Protein 3IAG (pdb70)

Secondary structure (DSSP, 8-state):
-PPPPPHHHHHHHHHH---EEEEEEEESEEEPBPTT-----SSPPEEEEESTHHHHHHHHHHHTT--HHHHSEEEEEEESS-SSPPEEP--TTSSEEE-TT---BTT---SEE-EEEEEEETT--EEEEEE---EEEESS---SPP-GGGGGGB-BTTEEEEEEE-SSS-GGG-EEEEEETTEEEEESS----EEEEE--TT--SSS----B-SB-BTT-EEEEEETTT--BPPPEEEEEEETTEEESS--SBPBTT-EEEEEETTSSSEEEEEETTEEEEEE-EE-SS-TTEEE--GGG-EEEEEEEEEEEEEEEBTB--SS--PSPPEEEEEEE---SSS-EEEEEEES--TTEEEEETTEEPPEEEEETTEEEEEPPPGGGTSTT-SS--S-EEEEEEEEETTSEEEEEEEEEEE----

Sequence (422 aa):
PPKRLTREAMRNYLKERGDQTVLILHAKVAQKSYGNEKRFFCCPPPCVYLMGSGWKKKKEQMERDGCSEQESQPCAFIGIGNSDQEMQQQLNLEGKNYCTAKTLYISDSDKRKHHFMLSSVKMFYGNSDDIGVFLSKRIKVISKPSKKKQSLKNADLCIASGTKVALFNRLRSQTVSTRYLHVEGGNFHASSQQWGAFYIHLLDDDESEGEEFTVRRDGYIHYGQTVKKLVCSVTGMALPRLIIRKVDKQTALLDADDPVSQLHKCCAFYLKDTERMYLCLSQERIIQFQATPCPKEQNKEMINDGASWTIISTDKAEYTFYEGMGPVLAPVTPVPVVESLQLNGGGDVAMLELTGQNFTPNLRVWFGDVEAETMYRCGESMLCVVPDISAFREGWRWVRQPVQVPVTLVRNDGVIYSTSLTFTYTTPEP

Foldseek 3Di:
DFAFFALVLLLVCVVFVQWKKKKKKFFQAAEADEDPDFDAGPPFIKIFIDGNNLVVQLVVVVVVPDDVQQSAKWKWKAKADDPDDTHTFDPPPHRMGGHTGYHHHPVDPDQKTWMKMFMAGSNRHGQGIETWPIHGYDNDDDPDFDDCVCVVFFAKQFFWKKKWAAFDPDLQRIWTFDDDPNATWTHNGDIFIWGKFFDPPPDDDDDHDDGDIDTDWQQTWIWTATPPPRRIDAIWGKFADDDQKTFQPGTTTDGAFGKIFTARPPDQQWTFFHDHTDTDTDHWAADPVDRRMTGHDSRRIITMTTMGMDMWIKDQSPDDDNDRCPPGWAFPDWDFPCDPPFIKIKTFTAQDDPQKFKAWSSRTWAKADDDRGIIMTTDDDCCVVVPPDPFCPAKDKTFIWIAGRSGMITGYPDIDIDHGDD

B-factor: mean 36.38, std 10.95, range [15.96, 85.85]

CATH classification: 2.60.40.1450 (+2 more: 2.80.10.50, 2.60.40.10)

Nearest PDB structures (foldseek):
  4j2x-assembly1_A  TM=9.645E-01  e=1.919E-77  Mus musculus
  3brg-assembly1_C  TM=9.720E-01  e=1.413E-77  Mus musculus
  6dks-assembly1_G  TM=9.463E-01  e=8.061E-78  Mus musculus
  3nbn-assembly1_A  TM=9.613E-01  e=3.245E-72  Homo sapiens
  5e24-assembly2_E  TM=9.228E-01  e=1.478E-69  Drosophila melanogaster

Organism: Mus musculus (NCBI:txid10090)

Radius of gyration: 24.51 Å; Cα contacts (8 Å, |Δi|>4): 1015; chains: 1; bounding box: 76×53×68 Å

Solvent-accessible surface area: 22239 Å² total; per-residue (Å²): 171,104,121,108,13,68,125,119,18,0,115,75,2,45,185,119,86,11,16,8,15,0,26,0,16,0,8,73,8,6,49,50,0,100,62,154,68,121,113,77,15,24,0,13,3,1,0,34,14,81,45,76,3,26,142,107,22,80,96,49,8,57,198,105,63,27,57,131,119,57,2,41,19,24,0,54,0,3,14,33,107,36,163,71,160,64,40,113,9,90,6,118,87,133,68,38,13,7,1,129,72,8,37,1,32,47,84,31,172,64,167,59,9,66,0,18,0,75,0,46,15,23,51,90,76,66,4,4,68,3,81,2,74,149,4,55,19,16,62,146,41,69,202,166,150,18,50,74,183,65,45,87,40,11,1,34,18,36,43,35,0,0,1,5,9,94,80,165,113,100,91,136,33,13,43,13,1,22,13,62,82,55,85,27,32,0,8,60,136,39,8,6,9,0,76,0,50,16,18,33,108,125,19,74,84,38,168,91,144,55,102,106,121,40,76,0,42,4,37,49,1,0,29,0,30,6,36,123,81,44,79,42,10,69,24,0,26,0,36,46,16,48,179,107,12,0,31,63,88,19,107,10,11,0,6,9,35,27,109,0,0,0,27,10,34,114,46,122,76,50,1,7,2,25,51,131,74,154,32,69,109,98,75,3,83,73,18,137,188,76,178,60,56,11,94,15,62,84,7,0,15,1,12,0,2,5,4,38,78,0,81,20,20,3,30,28,13,47,26,80,41,186,48,56,11,24,94,2,10,34,20,108,47,43,113,89,73,36,52,76,156,84,47,28,3,54,0,46,4,64,53,6,55,80,77,5,63,0,4,0,6,24,21,78,6,116,26,71,96,146,52,19,101,16,0,20,0,34,17,17,95,9,47,45,35,98,173,67,51,216,161,30,133,119,93,8,122,8,35,1,0,1,6,37,48,14,0,0,0,3,29,21,112,48,62,20,66,19,97,43,161,193

GO terms:
  GO:0005515 protein binding (F, IPI)
  GO:0005634 nucleus (C, IDA)
  GO:0000978 RNA polymerase II cis-regulatory region sequence-specific DNA binding (F, IDA)
  GO:0003677 DNA binding (F, IDA)
  GO:0003682 chromatin binding (F, IDA)
  GO:0045892 negative regulation of DNA-templated transcription (P, IDA)
  GO:0043565 sequence-specific DNA binding (F, IDA)
  GO:0005667 transcription regulator complex (C, IDA)
  GO:0003139 secondary heart field specification (P, IGI)
  GO:0005634 nucleus (C, IC)
  GO:0042127 regulation of cell population proliferation (P, IGI)
  GO:0006357 regulation of transcripti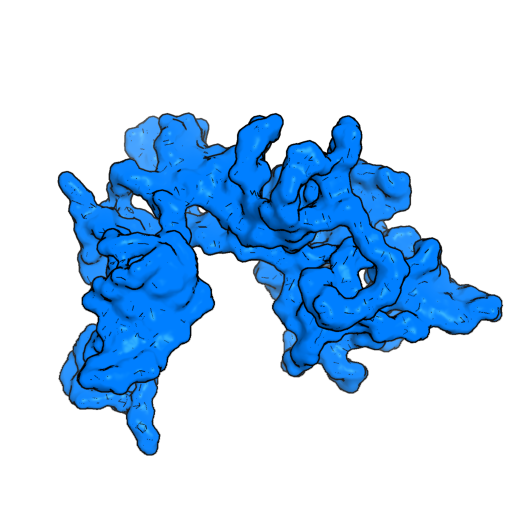on by RNA polymerase II (P, IGI)
  GO:0007219 Notch signaling pathway (P, IGI)
  GO:0007221 positive regulation of transcription of Notch receptor target (P, IGI)
  GO:0008284 positive regulation of cell population proliferation (P, IGI)
  GO:0001525 angiogenesis (P, IMP)
  GO:0001756 somitogenesis (P, IMP)
  GO:0001837 epithelial to mesenchymal transition (P, IMP)
  GO:0002437 inflammatory response to antigenic stimulus (P, IMP)
  GO:0003139 secondary heart field specification (P, IMP)

InterPro domains:
  IPR008967 p53-like transcription factor, DNA-binding domain superfamily [SSF49417] (56-204)
  IPR013783 Immunoglobulin-like fold [G3DSA:2.60.40.10] (381-474)
  IPR014756 Immunoglobulin E-set [SSF81296] (360-472)
  IPR015350 Beta-trefoil DNA-binding domain [PF09270] (232-354)
  IPR015350 Beta-trefoil DNA-binding domain [SM01268] (205-354)
  IPR015351 RBP-J/Cbf11/Cbf12, DNA binding [PF09271] (74-204)
  IPR015351 RBP-J/Cbf11/Cbf12, DNA binding [SM01267] (73-204)
  IPR036358 Beta-trefoil domain superfamily [SSF110217] (202-359)
  IPR037095 RBP-J/Cbf11, DNA binding domain superfamily [G3DSA:2.60.40.1450] (58-379)
  IPR038007 RBP-Jkappa, IPT domain [PF20144] (380-470)
  IPR038007 RBP-Jkappa, IPT domain [cd01176] (376-472)
  IPR040159 Suppressor of hairless-like [PTHR10665] (43-496)

Structure (mmCIF, N/CA/C/O backbone):
data_3IAG
#
_entry.id   3IAG
#
_cell.length_a   63.451
_cell.length_b   93.137
_cell.length_c   112.569
_cell.angle_alpha   90.00
_cell.angle_beta   90.00
_cell.angle_gamma   90.00
#
_symmetry.space_group_name_H-M   'P 21 21 2'
#
loop_
_entity.id
_entity.type
_entity.pdbx_description
1 polymer "5'-D(*AP*AP*TP*CP*TP*TP*TP*CP*AP*CP*AP*CP*GP*AP*T)-3'"
2 polymer "5'-D(*TP*TP*AP*TP*CP*GP*TP*GP*TP*GP*AP*AP*AP*GP*A)-3'"
3 polymer 'Recombining binding protein suppressor of hairless'
4 non-polymer 1,2-ETHANEDIOL
5 non-polymer Xylitol
6 water water
#
loop_
_atom_site.group_PDB
_atom_site.id
_atom_site.type_symbol
_atom_site.label_atom_id
_atom_site.label_alt_id
_atom_site.label_comp_id
_atom_site.label_asym_id
_atom_site.label_entity_id
_atom_site.label_seq_id
_atom_site.pdbx_PDB_ins_code
_atom_site.Cartn_x
_atom_site.Cartn_y
_atom_site.Cartn_z
_atom_site.occupancy
_atom_site.B_iso_or_equiv
_atom_site.auth_seq_id
_atom_site.auth_comp_id
_atom_site.auth_asym_id
_atom_site.auth_atom_id
_atom_site.pdbx_PDB_model_num
ATOM 610 N N . PRO C 3 1 ? -33.833 32.444 15.777 1.00 46.82 53 PRO C N 1
ATOM 611 C CA . PRO C 3 1 ? -33.237 31.112 15.906 1.00 46.40 53 PRO C CA 1
ATOM 612 C C . PRO C 3 1 ? -31.734 31.063 15.470 1.00 45.67 53 PRO C C 1
ATOM 613 O O . PRO C 3 1 ? -31.244 32.023 14.833 1.00 45.69 53 PRO C O 1
ATOM 617 N N . PRO C 3 2 ? -30.987 29.983 15.842 1.00 44.11 54 PRO C N 1
ATOM 618 C CA . PRO C 3 2 ? -29.600 29.899 15.323 1.00 42.65 54 PRO C CA 1
ATOM 619 C C . PRO C 3 2 ? -29.542 29.374 13.869 1.00 41.61 54 PRO C C 1
ATOM 620 O O . PRO C 3 2 ? -30.273 28.469 13.497 1.00 40.34 54 PRO C O 1
ATOM 624 N N . LYS C 3 3 ? -28.653 29.944 13.068 1.00 40.72 55 LYS C N 1
ATOM 625 C CA . LYS C 3 3 ? -28.588 29.629 11.625 1.00 39.97 55 LYS C CA 1
ATOM 626 C C . LYS C 3 3 ? -27.499 28.577 11.428 1.00 35.93 55 LYS C C 1
ATOM 627 O O . LYS C 3 3 ? -26.419 28.723 11.955 1.00 34.96 55 LYS C O 1
ATOM 633 N N . ARG C 3 4 ? -27.791 27.523 10.680 1.00 32.51 56 ARG C N 1
ATOM 634 C CA . ARG C 3 4 ? -26.804 26.484 10.378 1.00 30.68 56 ARG C CA 1
ATOM 635 C C . ARG C 3 4 ? -25.754 27.032 9.418 1.00 27.95 56 ARG C C 1
ATOM 636 O O . ARG C 3 4 ? -26.051 27.917 8.632 1.00 25.70 56 ARG C O 1
ATOM 644 N N . LEU C 3 5 ? -24.523 26.526 9.480 1.00 24.04 57 LEU C N 1
ATOM 645 C CA . LEU C 3 5 ? -23.493 27.040 8.586 1.00 21.30 57 LEU C CA 1
ATOM 646 C C . LEU C 3 5 ? -23.892 26.645 7.134 1.00 20.81 57 LEU C C 1
ATOM 647 O O . LEU C 3 5 ? -24.315 25.525 6.892 1.00 18.88 57 LEU C O 1
ATOM 652 N N . THR C 3 6 ? -23.768 27.572 6.197 1.00 21.31 58 THR C N 1
ATOM 653 C CA . THR C 3 6 ? -24.105 27.244 4.821 1.00 22.50 58 THR C CA 1
ATOM 654 C C . THR C 3 6 ? -22.798 26.922 4.116 1.00 22.23 58 THR C C 1
ATOM 655 O O . THR C 3 6 ? -21.734 27.288 4.591 1.00 21.07 58 THR C O 1
ATOM 659 N N . ARG C 3 7 ? -22.897 26.281 2.942 1.00 23.06 59 ARG C N 1
ATOM 660 C CA . ARG C 3 7 ? -21.717 25.958 2.169 1.00 22.84 59 ARG C CA 1
ATOM 661 C C . ARG C 3 7 ? -20.991 27.230 1.783 1.00 23.01 59 ARG C C 1
ATOM 662 O O . ARG C 3 7 ? -19.799 27.258 1.829 1.00 22.32 59 ARG C O 1
ATOM 670 N N . GLU C 3 8 ? -21.715 28.303 1.458 1.00 25.67 60 GLU C N 1
ATOM 671 C CA . GLU C 3 8 ? -21.086 29.602 1.096 1.00 26.87 60 GLU C CA 1
ATOM 672 C C . GLU C 3 8 ? -20.256 30.155 2.246 1.00 25.84 60 GLU C C 1
ATOM 673 O O . GLU C 3 8 ? -19.123 30.565 2.054 1.00 24.97 60 GLU C O 1
ATOM 679 N N . ALA C 3 9 ? -20.825 30.163 3.446 1.00 24.68 61 ALA C N 1
ATOM 680 C CA . ALA C 3 9 ? -20.094 30.657 4.610 1.00 23.89 61 ALA C CA 1
ATOM 681 C C . ALA C 3 9 ? -18.827 29.828 4.908 1.00 22.43 61 ALA C C 1
ATOM 682 O O . ALA C 3 9 ? -17.837 30.357 5.384 1.00 21.13 61 ALA C O 1
ATOM 684 N N . MET C 3 10 ? -18.896 28.515 4.683 1.00 22.08 62 MET C N 1
ATOM 685 C CA . MET C 3 10 ? -17.723 27.670 4.919 1.00 21.69 62 MET C CA 1
ATOM 686 C C . MET C 3 10 ? -16.606 27.966 3.902 1.00 22.26 62 MET C C 1
ATOM 687 O O . MET C 3 10 ? -15.442 28.019 4.253 1.00 22.55 62 MET C O 1
ATOM 692 N N . ARG C 3 11 ? -16.973 28.122 2.639 1.00 22.55 63 ARG C N 1
ATOM 693 C CA . ARG C 3 11 ? -16.001 28.548 1.612 1.00 24.32 63 ARG C CA 1
ATOM 694 C C . ARG C 3 11 ? -15.357 29.890 1.958 1.00 25.16 63 ARG C C 1
ATOM 695 O O . ARG C 3 11 ? -14.141 30.052 1.790 1.00 25.05 63 ARG C O 1
ATOM 703 N N . ASN C 3 12 ? -16.154 30.823 2.475 1.00 26.40 64 ASN C N 1
ATOM 704 C CA . ASN C 3 12 ? -15.606 32.106 2.926 1.00 28.81 64 ASN C CA 1
ATOM 705 C C . ASN C 3 12 ? -14.610 31.933 4.078 1.00 28.84 64 ASN C C 1
ATOM 706 O O . ASN C 3 12 ? -13.505 32.497 4.051 1.00 29.68 64 ASN C O 1
ATOM 711 N N . TYR C 3 13 ? -14.970 31.123 5.073 1.00 28.16 65 TYR C N 1
ATOM 712 C CA . TYR C 3 13 ? -14.034 30.789 6.127 1.00 26.78 65 TYR C CA 1
ATOM 713 C C . TYR C 3 13 ? -12.728 30.163 5.618 1.00 27.83 65 TYR C C 1
ATOM 714 O O . TYR C 3 13 ? -11.644 30.554 6.067 1.00 27.09 65 TYR C O 1
ATOM 723 N N . LEU C 3 14 ? -12.834 29.163 4.741 1.00 27.20 66 LEU C N 1
ATOM 724 C CA . LEU C 3 14 ? -11.662 28.362 4.320 1.00 29.65 66 LEU C CA 1
ATOM 725 C C . LEU C 3 14 ? -10.645 29.180 3.531 1.00 32.58 66 LEU C C 1
ATOM 726 O O . LEU C 3 14 ? -9.451 28.902 3.590 1.00 33.25 66 LEU C O 1
ATOM 731 N N . LYS C 3 15 ? -11.144 30.194 2.824 1.00 35.06 67 LYS C N 1
ATOM 732 C CA . LYS C 3 15 ? -10.332 31.186 2.137 1.00 38.80 67 LYS C CA 1
ATOM 733 C C . LYS C 3 15 ? -9.481 32.039 3.059 1.00 39.35 67 LYS C C 1
ATOM 734 O O . LYS C 3 15 ? -8.339 32.320 2.731 1.00 40.41 67 LYS C O 1
ATOM 740 N N . GLU C 3 16 ? -10.046 32.458 4.190 1.00 40.49 68 GLU C N 1
ATOM 741 C CA . GLU C 3 16 ? -9.471 33.464 5.092 1.00 42.35 68 GLU C CA 1
ATOM 742 C C . GLU C 3 16 ? -8.920 32.907 6.419 1.00 40.30 68 GLU C C 1
ATOM 743 O O . GLU C 3 16 ? -7.849 33.319 6.871 1.00 40.79 68 GLU C O 1
ATOM 749 N N . ARG C 3 17 ? -9.645 31.992 7.056 1.00 37.45 69 ARG C N 1
ATOM 750 C CA . ARG C 3 17 ? -9.193 31.378 8.325 1.00 36.54 69 ARG C CA 1
ATOM 751 C C . ARG C 3 17 ? -8.900 32.437 9.406 1.00 34.79 69 ARG C C 1
ATOM 752 O O . ARG C 3 17 ? -7.834 32.441 10.038 1.00 35.61 69 ARG C O 1
ATOM 760 N N . GLY C 3 18 ? -9.842 33.340 9.602 1.00 32.99 70 GLY C N 1
ATOM 761 C CA . GLY C 3 18 ? -9.658 34.396 10.591 1.00 31.47 70 GLY C CA 1
ATOM 762 C C . GLY C 3 18 ? -10.051 33.952 11.985 1.00 29.75 70 GLY C C 1
ATOM 763 O O . GLY C 3 18 ? -10.814 34.628 12.644 1.00 29.43 70 GLY C O 1
ATOM 764 N N . ASP C 3 19 ? -9.539 32.819 12.441 1.00 27.92 71 ASP C N 1
ATOM 765 C CA . ASP C 3 19 ? -9.989 32.240 13.724 1.00 27.85 71 ASP C CA 1
ATOM 766 C C . ASP C 3 19 ? -9.594 33.089 14.934 1.00 25.49 71 ASP C C 1
ATOM 767 O O . ASP C 3 19 ? -8.677 33.886 14.881 1.00 24.79 71 ASP C O 1
ATOM 772 N N . GLN C 3 20 ? -10.260 32.808 16.053 1.00 24.71 72 GLN C N 1
ATOM 773 C CA . GLN C 3 20 ? -9.805 33.212 17.390 1.00 25.29 72 GLN C CA 1
ATOM 774 C C . GLN C 3 20 ? -9.180 31.988 18.014 1.00 23.30 72 GLN C C 1
ATOM 775 O O . GLN C 3 20 ? -9.807 30.969 18.074 1.00 23.99 72 GLN C O 1
ATOM 781 N N . THR C 3 21 ? -7.966 32.095 18.520 1.00 22.75 73 THR C N 1
ATOM 782 C CA . THR C 3 21 ? -7.333 30.940 19.168 1.00 23.57 73 THR C CA 1
ATOM 783 C C . THR C 3 21 ? -6.938 31.315 20.593 1.00 22.61 73 THR C C 1
ATOM 784 O O . THR C 3 21 ? -6.545 32.432 20.834 1.00 21.78 73 THR C O 1
ATOM 788 N N . VAL C 3 22 ? -7.077 30.370 21.503 1.00 23.12 74 VAL C N 1
ATOM 789 C CA . VAL C 3 22 ? -6.600 30.533 22.890 1.00 23.43 74 VAL C CA 1
ATOM 790 C C . VAL C 3 22 ? -5.551 29.449 23.052 1.00 22.75 74 VAL C C 1
ATOM 791 O O . VAL C 3 22 ? -5.836 28.275 22.780 1.00 23.29 74 VAL C O 1
ATOM 795 N N . LEU C 3 23 ? -4.344 29.832 23.460 1.00 23.76 75 LEU C N 1
ATOM 796 C CA . LEU C 3 23 ? -3.282 28.875 23.771 1.00 24.00 75 LEU C CA 1
ATOM 797 C C . LEU C 3 23 ? -3.043 28.914 25.278 1.00 24.54 75 LEU C C 1
ATOM 798 O O . LEU C 3 23 ? -3.071 29.971 25.865 1.00 24.28 75 LEU C O 1
ATOM 803 N N . ILE C 3 24 ? -2.863 27.763 25.900 1.00 24.03 76 ILE C N 1
ATOM 804 C CA . ILE C 3 24 ? -2.414 27.743 27.337 1.00 24.03 76 ILE C CA 1
ATOM 805 C C . ILE C 3 24 ? -1.098 26.964 27.356 1.00 23.71 76 ILE C C 1
ATOM 806 O O . ILE C 3 24 ? -1.078 25.791 26.983 1.00 23.23 76 ILE C O 1
ATOM 811 N N . LEU C 3 25 ? -0.018 27.640 27.690 1.00 23.04 77 LEU C N 1
ATOM 812 C CA . LEU C 3 25 ? 1.324 26.981 27.739 1.00 23.37 77 LEU C CA 1
ATOM 813 C C . LEU C 3 25 ? 1.732 26.770 29.196 1.00 23.76 77 LEU C C 1
ATOM 814 O O . LEU C 3 25 ? 1.583 27.678 30.005 1.00 22.99 77 LEU C O 1
ATOM 819 N N . HIS C 3 26 ? 2.233 25.590 29.538 1.00 23.08 78 HIS C N 1
ATOM 820 C CA . HIS C 3 26 ? 2.485 25.322 30.955 1.00 23.57 78 HIS C CA 1
ATOM 821 C C . HIS C 3 26 ? 3.427 24.129 31.031 1.00 24.32 78 HIS C C 1
ATOM 822 O O . HIS C 3 26 ? 3.586 23.318 30.067 1.00 23.20 78 HIS C O 1
ATOM 829 N N . ALA C 3 27 ? 4.050 23.991 32.189 1.00 24.98 79 ALA C N 1
ATOM 830 C CA . ALA C 3 27 ? 4.846 22.805 32.445 1.00 25.21 79 ALA C CA 1
ATOM 831 C C . ALA C 3 27 ? 4.008 21.560 32.713 1.00 25.92 79 ALA C C 1
ATOM 832 O O . ALA C 3 27 ? 2.826 21.624 33.139 1.00 25.84 79 ALA C O 1
ATOM 834 N N . LYS C 3 28 ? 4.620 20.404 32.494 1.00 24.39 80 LYS C N 1
ATOM 835 C CA . LYS C 3 28 ? 3.899 19.167 32.616 1.00 25.57 80 LYS C CA 1
ATOM 836 C C . LYS C 3 28 ? 3.914 18.633 34.046 1.00 24.88 80 LYS C C 1
ATOM 837 O O . LYS C 3 28 ? 3.241 17.666 34.333 1.00 23.23 80 LYS C O 1
ATOM 843 N N . VAL C 3 29 ? 4.700 19.247 34.933 1.00 25.20 81 VAL C N 1
ATOM 844 C CA . VAL C 3 29 ? 4.719 18.806 36.337 1.00 25.87 81 VAL C CA 1
ATOM 845 C C . VAL C 3 29 ? 4.762 20.073 37.183 1.00 26.12 81 VAL C C 1
ATOM 846 O O . VAL C 3 29 ? 5.137 21.151 36.694 1.00 26.15 81 VAL C O 1
ATOM 850 N N . ALA C 3 30 ? 4.340 19.946 38.443 1.00 25.23 82 ALA C N 1
ATOM 851 C CA . ALA C 3 30 ? 4.336 21.067 39.379 1.00 24.95 82 ALA C CA 1
ATOM 852 C C . ALA C 3 30 ? 4.700 20.490 40.753 1.00 25.66 82 ALA C C 1
ATOM 853 O O . ALA C 3 30 ? 4.117 19.480 41.176 1.00 25.25 82 ALA C O 1
ATOM 855 N N . GLN C 3 31 ? 5.648 21.152 41.421 1.00 24.36 83 GLN C N 1
ATOM 856 C CA . GLN C 3 31 ? 6.068 20.743 42.762 1.00 27.07 83 GLN C CA 1
ATOM 857 C C . GLN C 3 31 ? 5.082 21.291 43.791 1.00 24.80 83 GLN C C 1
ATOM 858 O O . GLN C 3 31 ? 4.684 22.422 43.686 1.00 26.07 83 GLN C O 1
ATOM 864 N N . LYS C 3 32 ? 4.676 20.473 44.761 1.00 25.83 84 LYS C N 1
ATOM 865 C CA . LYS C 3 32 ? 3.691 20.897 45.756 1.00 25.55 84 LYS C CA 1
ATOM 866 C C . LYS C 3 32 ? 4.313 21.732 46.892 1.00 24.63 84 LYS C C 1
ATOM 867 O O . LYS C 3 32 ? 5.512 21.653 47.171 1.00 24.54 84 LYS C O 1
ATOM 873 N N . SER C 3 33 ? 3.489 22.572 47.498 1.00 24.29 85 SER C N 1
ATOM 874 C CA . SER C 3 33 ? 3.879 23.408 48.603 1.00 24.30 85 SER C CA 1
ATOM 875 C C . SER C 3 33 ? 3.342 22.832 49.908 1.00 24.75 85 SER C C 1
ATOM 876 O O . SER C 3 33 ? 2.140 22.556 50.035 1.00 25.01 85 SER C O 1
ATOM 879 N N . TYR C 3 34 ? 4.214 22.733 50.902 1.00 25.60 86 TYR C N 1
ATOM 880 C CA . TYR C 3 34 ? 3.853 22.217 52.219 1.00 26.07 86 TYR C CA 1
ATOM 881 C C . TYR C 3 34 ? 3.638 23.358 53.209 1.00 27.47 86 TYR C C 1
ATOM 882 O O . TYR C 3 34 ? 4.237 24.407 53.077 1.00 27.82 86 TYR C O 1
ATOM 891 N N . GLY C 3 35 ? 2.803 23.138 54.222 1.00 28.52 87 GLY C N 1
ATOM 892 C CA . GLY C 3 35 ? 2.623 24.144 55.278 1.00 29.00 87 GLY C CA 1
ATOM 893 C C . GLY C 3 35 ? 2.140 25.437 54.654 1.00 28.75 87 GLY C C 1
ATOM 894 O O . GLY C 3 35 ? 1.170 25.437 53.886 1.00 29.80 87 GLY C O 1
ATOM 895 N N . ASN C 3 36 ? 2.819 26.536 54.949 1.00 27.83 88 ASN C N 1
ATOM 896 C CA . ASN C 3 36 ? 2.355 27.813 54.440 1.00 29.19 88 ASN C CA 1
ATOM 897 C C . ASN C 3 36 ? 3.148 28.347 53.229 1.00 28.58 88 ASN C C 1
ATOM 898 O O . ASN C 3 36 ? 2.891 29.458 52.787 1.00 28.89 88 ASN C O 1
ATOM 903 N N . GLU C 3 37 ? 4.091 27.544 52.726 1.00 28.46 89 GLU C N 1
ATOM 904 C CA . GLU C 3 37 ? 4.962 27.894 51.613 1.00 28.77 89 GLU C CA 1
ATOM 905 C C . GLU C 3 37 ? 4.151 28.064 50.372 1.00 28.51 89 GLU C C 1
ATOM 906 O O . GLU C 3 37 ? 3.056 27.488 50.265 1.00 28.92 89 GLU C O 1
ATOM 912 N N . LYS C 3 38 ? 4.746 28.795 49.410 1.00 27.92 90 LYS C N 1
ATOM 913 C CA . LYS C 3 38 ? 4.277 28.907 48.015 1.00 26.73 90 LYS C CA 1
ATOM 914 C C . LYS C 3 38 ? 5.479 28.601 47.124 1.00 26.41 90 LYS C C 1
ATOM 915 O O . LYS C 3 38 ? 6.431 29.381 47.048 1.00 25.42 90 LYS C O 1
ATOM 921 N N . ARG C 3 39 ? 5.450 27.443 46.489 1.00 25.42 91 ARG C N 1
ATOM 922 C CA . ARG C 3 39 ? 6.450 27.120 45.489 1.00 25.59 91 ARG C CA 1
ATOM 923 C C . ARG C 3 39 ? 5.774 27.328 44.158 1.00 25.47 91 ARG C C 1
ATOM 924 O O . ARG C 3 39 ? 4.875 26.579 43.786 1.00 26.32 91 ARG C O 1
ATOM 932 N N . PHE C 3 40 ? 6.147 28.392 43.453 1.00 25.60 92 PHE C N 1
ATOM 933 C CA . PHE C 3 40 ? 5.352 28.807 42.286 1.00 24.26 92 PHE C CA 1
ATOM 934 C C . PHE C 3 40 ? 5.539 27.878 41.085 1.00 24.84 92 PHE C C 1
ATOM 935 O O . PHE C 3 40 ? 6.627 27.302 40.893 1.00 23.97 92 PHE C O 1
ATOM 943 N N . PHE C 3 41 ? 4.491 27.723 40.282 1.00 23.84 93 PHE C N 1
ATOM 944 C CA . PHE C 3 41 ? 4.651 26.991 38.999 1.00 26.78 93 PHE C CA 1
ATOM 945 C C . PHE C 3 41 ? 5.691 27.683 38.160 1.00 26.87 93 PHE C C 1
ATOM 946 O O . PHE C 3 41 ? 5.568 28.874 37.881 1.00 27.94 93 PHE C O 1
ATOM 954 N N . CYS C 3 42 ? 6.734 26.939 37.780 1.00 28.68 94 CYS C N 1
ATOM 955 C CA A CYS C 3 42 ? 7.834 27.487 36.979 0.50 28.23 94 CYS C CA 1
ATOM 956 C CA B CYS C 3 42 ? 7.854 27.484 36.989 0.50 28.92 94 CYS C CA 1
ATOM 957 C C . CYS C 3 42 ? 8.057 26.559 35.784 1.00 28.80 94 CYS C C 1
ATOM 958 O O . CYS C 3 42 ? 8.221 25.351 35.962 1.00 29.58 94 CYS C O 1
ATOM 963 N N . PRO C 3 43 ? 8.024 27.106 34.530 1.00 26.18 95 PRO C N 1
ATOM 964 C CA . PRO C 3 43 ? 7.773 28.442 34.118 1.00 24.84 95 PRO C CA 1
ATOM 965 C C . PRO C 3 43 ? 6.301 28.835 34.462 1.00 23.59 95 PRO C C 1
ATOM 966 O O . PRO C 3 43 ? 5.486 27.997 34.602 1.00 24.97 95 PRO C O 1
ATOM 970 N N . PRO C 3 44 ? 6.003 30.117 34.584 1.00 24.52 96 PRO C N 1
ATOM 971 C CA . PRO C 3 44 ? 4.638 30.558 34.908 1.00 24.32 96 PRO C CA 1
ATOM 972 C C . PRO C 3 44 ? 3.685 30.193 33.739 1.00 23.34 96 PRO C C 1
ATOM 973 O O . PRO C 3 44 ? 3.982 30.521 32.616 1.00 24.57 96 PRO C O 1
ATOM 977 N N . PRO C 3 45 ? 2.564 29.536 34.007 1.00 23.28 97 PRO C N 1
ATOM 978 C CA . PRO C 3 45 ? 1.641 29.285 32.880 1.00 23.19 97 PRO C CA 1
ATOM 979 C C . PRO C 3 45 ? 1.302 30.566 32.103 1.00 24.74 97 PRO C C 1
ATOM 980 O O . PRO C 3 45 ? 1.211 31.643 32.683 1.00 24.19 97 PRO C O 1
ATOM 984 N N . CYS C 3 46 ? 1.118 30.430 30.795 1.00 25.99 98 CYS C N 1
ATOM 985 C CA . CYS C 3 46 ? 0.953 31.606 29.928 1.00 25.81 98 CYS C CA 1
ATOM 986 C C . CYS C 3 46 ? -0.278 31.368 29.038 1.00 26.14 98 CYS C C 1
ATOM 987 O O . CYS C 3 46 ? -0.430 30.267 28.444 1.00 27.17 98 CYS C O 1
ATOM 990 N N . VAL C 3 47 ? -1.151 32.361 28.958 1.00 24.75 99 VAL C N 1
ATOM 991 C CA . VAL C 3 47 ? -2.318 32.340 28.063 1.00 24.71 99 VAL C CA 1
ATOM 992 C C . VAL C 3 47 ? -1.996 33.320 26.918 1.00 24.60 99 VAL C C 1
ATOM 993 O O . VAL C 3 47 ? -1.644 34.457 27.184 1.00 22.83 99 VAL C O 1
ATOM 997 N N . TYR C 3 48 ? -2.090 32.853 25.668 1.00 26.13 100 TYR C N 1
ATOM 998 C CA . TYR C 3 48 ? -1.924 33.697 24.493 1.00 27.68 100 TYR C CA 1
ATOM 999 C C . TYR C 3 48 ? -3.185 33.727 23.660 1.00 27.19 100 TYR C C 1
ATOM 1000 O O . TYR C 3 48 ? -3.795 32.696 23.421 1.00 26.79 100 TYR C O 1
ATOM 1009 N N . LEU C 3 49 ? -3.549 34.900 23.166 1.00 27.87 101 LEU C N 1
ATOM 1010 C CA . LEU C 3 49 ? -4.683 35.003 22.246 1.00 27.92 101 LEU C CA 1
ATOM 1011 C C . LEU C 3 49 ? -4.097 35.160 20.846 1.00 29.47 101 LEU C C 1
ATOM 1012 O O . LEU C 3 49 ? -3.477 36.174 20.550 1.00 29.72 101 LEU C O 1
ATOM 1017 N N . MET C 3 50 ? -4.259 34.154 20.002 1.00 29.52 102 MET C N 1
ATOM 1018 C CA . MET C 3 50 ? -3.660 34.221 18.660 1.00 29.04 102 MET C CA 1
ATOM 1019 C C . MET C 3 50 ? -4.756 34.283 17.597 1.00 28.40 102 MET C C 1
ATOM 1020 O O . MET C 3 50 ? -5.901 33.985 17.868 1.00 27.13 102 MET C O 1
ATOM 1025 N N . GLY C 3 51 ? -4.383 34.655 16.378 1.00 27.86 103 GLY C N 1
ATOM 1026 C CA . GLY C 3 51 ? -5.344 34.661 15.292 1.00 29.00 103 GLY C CA 1
ATOM 1027 C C . GLY C 3 51 ? -5.886 36.044 15.069 1.00 29.35 103 GLY C C 1
ATOM 1028 O O . GLY C 3 51 ? -5.947 36.870 15.998 1.00 28.39 103 GLY C O 1
ATOM 1029 N N . SER C 3 52 ? -6.281 36.295 13.812 1.00 27.80 104 SER C N 1
ATOM 1030 C CA . SER C 3 52 ? -6.780 37.588 13.403 1.00 27.88 104 SER C CA 1
ATOM 1031 C C . SER C 3 52 ? -8.244 37.803 13.823 1.00 26.98 104 SER C C 1
ATOM 1032 O O . SER C 3 52 ? -8.777 38.908 13.666 1.00 27.35 104 SER C O 1
ATOM 1035 N N . GLY C 3 53 ? -8.875 36.759 14.378 1.00 25.21 105 GLY C N 1
ATOM 1036 C CA . GLY C 3 53 ? -10.281 36.791 14.724 1.00 23.40 105 GLY C CA 1
ATOM 1037 C C . GLY C 3 53 ? -10.500 37.686 15.953 1.00 23.37 105 GLY C C 1
ATOM 1038 O O . GLY C 3 53 ? -11.588 38.206 16.130 1.00 22.44 105 GLY C O 1
ATOM 1039 N N . TRP C 3 54 ? -9.490 37.849 16.800 1.00 24.36 106 TRP C N 1
ATOM 1040 C CA . TRP C 3 54 ? -9.676 38.710 18.005 1.00 24.37 106 TRP C CA 1
ATOM 1041 C C . TRP C 3 54 ? -9.844 40.153 17.545 1.00 24.67 106 TRP C C 1
ATOM 1042 O O . TRP C 3 54 ? -10.733 40.848 18.016 1.00 23.55 106 TRP C O 1
ATOM 1053 N N . LYS C 3 55 ? -8.992 40.616 16.615 1.00 24.79 107 LYS C N 1
ATOM 1054 C CA . LYS C 3 55 ? -9.194 41.956 16.080 1.00 26.80 107 LYS C CA 1
ATOM 1055 C C . LYS C 3 55 ? -10.547 42.166 15.376 1.00 27.47 107 LYS C C 1
ATOM 1056 O O . LYS C 3 55 ? -11.192 43.227 15.544 1.00 26.75 107 LYS C O 1
ATOM 1062 N N . LYS C 3 56 ? -10.973 41.180 14.570 1.00 26.39 108 LYS C N 1
ATOM 1063 C CA . LYS C 3 56 ? -12.242 41.262 13.880 1.00 28.41 108 LYS C CA 1
ATOM 1064 C C . LYS C 3 56 ? -13.401 41.289 14.889 1.00 25.55 108 LYS C C 1
ATOM 1065 O O . LYS C 3 56 ? -14.392 42.030 14.736 1.00 24.09 108 LYS C O 1
ATOM 1071 N N . LYS C 3 57 ? -13.290 40.490 15.942 1.00 23.63 109 LYS C N 1
ATOM 1072 C CA . LYS C 3 57 ? -14.367 40.456 16.904 1.00 23.69 109 LYS C CA 1
ATOM 1073 C C . LYS C 3 57 ? -14.449 41.819 17.647 1.00 23.27 109 LYS C C 1
ATOM 1074 O O . LYS C 3 57 ? -15.531 42.366 17.894 1.00 22.60 109 LYS C O 1
ATOM 1080 N N . LYS C 3 58 ? -13.294 42.390 17.977 1.00 23.74 110 LYS C N 1
ATOM 1081 C CA . LYS C 3 58 ? -13.236 43.711 18.657 1.00 24.21 110 LYS C CA 1
ATOM 1082 C C . LYS C 3 58 ? -13.887 44.788 17.789 1.00 25.09 110 LYS C C 1
ATOM 1083 O O . LYS C 3 58 ? -14.664 45.588 18.288 1.00 24.08 110 LYS C O 1
ATOM 1089 N N . GLU C 3 59 ? -13.558 44.818 16.497 1.00 24.70 111 GLU C N 1
ATOM 1090 C CA . GLU C 3 59 ? -14.202 45.774 15.561 1.00 27.16 111 GLU C CA 1
ATOM 1091 C C . GLU C 3 59 ? -15.709 45.600 15.455 1.00 24.83 111 GLU C C 1
ATOM 1092 O O . GLU C 3 59 ? -16.424 46.582 15.412 1.00 24.80 111 GLU C O 1
ATOM 1098 N N . GLN C 3 60 ? -16.185 44.360 15.439 1.00 24.49 112 GLN C N 1
ATOM 1099 C CA . GLN C 3 60 ? -17.613 44.089 15.419 1.00 24.54 112 GLN C CA 1
ATOM 1100 C C . GLN C 3 60 ? -18.266 44.595 16.712 1.00 23.69 112 GLN C C 1
ATOM 1101 O O . GLN C 3 60 ? -19.267 45.303 16.663 1.00 22.59 112 GLN C O 1
ATOM 1107 N N . MET C 3 61 ? -17.711 44.230 17.871 1.00 22.02 113 MET C N 1
ATOM 1108 C CA . MET C 3 61 ? -18.250 44.768 19.140 1.00 23.28 113 MET C CA 1
ATOM 1109 C C . MET C 3 61 ? -18.293 46.286 19.208 1.00 22.42 113 MET C C 1
ATOM 1110 O O . MET C 3 61 ? -19.317 46.844 19.595 1.00 22.79 113 MET C O 1
ATOM 1115 N N . GLU C 3 62 ? -17.208 46.969 18.843 1.00 22.50 114 GLU C N 1
ATOM 1116 C CA . GLU C 3 62 ? -17.204 48.455 18.841 1.00 23.91 114 GLU C CA 1
ATOM 1117 C C . GLU C 3 62 ? -18.205 49.061 17.835 1.00 23.73 114 GLU C C 1
ATOM 1118 O O . GLU C 3 62 ? -18.879 50.064 18.109 1.00 23.22 114 GLU C O 1
ATOM 1124 N N . ARG C 3 63 ? -18.281 48.466 16.656 1.00 24.76 115 ARG C N 1
ATOM 1125 C CA . ARG C 3 63 ? -19.270 48.875 15.664 1.00 24.93 115 ARG C CA 1
ATOM 1126 C C . ARG C 3 63 ? -20.678 48.782 16.234 1.00 25.30 115 ARG C C 1
ATOM 1127 O O . ARG C 3 63 ? -21.527 49.625 15.948 1.00 24.84 115 ARG C O 1
ATOM 1135 N N . ASP C 3 64 ? -20.931 47.769 17.055 1.00 26.53 116 ASP C N 1
ATOM 1136 C CA . ASP C 3 64 ? -22.224 47.639 17.753 1.00 28.42 116 ASP C CA 1
ATOM 1137 C C . ASP C 3 64 ? -22.381 48.522 19.008 1.00 28.31 116 ASP C C 1
ATOM 1138 O O . ASP C 3 64 ? -23.424 48.503 19.665 1.00 28.94 116 ASP C O 1
ATOM 1143 N N . GLY C 3 65 ? -21.359 49.322 19.321 1.00 27.06 117 GLY C N 1
ATOM 1144 C CA . GLY C 3 65 ? -21.479 50.368 20.327 1.00 25.21 117 GLY C CA 1
ATOM 1145 C C . GLY C 3 65 ? -20.591 50.165 21.560 1.00 24.58 117 GLY C C 1
ATOM 1146 O O . GLY C 3 65 ? -20.624 50.972 22.436 1.00 23.55 117 GLY C O 1
ATOM 1147 N N . CYS C 3 66 ? -19.804 49.096 21.627 1.00 24.98 118 CYS C N 1
ATOM 1148 C CA . CYS C 3 66 ? -18.930 48.820 22.789 1.00 26.00 118 CYS C CA 1
ATOM 1149 C C . CYS C 3 66 ? -17.774 49.785 22.851 1.00 24.79 118 CYS C C 1
ATOM 1150 O O . CYS C 3 66 ? -17.210 50.137 21.818 1.00 23.31 118 CYS C O 1
ATOM 1153 N N . SER C 3 67 ? -17.399 50.184 24.070 1.00 22.95 119 SER C N 1
ATOM 1154 C CA . SER C 3 67 ? -16.188 50.953 24.271 1.00 22.83 119 SER C CA 1
ATOM 1155 C C . SER C 3 67 ? -15.005 49.997 24.202 1.00 23.55 119 SER C C 1
ATOM 1156 O O . SER C 3 67 ? -15.205 48.787 24.139 1.00 22.40 119 SER C O 1
ATOM 1159 N N . GLU C 3 68 ? -13.770 50.500 24.274 1.00 24.41 120 GLU C N 1
ATOM 1160 C CA . GLU C 3 68 ? -12.597 49.612 24.363 1.00 26.99 120 GLU C CA 1
ATOM 1161 C C . GLU C 3 68 ? -12.578 48.750 25.634 1.00 26.22 120 GLU C C 1
ATOM 1162 O O . GLU C 3 68 ? -12.142 47.610 25.582 1.00 25.86 120 GLU C O 1
ATOM 1168 N N . GLN C 3 69 ? -13.041 49.259 26.784 1.00 25.68 121 GLN C N 1
ATOM 1169 C CA . GLN C 3 69 ? -13.074 48.364 27.962 1.00 26.86 121 GLN C CA 1
ATOM 1170 C C . GLN C 3 69 ? -14.088 47.253 27.754 1.00 25.14 121 GLN C C 1
ATOM 1171 O O . GLN C 3 69 ? -13.838 46.139 28.151 1.00 25.28 121 GLN C O 1
ATOM 1177 N N . GLU C 3 70 ? -15.230 47.551 27.131 1.00 24.03 122 GLU C N 1
ATOM 1178 C CA . GLU C 3 70 ? -16.230 46.526 26.882 1.00 24.35 122 GLU C CA 1
ATOM 1179 C C . GLU C 3 70 ? -15.801 45.436 25.910 1.00 24.92 122 GLU C C 1
ATOM 1180 O O . GLU C 3 70 ? -16.256 44.294 26.030 1.00 25.55 122 GLU C O 1
ATOM 1186 N N . SER C 3 71 ? -14.965 45.784 24.928 1.00 23.39 123 SER C N 1
ATOM 1187 C CA . SER C 3 71 ? -14.588 44.828 23.905 1.00 24.85 123 SER C CA 1
ATOM 1188 C C . SER C 3 71 ? -13.257 44.077 24.256 1.00 25.98 123 SER C C 1
ATOM 1189 O O . SER C 3 71 ? -12.872 43.133 23.555 1.00 25.99 123 SER C O 1
ATOM 1192 N N . GLN C 3 72 ? -12.598 44.474 25.346 1.00 26.21 124 GLN C N 1
ATOM 1193 C CA . GLN C 3 72 ? -11.337 43.847 25.804 1.00 26.21 124 GLN C CA 1
ATOM 1194 C C . GLN C 3 72 ? -11.621 42.473 26.393 1.00 26.91 124 GLN C C 1
ATOM 1195 O O . GLN C 3 72 ? -12.410 42.380 27.327 1.00 27.28 124 GLN C O 1
ATOM 1201 N N . PRO C 3 73 ? -10.960 41.412 25.883 1.00 26.79 125 PRO C N 1
ATOM 1202 C CA . PRO C 3 73 ? -10.895 40.077 26.469 1.00 27.12 125 PRO C CA 1
ATOM 1203 C C . PRO C 3 73 ? -10.261 40.103 27.861 1.00 28.20 125 PRO C C 1
ATOM 1204 O O . PRO C 3 73 ? -9.179 40.714 28.066 1.00 27.42 125 PRO C O 1
ATOM 1208 N N . CYS C 3 74 ? -10.923 39.426 28.794 1.00 27.41 126 CYS C N 1
ATOM 1209 C CA . CYS C 3 74 ? -10.488 39.357 30.199 1.00 28.17 126 CYS C CA 1
ATOM 1210 C C . CYS C 3 74 ? -10.313 37.906 30.503 1.00 27.24 126 CYS C C 1
ATOM 1211 O O . CYS C 3 74 ? -10.973 37.076 29.874 1.00 25.92 126 CYS C O 1
ATOM 1214 N N . ALA C 3 75 ? -9.424 37.577 31.454 1.00 25.47 127 ALA C N 1
ATOM 1215 C CA . ALA C 3 75 ? -9.198 36.171 31.761 1.00 24.94 127 ALA C CA 1
ATOM 1216 C C . ALA C 3 75 ? -8.746 36.015 33.162 1.00 24.76 127 ALA C C 1
ATOM 1217 O O . ALA C 3 75 ? -8.067 36.897 33.681 1.00 25.55 127 ALA C O 1
ATOM 1219 N N . PHE C 3 76 ? -9.158 34.898 33.774 1.00 23.67 128 PHE C N 1
ATOM 1220 C CA . PHE C 3 76 ? -8.800 34.521 35.160 1.00 23.24 128 PHE C CA 1
ATOM 1221 C C . PHE C 3 76 ? -8.289 33.096 35.048 1.00 23.58 128 PHE C C 1
ATOM 1222 O O . PHE C 3 76 ? -8.783 32.342 34.205 1.00 23.23 128 PHE C O 1
ATOM 1230 N N . ILE C 3 77 ? -7.290 32.727 35.842 1.00 22.93 129 ILE C N 1
ATOM 1231 C CA . ILE C 3 77 ? -6.744 31.376 35.761 1.00 23.03 129 ILE C CA 1
ATOM 1232 C C . ILE C 3 77 ? -6.687 30.812 37.136 1.00 24.81 129 ILE C C 1
ATOM 1233 O O . ILE C 3 77 ? -6.433 31.559 38.117 1.00 25.66 129 ILE C O 1
ATOM 1238 N N . GLY C 3 78 ? -6.969 29.528 37.258 1.00 24.50 130 GLY C N 1
ATOM 1239 C CA . GLY C 3 78 ? -6.942 28.893 38.588 1.00 27.02 130 GLY C CA 1
ATOM 1240 C C . GLY C 3 78 ? -6.597 27.422 38.405 1.00 29.74 130 GLY C C 1
ATOM 1241 O O . GLY C 3 78 ? -6.495 26.917 37.259 1.00 27.91 130 GLY C O 1
ATOM 1242 N N . ILE C 3 79 ? -6.366 26.728 39.513 1.00 31.29 131 ILE C N 1
ATOM 1243 C CA . ILE C 3 79 ? -6.068 25.315 39.420 1.00 35.72 131 ILE C CA 1
ATOM 1244 C C . ILE C 3 79 ? -7.418 24.597 39.420 1.00 39.07 131 ILE C C 1
ATOM 1245 O O . ILE C 3 79 ? -8.464 25.206 39.635 1.00 39.28 131 ILE C O 1
ATOM 1250 N N . GLY C 3 80 ? -7.435 23.309 39.158 1.00 43.89 132 GLY C N 1
ATOM 1251 C CA . GLY C 3 80 ? -8.720 22.694 38.731 1.00 49.34 132 GLY C CA 1
ATOM 1252 C C . GLY C 3 80 ? -9.943 22.792 39.649 1.00 52.24 132 GLY C C 1
ATOM 1253 O O . GLY C 3 80 ? -11.056 22.397 39.266 1.00 53.29 132 GLY C O 1
ATOM 1254 N N . ASN C 3 81 ? -9.773 23.318 40.854 1.00 55.14 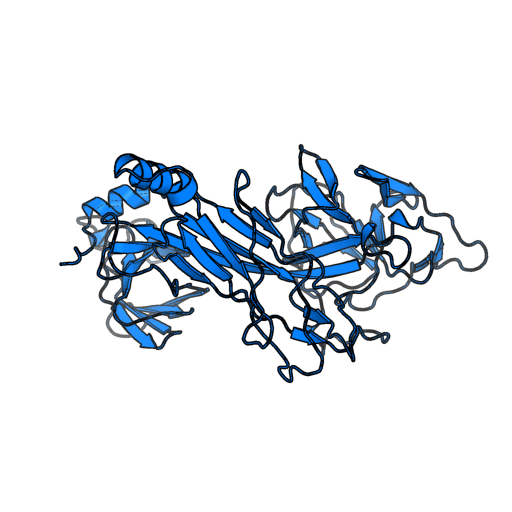133 ASN C N 1
ATOM 1255 C CA . ASN C 3 81 ? -10.829 23.197 41.855 1.00 57.47 133 ASN C CA 1
ATOM 1256 C C . ASN C 3 81 ? -10.958 24.403 42.784 1.00 58.94 133 ASN C C 1
ATOM 1257 O O . ASN C 3 81 ? -11.525 25.445 42.403 1.00 59.34 133 ASN C O 1
ATOM 1262 N N . SER C 3 82 ? -10.493 24.221 44.021 1.00 60.16 134 SER C N 1
ATOM 1263 C CA . SER C 3 82 ? -10.132 25.331 44.899 1.00 61.01 134 SER C CA 1
ATOM 1264 C C . SER C 3 82 ? -11.283 26.305 45.322 1.00 61.80 134 SER C C 1
ATOM 1265 O O . SER C 3 82 ? -12.276 26.451 44.591 1.00 62.15 134 SER C O 1
ATOM 1268 N N . ASP C 3 83 ? -11.208 26.951 46.497 1.00 62.31 135 ASP C N 1
ATOM 1269 C CA . ASP C 3 83 ? -10.141 26.873 47.532 1.00 62.59 135 ASP C CA 1
ATOM 1270 C C . ASP C 3 83 ? -9.033 27.909 47.320 1.00 62.03 135 ASP C C 1
ATOM 1271 O O . ASP C 3 83 ? -8.635 28.616 48.261 1.00 61.69 135 ASP C O 1
ATOM 1276 N N . GLN C 3 84 ? -8.532 27.991 46.090 1.00 60.85 136 GLN C N 1
ATOM 1277 C CA . GLN C 3 84 ? -7.880 29.202 45.620 1.00 60.28 136 GLN C CA 1
ATOM 1278 C C . GLN C 3 84 ? -8.891 30.000 44.795 1.00 59.01 136 GLN C C 1
ATOM 1279 O O . GLN C 3 84 ? -9.691 29.445 44.025 1.00 59.03 136 GLN C O 1
ATOM 1285 N N . GLU C 3 85 ? -8.859 31.312 44.991 1.00 57.06 137 GLU C N 1
ATOM 1286 C CA . GLU C 3 85 ? -9.495 32.233 44.083 1.00 54.94 137 GLU C CA 1
ATOM 1287 C C . GLU C 3 85 ? -8.684 32.150 42.788 1.00 52.01 137 GLU C C 1
ATOM 1288 O O . GLU C 3 85 ? -7.478 31.880 42.804 1.00 51.99 137 GLU C O 1
ATOM 1294 N N . MET C 3 86 ? -9.362 32.370 41.673 1.00 48.54 138 MET C N 1
ATOM 1295 C CA . MET C 3 86 ? -8.723 32.481 40.377 1.00 44.89 138 MET C CA 1
ATOM 1296 C C . MET C 3 86 ? -7.941 33.800 40.318 1.00 41.74 138 MET C C 1
ATOM 1297 O O . MET C 3 86 ? -8.388 34.785 40.896 1.00 41.64 138 MET C O 1
ATOM 1302 N N . GLN C 3 87 ? -6.774 33.818 39.668 1.00 38.60 139 GLN C N 1
ATOM 1303 C CA A GLN C 3 87 ? -6.065 35.074 39.499 0.50 36.75 139 GLN C CA 1
ATOM 1304 C CA B GLN C 3 87 ? -6.021 35.060 39.481 0.50 37.88 139 GLN C CA 1
ATOM 1305 C C . GLN C 3 87 ? -6.404 35.759 38.181 1.00 36.38 139 GLN C C 1
ATOM 1306 O O . GLN C 3 87 ? -6.541 35.110 37.159 1.00 31.71 139 GLN C O 1
ATOM 1317 N N . GLN C 3 88 ? -6.572 37.072 38.231 1.00 36.30 140 GLN C N 1
ATOM 1318 C CA . GLN C 3 88 ? -6.882 37.822 37.029 1.00 37.97 140 GLN C CA 1
ATOM 1319 C C . GLN C 3 88 ? -5.619 37.989 36.217 1.00 37.52 140 GLN C C 1
ATOM 1320 O O . GLN C 3 88 ? -4.559 38.325 36.748 1.00 36.85 140 GLN C O 1
ATOM 1326 N N . LEU C 3 89 ? -5.723 37.753 34.920 1.00 36.91 141 LEU C N 1
ATOM 1327 C CA . LEU C 3 89 ? -4.611 38.030 34.040 1.00 38.20 141 LEU C CA 1
ATOM 1328 C C . LEU C 3 89 ? -4.870 39.416 33.471 1.00 39.59 141 LEU C C 1
ATOM 1329 O O . LEU C 3 89 ? -5.975 39.945 33.602 1.00 41.38 141 LEU C O 1
ATOM 1334 N N . ASN C 3 90 ? -3.858 40.056 32.915 1.00 40.57 142 ASN C N 1
ATOM 1335 C CA . ASN C 3 90 ? -4.090 41.332 32.295 1.00 40.96 142 ASN C CA 1
ATOM 1336 C C . ASN C 3 90 ? -3.692 41.208 30.836 1.00 40.22 142 ASN C C 1
ATOM 1337 O O . ASN C 3 90 ? -2.535 41.060 30.534 1.00 39.12 142 ASN C O 1
ATOM 1342 N N . LEU C 3 91 ? -4.664 41.238 29.933 1.00 40.64 143 LEU C N 1
ATOM 1343 C CA . LEU C 3 91 ? -4.361 41.086 28.510 1.00 42.12 143 LEU C CA 1
ATOM 1344 C C . LEU C 3 91 ? -4.352 42.433 27.759 1.00 42.93 143 LEU C C 1
ATOM 1345 O O . LEU C 3 91 ? -4.140 42.454 26.557 1.00 43.78 143 LEU C O 1
ATOM 1350 N N . GLU C 3 92 ? -4.541 43.540 28.461 1.00 43.47 144 GLU C N 1
ATOM 1351 C CA . GLU C 3 92 ? -4.636 44.829 27.791 1.00 46.15 144 GLU C CA 1
ATOM 1352 C C . GLU C 3 92 ? -3.322 45.167 27.091 1.00 46.14 144 GLU C C 1
ATOM 1353 O O . GLU C 3 92 ? -2.253 45.173 27.710 1.00 46.99 144 GLU C O 1
ATOM 1359 N N . GLY C 3 93 ? -3.399 45.391 25.790 1.00 46.23 145 GLY C N 1
ATOM 1360 C CA . GLY C 3 93 ? -2.239 45.859 25.035 1.00 45.88 145 GLY C CA 1
ATOM 1361 C C . GLY C 3 93 ? -1.338 44.743 24.553 1.00 46.00 145 GLY C C 1
ATOM 1362 O O . GLY C 3 93 ? -0.672 44.882 23.541 1.00 47.27 145 GLY C O 1
ATOM 1363 N N . LYS C 3 94 ? -1.288 43.637 25.280 1.00 44.54 146 LYS C N 1
ATOM 1364 C CA . LYS C 3 94 ? -0.503 42.501 24.856 1.00 43.42 146 LYS C CA 1
ATOM 1365 C C . LYS C 3 94 ? -1.499 41.431 24.396 1.00 41.24 146 LYS C C 1
ATOM 1366 O O . LYS C 3 94 ? -2.702 41.497 24.669 1.00 41.70 146 LYS C O 1
ATOM 1372 N N . ASN C 3 95 ? -1.030 40.438 23.695 1.00 38.35 147 ASN C N 1
ATOM 1373 C CA . ASN C 3 95 ? -1.954 39.364 23.402 1.00 37.83 147 ASN C CA 1
ATOM 1374 C C . ASN C 3 95 ? -1.672 38.175 24.307 1.00 35.30 147 ASN C C 1
ATOM 1375 O O . ASN C 3 95 ? -2.078 37.055 23.997 1.00 35.47 147 ASN C O 1
ATOM 1380 N N . TYR C 3 96 ? -0.940 38.389 25.410 1.00 31.96 148 TYR C N 1
ATOM 1381 C CA . TYR C 3 96 ? -0.627 37.264 26.281 1.00 30.76 148 TYR C CA 1
ATOM 1382 C C . TYR C 3 96 ? -0.480 37.764 27.721 1.00 30.36 148 TYR C C 1
ATOM 1383 O O . TYR C 3 96 ? -0.296 38.959 27.958 1.00 27.96 148 TYR C O 1
ATOM 1392 N N . CYS C 3 97 ? -0.553 36.843 28.668 1.00 31.55 149 CYS C N 1
ATOM 1393 C CA . CYS C 3 97 ? -0.233 37.165 30.053 1.00 32.21 149 CYS C CA 1
ATOM 1394 C C . CYS C 3 97 ? 0.201 35.885 30.759 1.00 32.25 149 CYS C C 1
ATOM 1395 O O . CYS C 3 97 ? -0.340 34.824 30.459 1.00 30.76 149 CYS C O 1
ATOM 1398 N N . THR C 3 98 ? 1.189 35.982 31.667 1.00 32.03 150 THR C N 1
ATOM 1399 C CA . THR C 3 98 ? 1.654 34.834 32.450 1.00 31.87 150 THR C CA 1
ATOM 1400 C C . THR C 3 98 ? 1.042 34.895 33.831 1.00 31.36 150 THR C C 1
ATOM 1401 O O . THR C 3 98 ? 0.766 35.967 34.327 1.00 31.53 150 THR C O 1
ATOM 1405 N N . ALA C 3 99 ? 0.850 33.722 34.440 1.00 30.53 151 ALA C N 1
ATOM 1406 C CA . ALA C 3 99 ? 0.327 33.595 35.799 1.00 30.19 151 ALA C CA 1
ATOM 1407 C C . ALA C 3 99 ? 1.538 33.299 36.708 1.00 29.13 151 ALA C C 1
ATOM 1408 O O . ALA C 3 99 ? 2.002 32.180 36.759 1.00 29.00 151 ALA C O 1
ATOM 1410 N N . LYS C 3 100 ? 2.059 34.305 37.369 1.00 28.84 152 LYS C N 1
ATOM 1411 C CA . LYS C 3 100 ? 3.405 34.236 37.964 1.00 30.99 152 LYS C CA 1
ATOM 1412 C C . LYS C 3 100 ? 3.401 33.707 39.417 1.00 29.91 152 LYS C C 1
ATOM 1413 O O . LYS C 3 100 ? 4.467 33.330 39.960 1.00 30.13 152 LYS C O 1
ATOM 1419 N N . THR C 3 101 ? 2.223 33.660 40.015 1.00 29.12 153 THR C N 1
ATOM 1420 C CA . THR C 3 101 ? 2.094 33.258 41.428 1.00 29.19 153 THR C CA 1
ATOM 1421 C C . THR C 3 101 ? 1.106 32.090 41.690 1.00 27.82 153 THR C C 1
ATOM 1422 O O . THR C 3 101 ? 0.486 32.038 42.756 1.00 28.45 153 THR C O 1
ATOM 1426 N N . LEU C 3 102 ? 1.015 31.123 40.786 1.00 24.25 154 LEU C N 1
ATOM 1427 C CA . LEU C 3 102 ? 0.191 29.947 41.045 1.00 25.16 154 LEU C CA 1
ATOM 1428 C C . LEU C 3 102 ? 0.982 28.937 41.858 1.00 24.22 154 LEU C C 1
ATOM 1429 O O . LEU C 3 102 ? 2.206 28.810 41.705 1.00 24.34 154 LEU C O 1
ATOM 1434 N N . TYR C 3 103 ? 0.304 28.197 42.696 1.00 23.93 155 TYR C N 1
ATOM 1435 C CA . TYR C 3 103 ? 0.974 27.159 43.490 1.00 25.14 155 TYR C CA 1
ATOM 1436 C C . TYR C 3 103 ? -0.084 26.154 43.868 1.00 25.27 155 TYR C C 1
ATOM 1437 O O . TYR C 3 103 ? -1.259 26.410 43.676 1.00 24.91 155 TYR C O 1
ATOM 1446 N N . ILE C 3 104 ? 0.325 24.991 44.340 1.00 25.90 156 ILE C N 1
ATOM 1447 C CA . ILE C 3 104 ? -0.629 23.968 44.734 1.00 28.31 156 ILE C CA 1
ATOM 1448 C C . ILE C 3 104 ? -0.240 23.465 46.118 1.00 28.58 156 ILE C C 1
ATOM 1449 O O . ILE C 3 104 ? 0.913 23.033 46.329 1.00 29.16 156 ILE C O 1
ATOM 1454 N N . SER C 3 105 ? -1.165 23.562 47.062 1.00 28.89 157 SER C N 1
ATOM 1455 C CA . SER C 3 105 ? -0.880 23.151 48.441 1.00 30.75 157 SER C CA 1
ATOM 1456 C C . SER C 3 105 ? -0.934 21.626 48.625 1.00 30.82 157 SER C C 1
ATOM 1457 O O . SER C 3 105 ? -1.660 20.949 47.922 1.00 30.95 157 SER C O 1
ATOM 1460 N N . ASP C 3 106 ? -0.152 21.096 49.559 1.00 31.92 158 ASP C N 1
ATOM 1461 C CA . ASP C 3 106 ? -0.244 19.686 49.972 1.00 33.94 158 ASP C CA 1
ATOM 1462 C C . ASP C 3 106 ? -1.651 19.323 50.515 1.00 34.50 158 ASP C C 1
ATOM 1463 O O . ASP C 3 106 ? -1.992 18.142 50.624 1.00 34.66 158 ASP C O 1
ATOM 1468 N N . SER C 3 107 ? -2.454 20.335 50.852 1.00 35.29 159 SER C N 1
ATOM 1469 C CA . SER C 3 107 ? -3.845 20.118 51.287 1.00 36.12 159 SER C CA 1
ATOM 1470 C C . SER C 3 107 ? -4.745 19.692 50.120 1.00 36.32 159 SER C C 1
ATOM 1471 O O . SER C 3 107 ? -5.896 19.281 50.318 1.00 35.86 159 SER C O 1
ATOM 1474 N N . ASP C 3 108 ? -4.212 19.800 48.904 1.00 36.55 160 ASP C N 1
ATOM 1475 C CA . ASP C 3 108 ? -4.871 19.299 47.704 1.00 37.61 160 ASP C CA 1
ATOM 1476 C C . ASP C 3 108 ? -4.384 17.870 47.488 1.00 37.96 160 ASP C C 1
ATOM 1477 O O . ASP C 3 108 ? -3.179 17.640 47.420 1.00 38.85 160 ASP C O 1
ATOM 1482 N N . LYS C 3 109 ? -5.301 16.911 47.379 1.00 37.88 161 LYS C N 1
ATOM 1483 C CA . LYS C 3 109 ? -4.904 15.497 47.352 1.00 37.44 161 LYS C CA 1
ATOM 1484 C C . LYS C 3 109 ? -4.835 14.858 45.937 1.00 36.96 161 LYS C C 1
ATOM 1485 O O . LYS C 3 109 ? -4.605 13.650 45.807 1.00 37.22 161 LYS C O 1
ATOM 1491 N N . ARG C 3 110 ? -5.007 15.665 44.892 1.00 34.51 162 ARG C N 1
ATOM 1492 C CA . ARG C 3 110 ? -4.999 15.171 43.534 1.00 33.24 162 ARG C CA 1
ATOM 1493 C C . ARG C 3 110 ? -3.566 14.845 43.099 1.00 31.46 162 ARG C C 1
ATOM 1494 O O . ARG C 3 110 ? -2.625 15.556 43.470 1.00 31.72 162 ARG C O 1
ATOM 1502 N N . LYS C 3 111 ? -3.394 13.777 42.325 1.00 28.88 163 LYS C N 1
ATOM 1503 C CA . LYS C 3 111 ? -2.081 13.458 41.765 1.00 27.75 163 LYS C CA 1
ATOM 1504 C C . LYS C 3 111 ? -1.817 14.211 40.450 1.00 27.29 163 LYS C C 1
ATOM 1505 O O . LYS C 3 111 ? -0.668 14.355 40.033 1.00 25.98 163 LYS C O 1
ATOM 1511 N N . HIS C 3 112 ? -2.893 14.649 39.801 1.00 26.33 164 HIS C N 1
ATOM 1512 C CA A HIS C 3 112 ? -2.809 15.372 38.531 0.50 26.80 164 HIS C CA 1
ATOM 1513 C CA B HIS C 3 112 ? -2.801 15.403 38.559 0.50 27.18 164 HIS C CA 1
ATOM 1514 C C . HIS C 3 112 ? -3.911 16.420 38.577 1.00 26.79 164 HIS C C 1
ATOM 1515 O O . HIS C 3 112 ? -4.880 16.247 39.287 1.00 26.63 164 HIS C O 1
ATOM 1528 N N . PHE C 3 113 ? -3.753 17.512 37.839 1.00 26.82 165 PHE C N 1
ATOM 1529 C CA . PHE C 3 113 ? -4.798 18.538 37.753 1.00 27.21 165 PHE C CA 1
ATOM 1530 C C . PHE C 3 113 ? -4.660 19.246 36.409 1.00 26.68 165 PHE C C 1
ATOM 1531 O O . PHE C 3 113 ? -3.652 19.085 35.760 1.00 26.72 165 PHE C O 1
ATOM 1539 N N . MET C 3 114 ? -5.657 20.039 36.029 1.00 27.56 166 MET C N 1
ATOM 1540 C CA . MET C 3 114 ? -5.562 20.975 34.888 1.00 30.47 166 MET C CA 1
ATOM 1541 C C . MET C 3 114 ? -5.772 22.386 35.399 1.00 29.60 166 MET C C 1
ATOM 1542 O O . MET C 3 114 ? -6.472 22.606 36.402 1.00 29.18 166 MET C O 1
ATOM 1547 N N . LEU C 3 115 ? -5.150 23.347 34.726 1.00 28.76 167 LEU C N 1
ATOM 1548 C CA . LEU C 3 115 ? -5.417 24.751 34.951 1.00 28.70 167 LEU C CA 1
ATOM 1549 C C . LEU C 3 115 ? -6.743 25.049 34.246 1.00 29.15 167 LEU C C 1
ATOM 1550 O O . LEU C 3 115 ? -7.030 24.450 33.238 1.00 28.98 167 LEU C O 1
ATOM 1555 N N . SER C 3 116 ? -7.553 25.941 34.803 1.00 28.98 168 SER C N 1
ATOM 1556 C CA A SER C 3 116 ? -8.790 26.357 34.132 0.50 28.91 168 SER C CA 1
ATOM 1557 C CA B SER C 3 116 ? -8.831 26.364 34.195 0.50 29.33 168 SER C CA 1
ATOM 1558 C C . SER C 3 116 ? -8.691 27.847 33.881 1.00 28.35 168 SER C C 1
ATOM 1559 O O . SER C 3 116 ? -8.344 28.609 34.774 1.00 29.00 168 SER C O 1
ATOM 1564 N N . VAL C 3 117 ? -8.925 28.247 32.637 1.00 26.35 169 VAL C N 1
ATOM 1565 C CA . VAL C 3 117 ? -8.863 29.649 32.263 1.00 27.11 169 VAL C CA 1
ATOM 1566 C C . VAL C 3 117 ? -10.283 30.062 31.899 1.00 27.94 169 VAL C C 1
ATOM 1567 O O . VAL C 3 117 ? -10.914 29.408 31.055 1.00 27.17 169 VAL C O 1
ATOM 1571 N N . LYS C 3 118 ? -10.798 31.059 32.595 1.00 27.37 170 LYS C N 1
ATOM 1572 C CA . LYS C 3 118 ? -12.148 31.551 32.343 1.0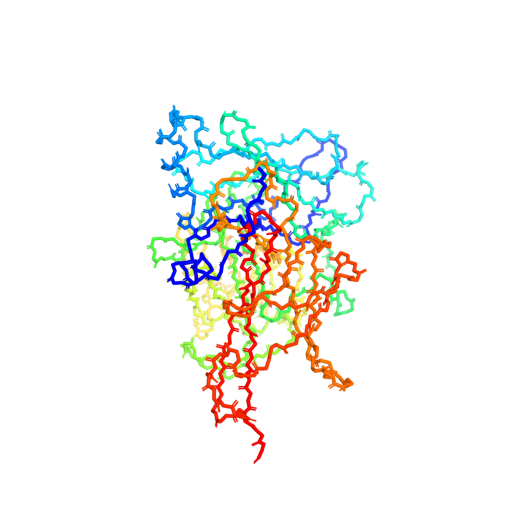0 30.80 170 LYS C CA 1
ATOM 1573 C C . LYS C 3 118 ? -12.000 32.880 31.611 1.00 30.47 170 LYS C C 1
ATOM 1574 O O . LYS C 3 118 ? -11.277 33.781 32.071 1.00 29.75 170 LYS C O 1
ATOM 1580 N N . MET C 3 119 ? -12.702 33.018 30.489 1.00 28.53 171 MET C N 1
ATOM 1581 C CA . MET C 3 119 ? -12.570 34.222 29.674 1.00 29.36 171 MET C CA 1
ATOM 1582 C C . MET C 3 119 ? -13.930 34.822 29.389 1.00 27.86 171 MET C C 1
ATOM 1583 O O . MET C 3 119 ? -14.920 34.083 29.229 1.00 27.45 171 MET C O 1
ATOM 1588 N N . PHE C 3 120 ? -13.980 36.153 29.337 1.00 27.36 172 PHE C N 1
ATOM 1589 C CA . PHE C 3 120 ? -15.179 36.899 28.948 1.00 28.02 172 PHE C CA 1
ATOM 1590 C C . PHE C 3 120 ? -14.723 38.240 28.415 1.00 27.15 172 PHE C C 1
ATOM 1591 O O . PHE C 3 120 ? -13.544 38.562 28.527 1.00 26.58 172 PHE C O 1
ATOM 1599 N N . TYR C 3 121 ? -15.614 38.979 27.765 1.00 26.74 173 TYR C N 1
ATOM 1600 C CA . TYR C 3 121 ? -15.286 40.322 27.272 1.00 26.97 173 TYR C CA 1
ATOM 1601 C C . TYR C 3 121 ? -15.627 41.280 28.420 1.00 28.23 173 TYR C C 1
ATOM 1602 O O . TYR C 3 121 ? -16.399 40.919 29.319 1.00 26.99 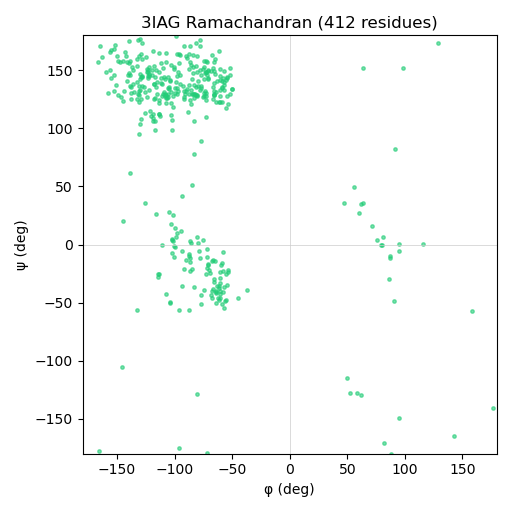173 TYR C O 1
ATOM 1611 N N . GLY C 3 122 ? -15.047 42.483 28.377 1.00 29.03 174 GLY C N 1
ATOM 1612 C CA . GLY C 3 122 ? -15.279 43.516 29.408 1.00 30.41 174 GLY C CA 1
ATOM 1613 C C . GLY C 3 122 ? -16.718 43.885 29.640 1.00 31.10 174 GLY C C 1
ATOM 1614 O O . GLY C 3 122 ? -17.083 44.360 30.712 1.00 31.30 174 GLY C O 1
ATOM 1615 N N . ASN C 3 123 ? -17.562 43.691 28.635 1.00 30.60 175 ASN C N 1
ATOM 1616 C CA . ASN C 3 123 ? -18.991 43.898 28.827 1.00 30.18 175 ASN C CA 1
ATOM 1617 C C . ASN C 3 123 ? -19.719 42.723 29.500 1.00 31.58 175 ASN C C 1
ATOM 1618 O O . ASN C 3 123 ? -20.939 42.779 29.627 1.00 32.35 175 ASN C O 1
ATOM 1623 N N . SER C 3 124 ? -18.962 41.715 29.955 1.00 32.56 176 SER C N 1
ATOM 1624 C CA . SER C 3 124 ? -19.443 40.436 30.550 1.00 34.42 176 SER C CA 1
ATOM 1625 C C . SER C 3 124 ? -20.006 39.368 29.588 1.00 34.21 176 SER C C 1
ATOM 1626 O O . SER C 3 124 ? -20.496 38.351 30.057 1.00 35.12 176 SER C O 1
ATOM 1629 N N . ASP C 3 125 ? -19.957 39.606 28.273 1.00 33.09 177 ASP C N 1
ATOM 1630 C CA . ASP C 3 125 ? -20.336 38.592 27.271 1.00 32.98 177 ASP C CA 1
ATOM 1631 C C . ASP C 3 125 ? -19.373 37.443 27.505 1.00 32.16 177 ASP C C 1
ATOM 1632 O O . ASP C 3 125 ? -18.161 37.659 27.542 1.00 32.48 177 ASP C O 1
ATOM 1637 N N . ASP C 3 126 ? -19.884 36.228 27.667 1.00 31.17 178 ASP C N 1
ATOM 1638 C CA . ASP C 3 126 ? -19.043 35.099 28.048 1.00 32.30 178 ASP C CA 1
ATOM 1639 C C . ASP C 3 126 ? -18.291 34.543 26.863 1.00 31.35 178 ASP C C 1
ATOM 1640 O O . ASP C 3 126 ? -18.862 34.432 25.765 1.00 30.34 178 ASP C O 1
ATOM 1645 N N . ILE C 3 127 ? -17.004 34.236 27.038 1.00 29.43 179 ILE C N 1
ATOM 1646 C CA . ILE C 3 127 ? -16.289 33.480 26.012 1.00 30.25 179 ILE C CA 1
ATOM 1647 C C . ILE C 3 127 ? -16.325 32.010 26.433 1.00 31.42 179 ILE C C 1
ATOM 1648 O O . ILE C 3 127 ? -16.799 31.156 25.689 1.00 32.32 179 ILE C O 1
ATOM 1653 N N . GLY C 3 128 ? -15.830 31.716 27.642 1.00 30.82 180 GLY C N 1
ATOM 1654 C CA . GLY C 3 128 ? -15.950 30.400 28.195 1.00 31.68 180 GLY C CA 1
ATOM 1655 C C . GLY C 3 128 ? -14.743 29.943 28.979 1.00 31.27 180 GLY C C 1
ATOM 1656 O O . GLY C 3 128 ? -13.881 30.720 29.329 1.00 30.62 180 GLY C O 1
ATOM 1657 N N . VAL C 3 129 ? -14.684 28.649 29.225 1.00 29.99 181 VAL C N 1
ATOM 1658 C CA . VAL C 3 129 ? -13.645 28.091 30.071 1.00 29.55 181 VAL C CA 1
ATOM 1659 C C . VAL C 3 129 ? -12.800 27.167 29.204 1.00 27.86 181 VAL C C 1
ATOM 1660 O O . VAL C 3 129 ? -13.348 26.401 28.409 1.00 26.97 181 VAL C O 1
ATOM 1664 N N . PHE C 3 130 ? -11.477 27.267 29.341 1.00 26.67 182 PHE C N 1
ATOM 1665 C CA . PHE C 3 130 ? -10.514 26.497 28.551 1.00 26.35 182 PHE C CA 1
ATOM 1666 C C . PHE C 3 130 ? -9.602 25.792 29.549 1.00 26.74 182 PHE C C 1
ATOM 1667 O O . PHE C 3 130 ? -9.138 26.420 30.498 1.00 27.30 182 PHE C O 1
ATOM 1675 N N . LEU C 3 131 ? -9.391 24.496 29.375 1.00 27.08 183 LEU C N 1
ATOM 1676 C CA . LEU C 3 131 ? -8.546 23.708 30.294 1.00 25.80 183 LEU C CA 1
ATOM 1677 C C . LEU C 3 131 ? -7.135 23.552 29.707 1.00 27.51 183 LEU C C 1
ATOM 1678 O O . LEU C 3 131 ? -6.970 23.455 28.458 1.00 27.13 183 LEU C O 1
ATOM 1683 N N . SER C 3 132 ? -6.115 23.544 30.567 1.00 27.52 184 SER C N 1
ATOM 1684 C CA . SER C 3 132 ? -4.742 23.178 30.152 1.00 25.51 184 SER C CA 1
ATOM 1685 C C . SER C 3 132 ? -4.717 21.684 29.904 1.00 25.85 184 SER C C 1
ATOM 1686 O O . SER C 3 132 ? -5.721 20.986 30.098 1.00 26.73 184 SER C O 1
ATOM 1689 N N . LYS C 3 133 ? -3.559 21.161 29.528 1.00 24.80 185 LYS C N 1
ATOM 1690 C CA . LYS C 3 133 ? -3.331 19.748 29.568 1.00 26.00 185 LYS C CA 1
ATOM 1691 C C . LYS C 3 133 ? -3.060 19.354 31.014 1.00 26.23 185 LYS C C 1
ATOM 1692 O O . LYS C 3 133 ? -2.975 20.213 31.890 1.00 24.05 185 LYS C O 1
ATOM 1698 N N . ARG C 3 134 ? -3.012 18.053 31.256 1.00 27.84 186 ARG C N 1
ATOM 1699 C CA . ARG C 3 134 ? -2.782 17.510 32.557 1.00 29.51 186 ARG C CA 1
ATOM 1700 C C . ARG C 3 134 ? -1.374 17.885 33.112 1.00 28.82 186 ARG C C 1
ATOM 1701 O O . ARG C 3 134 ? -0.352 17.943 32.363 1.00 28.88 186 ARG C O 1
ATOM 1709 N N . ILE C 3 135 ? -1.338 18.170 34.417 1.00 26.38 187 ILE C N 1
ATOM 1710 C CA . ILE C 3 135 ? -0.092 18.558 35.104 1.00 24.14 187 ILE C CA 1
ATOM 1711 C C . ILE C 3 135 ? 0.080 17.563 36.257 1.00 24.62 187 ILE C C 1
ATOM 1712 O O . ILE C 3 135 ? -0.881 17.372 36.994 1.00 23.11 187 ILE C O 1
ATOM 1717 N N . LYS C 3 136 ? 1.238 16.898 36.362 1.00 24.03 188 LYS C N 1
ATOM 1718 C CA . LYS C 3 136 ? 1.470 15.893 37.417 1.00 25.81 188 LYS C CA 1
ATOM 1719 C C . LYS C 3 136 ? 1.993 16.598 38.651 1.00 25.73 188 LYS C C 1
ATOM 1720 O O . LYS C 3 136 ? 2.835 17.465 38.538 1.00 25.26 188 LYS C O 1
ATOM 1726 N N . VAL C 3 137 ? 1.506 16.226 39.837 1.00 27.29 189 VAL C N 1
ATOM 1727 C CA . VAL C 3 137 ? 1.955 16.870 41.055 1.00 27.64 189 VAL C CA 1
ATOM 1728 C C . VAL C 3 137 ? 3.134 16.056 41.576 1.00 28.98 189 VAL C C 1
ATOM 1729 O O . VAL C 3 137 ? 3.076 14.829 41.638 1.00 27.50 189 VAL C O 1
ATOM 1733 N N . ILE C 3 138 ? 4.226 16.732 41.931 1.00 29.70 190 ILE C N 1
ATOM 1734 C CA . ILE C 3 138 ? 5.357 16.015 42.508 1.00 31.11 190 ILE C CA 1
ATOM 1735 C C . ILE C 3 138 ? 5.711 16.593 43.881 1.00 31.96 190 ILE C C 1
ATOM 1736 O O . ILE C 3 138 ? 5.464 17.767 44.135 1.00 32.46 190 ILE C O 1
ATOM 1741 N N . SER C 3 139 ? 6.246 15.749 44.760 1.00 32.10 191 SER C N 1
ATOM 1742 C CA . SER C 3 139 ? 6.612 16.164 46.101 1.00 33.44 191 SER C CA 1
ATOM 1743 C C . SER C 3 139 ? 7.924 16.961 46.054 1.00 34.62 191 SER C C 1
ATOM 1744 O O . SER C 3 139 ? 7.990 18.069 46.590 1.00 35.69 191 SER C O 1
ATOM 1747 N N . LYS C 3 140 ? 8.945 16.396 45.404 1.00 34.82 192 LYS C N 1
ATOM 1748 C CA . LYS C 3 140 ? 10.140 17.124 44.992 1.00 36.04 192 LYS C CA 1
ATOM 1749 C C . LYS C 3 140 ? 10.913 16.239 43.987 1.00 37.30 192 LYS C C 1
ATOM 1750 O O . LYS C 3 140 ? 10.737 15.020 44.008 1.00 37.40 192 LYS C O 1
ATOM 1756 N N . PRO C 3 141 ? 11.766 16.832 43.115 1.00 38.53 193 PRO C N 1
ATOM 1757 C CA . PRO C 3 141 ? 12.570 16.005 42.185 1.00 39.43 193 PRO C CA 1
ATOM 1758 C C . PRO C 3 141 ? 13.421 14.955 42.870 1.00 40.04 193 PRO C C 1
ATOM 1759 O O . PRO C 3 141 ? 13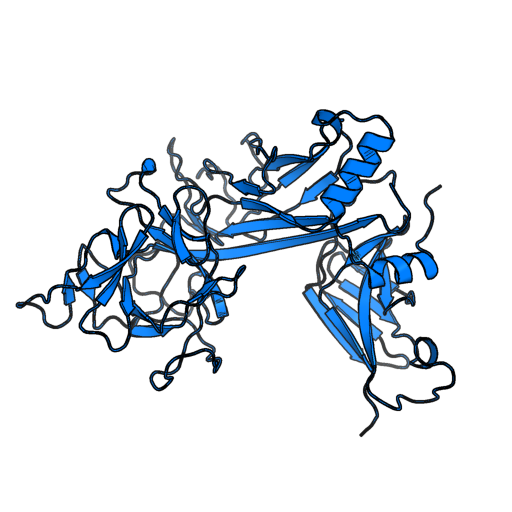.965 15.200 43.950 1.00 40.35 193 PRO C O 1
ATOM 1763 N N . SER C 3 142 ? 13.519 13.779 42.252 1.00 41.22 194 SER C N 1
ATOM 1764 C CA . SER C 3 142 ? 14.333 12.677 42.800 1.00 41.47 194 SER C CA 1
ATOM 1765 C C . SER C 3 142 ? 15.813 12.955 42.578 1.00 42.40 194 SER C C 1
ATOM 1766 O O . SER C 3 142 ? 16.188 13.631 41.620 1.00 42.05 194 SER C O 1
ATOM 1769 N N . LYS C 3 143 ? 16.640 12.428 43.474 1.00 42.95 195 LYS C N 1
ATOM 1770 C CA . LYS C 3 143 ? 18.066 12.674 43.420 1.00 44.53 195 LYS C CA 1
ATOM 1771 C C . LYS C 3 143 ? 18.789 11.445 42.834 1.00 44.24 195 LYS C C 1
ATOM 1772 O O . LYS C 3 143 ? 20.005 11.466 42.573 1.00 44.05 195 LYS C O 1
ATOM 1778 N N . LYS C 3 144 ? 18.029 10.371 42.638 1.00 43.89 196 LYS C N 1
ATOM 1779 C CA . LYS C 3 144 ? 18.597 9.136 42.113 1.00 43.89 196 LYS C CA 1
ATOM 1780 C C . LYS C 3 144 ? 18.610 9.165 40.601 1.00 43.31 196 LYS C C 1
ATOM 1781 O O . LYS C 3 144 ? 17.840 9.908 39.993 1.00 42.47 196 LYS C O 1
ATOM 1787 N N . LYS C 3 145 ? 19.505 8.362 40.024 1.00 43.04 197 LYS C N 1
ATOM 1788 C CA . LYS C 3 145 ? 19.563 8.121 38.587 1.00 43.15 197 LYS C CA 1
ATOM 1789 C C . LYS C 3 145 ? 18.203 7.641 38.107 1.00 43.50 197 LYS C C 1
ATOM 1790 O O . LYS C 3 145 ? 17.601 6.713 38.665 1.00 42.86 197 LYS C O 1
ATOM 1796 N N . GLN C 3 146 ? 17.705 8.318 37.091 1.00 43.65 198 GLN C N 1
ATOM 1797 C CA . GLN C 3 146 ? 16.383 8.053 36.613 1.00 44.86 198 GLN C CA 1
ATOM 1798 C C . GLN C 3 146 ? 16.315 6.755 35.868 1.00 45.37 198 GLN C C 1
ATOM 1799 O O . GLN C 3 146 ? 17.280 6.342 35.252 1.00 45.66 198 GLN C O 1
ATOM 1805 N N . SER C 3 147 ? 15.170 6.107 35.954 1.00 46.81 199 SER C N 1
ATOM 1806 C CA . SER C 3 147 ? 14.945 4.871 35.230 1.00 48.51 199 SER C CA 1
ATOM 1807 C C . SER C 3 147 ? 13.963 5.154 34.107 1.00 49.03 199 SER C C 1
ATOM 1808 O O . SER C 3 147 ? 13.016 5.927 34.283 1.00 48.50 199 SER C O 1
ATOM 1811 N N . LEU C 3 148 ? 14.183 4.512 32.964 1.00 50.46 200 LEU C N 1
ATOM 1812 C CA . LEU C 3 148 ? 13.301 4.671 31.810 1.00 52.16 200 LEU C CA 1
ATOM 1813 C C . LEU C 3 148 ? 11.878 4.123 32.074 1.00 53.22 200 LEU C C 1
ATOM 1814 O O . LEU C 3 148 ? 10.923 4.429 31.332 1.00 53.65 200 LEU C O 1
ATOM 1819 N N . LYS C 3 149 ? 11.747 3.352 33.156 1.00 53.79 201 LYS C N 1
ATOM 1820 C CA . LYS C 3 149 ? 10.444 2.929 33.671 1.00 54.29 201 LYS C CA 1
ATOM 1821 C C . LYS C 3 149 ? 9.658 4.082 34.324 1.00 54.49 201 LYS C C 1
ATOM 1822 O O . LYS C 3 149 ? 8.438 3.985 34.498 1.00 54.58 201 LYS C O 1
ATOM 1828 N N . ASN C 3 150 ? 10.349 5.179 34.660 1.00 54.36 202 ASN C N 1
ATOM 1829 C CA . ASN C 3 150 ? 9.675 6.407 35.077 1.00 54.13 202 ASN C CA 1
ATOM 1830 C C . ASN C 3 150 ? 9.520 7.255 33.826 1.00 54.09 202 ASN C C 1
ATOM 1831 O O . ASN C 3 150 ? 9.755 8.475 33.847 1.00 53.81 202 ASN C O 1
ATOM 1836 N N . ALA C 3 151 ? 9.154 6.576 32.731 1.00 53.64 203 ALA C N 1
ATOM 1837 C CA . ALA C 3 151 ? 8.918 7.204 31.430 1.00 52.51 203 ALA C CA 1
ATOM 1838 C C . ALA C 3 151 ? 8.272 8.541 31.675 1.00 51.75 203 ALA C C 1
ATOM 1839 O O . ALA C 3 151 ? 8.598 9.539 31.014 1.00 51.46 203 ALA C O 1
ATOM 1841 N N . ASP C 3 152 ? 7.374 8.544 32.662 1.00 50.18 204 ASP C N 1
ATOM 1842 C CA . ASP C 3 152 ? 6.634 9.733 33.092 1.00 48.79 204 ASP C CA 1
ATOM 1843 C C . ASP C 3 152 ? 7.484 11.011 33.257 1.00 46.10 204 ASP C C 1
ATOM 1844 O O . ASP C 3 152 ? 7.090 12.099 32.821 1.00 46.06 204 ASP C O 1
ATOM 1849 N N . LEU C 3 153 ? 8.628 10.890 33.916 1.00 42.97 205 LEU C N 1
ATOM 1850 C CA . LEU C 3 153 ? 9.452 12.065 34.210 1.00 40.09 205 LEU C CA 1
ATOM 1851 C C . LEU C 3 153 ? 10.643 12.245 33.232 1.00 38.31 205 LEU C C 1
ATOM 1852 O O . LEU C 3 153 ? 11.386 13.204 33.330 1.00 37.83 205 LEU C O 1
ATOM 1857 N N . CYS C 3 154 ? 10.818 11.323 32.296 1.00 35.70 206 CYS C N 1
ATOM 1858 C CA . CYS C 3 154 ? 11.875 11.444 31.293 1.00 33.89 206 CYS C CA 1
ATOM 1859 C C . CYS C 3 154 ? 11.463 12.366 30.144 1.00 33.20 206 CYS C C 1
ATOM 1860 O O . CYS C 3 154 ? 10.334 12.882 30.108 1.00 33.77 206 CYS C O 1
ATOM 1863 N N . ILE C 3 155 ? 12.411 12.649 29.250 1.00 30.95 207 ILE C N 1
ATOM 1864 C CA . ILE C 3 155 ? 12.206 13.675 28.220 1.00 28.91 207 ILE C CA 1
ATOM 1865 C C . ILE C 3 155 ? 12.478 12.993 26.875 1.00 28.34 207 ILE C C 1
ATOM 1866 O O . ILE C 3 155 ? 13.598 12.582 26.609 1.00 27.14 207 ILE C O 1
ATOM 1871 N N . ALA C 3 156 ? 11.437 12.847 26.071 1.00 27.02 208 ALA C N 1
ATOM 1872 C CA . ALA C 3 156 ? 11.527 12.130 24.805 1.00 26.41 208 ALA C CA 1
ATOM 1873 C C . ALA C 3 156 ? 12.014 13.077 23.726 1.00 26.12 208 ALA C C 1
ATOM 1874 O O . ALA C 3 156 ? 11.635 14.268 23.704 1.00 26.35 208 ALA C O 1
ATOM 1876 N N . SER C 3 157 ? 12.849 12.576 22.826 1.00 25.87 209 SER C N 1
ATOM 1877 C CA . SER C 3 157 ? 13.210 13.331 21.632 1.00 25.89 209 SER C CA 1
ATOM 1878 C C . SER C 3 157 ? 11.969 13.869 20.922 1.00 27.60 209 SER C C 1
ATOM 1879 O O . SER C 3 157 ? 11.000 13.143 20.735 1.00 27.18 209 SER C O 1
ATOM 1882 N N . GLY C 3 158 ? 11.991 15.135 20.531 1.00 27.59 210 GLY C N 1
ATOM 1883 C CA . GLY C 3 158 ? 10.865 15.684 19.784 1.00 28.52 210 GLY C CA 1
ATOM 1884 C C . GLY C 3 158 ? 9.851 16.396 20.669 1.00 28.99 210 GLY C C 1
ATOM 1885 O O . GLY C 3 158 ? 8.881 16.958 20.173 1.00 28.48 210 GLY C O 1
ATOM 1886 N N . THR C 3 159 ? 10.023 16.358 21.991 1.00 27.28 211 THR C N 1
ATOM 1887 C CA . THR C 3 159 ? 9.033 17.000 22.859 1.00 27.32 211 THR C CA 1
ATOM 1888 C C . THR C 3 159 ? 9.624 18.343 23.223 1.00 26.85 211 THR C C 1
ATOM 1889 O O . THR C 3 159 ? 10.754 18.636 22.842 1.00 25.85 211 THR C O 1
ATOM 1893 N N . LYS C 3 160 ? 8.898 19.141 24.011 1.00 25.30 212 LYS C N 1
ATOM 1894 C CA . LYS C 3 160 ? 9.292 20.472 24.283 1.00 26.12 212 LYS C CA 1
ATOM 1895 C C . LYS C 3 160 ? 9.667 20.655 25.734 1.00 24.71 212 LYS C C 1
ATOM 1896 O O . LYS C 3 160 ? 9.116 20.000 26.615 1.00 25.46 212 LYS C O 1
ATOM 1902 N N . VAL C 3 161 ? 10.610 21.560 25.946 1.00 24.08 213 VAL C N 1
ATOM 1903 C CA . VAL C 3 161 ? 11.159 21.849 27.282 1.00 24.84 213 VAL C CA 1
ATOM 1904 C C . VAL C 3 161 ? 11.298 23.335 27.442 1.00 24.42 213 VAL C C 1
ATOM 1905 O O . VAL C 3 161 ? 11.428 24.058 26.454 1.00 26.40 213 VAL C O 1
ATOM 1909 N N . ALA C 3 162 ? 11.226 23.820 28.678 1.00 24.28 214 ALA C N 1
ATOM 1910 C CA . ALA C 3 162 ? 11.582 25.172 28.987 1.00 23.84 214 ALA C CA 1
ATOM 1911 C C . ALA C 3 162 ? 12.912 25.087 29.744 1.00 23.31 214 ALA C C 1
ATOM 1912 O O . ALA C 3 162 ? 13.262 24.058 30.313 1.00 24.25 214 ALA C O 1
ATOM 1914 N N . LEU C 3 163 ? 13.656 26.169 29.724 1.00 23.35 215 LEU C N 1
ATOM 1915 C CA . LEU C 3 163 ? 14.953 26.203 30.406 1.00 24.10 215 LEU C CA 1
ATOM 1916 C C . LEU C 3 163 ? 15.061 27.478 31.166 1.00 22.98 215 LEU C C 1
ATOM 1917 O O . LEU C 3 163 ? 14.815 28.544 30.615 1.00 22.03 215 LEU C O 1
ATOM 1922 N N . PHE C 3 164 ? 15.458 27.397 32.432 1.00 21.93 216 PHE C N 1
ATOM 1923 C CA . PHE C 3 164 ? 15.533 28.626 33.207 1.00 23.25 216 PHE C CA 1
ATOM 1924 C C . PHE C 3 164 ? 16.724 28.647 34.130 1.00 23.81 216 PHE C C 1
ATOM 1925 O O . PHE C 3 164 ? 17.288 27.573 34.432 1.00 23.35 216 PHE C O 1
ATOM 1933 N N . ASN C 3 165 ? 17.162 29.849 34.523 1.00 23.40 217 ASN C N 1
ATOM 1934 C CA . ASN C 3 165 ? 18.383 30.001 35.322 1.00 25.67 217 ASN C CA 1
ATOM 1935 C C . ASN C 3 165 ? 17.943 30.864 36.500 1.00 26.18 217 ASN C C 1
ATOM 1936 O O . ASN C 3 165 ? 17.187 31.816 36.324 1.00 24.77 217 ASN C O 1
ATOM 1941 N N . ARG C 3 166 ? 18.369 30.496 37.698 1.00 27.47 218 ARG C N 1
ATOM 1942 C CA . ARG C 3 166 ? 18.051 31.267 38.881 1.00 29.25 218 ARG C CA 1
ATOM 1943 C C . ARG C 3 166 ? 19.337 31.337 39.659 1.00 31.69 218 ARG C C 1
ATOM 1944 O O . ARG C 3 166 ? 20.068 30.356 39.761 1.00 32.38 218 ARG C O 1
ATOM 1952 N N . LEU C 3 167 ? 19.628 32.499 40.209 1.00 33.30 219 LEU C N 1
ATOM 1953 C CA . LEU C 3 167 ? 20.988 32.758 40.667 1.00 36.78 219 LEU C CA 1
ATOM 1954 C C . LEU C 3 167 ? 21.205 32.288 42.101 1.00 37.05 219 LEU C C 1
ATOM 1955 O O . LEU C 3 167 ? 22.146 31.502 42.379 1.00 38.16 219 LEU C O 1
ATOM 1960 N N . ARG C 3 168 ? 20.423 32.739 43.049 1.00 35.16 220 ARG C N 1
ATOM 1961 C CA . ARG C 3 168 ? 20.905 32.242 44.378 1.00 37.83 220 ARG C CA 1
ATOM 1962 C C . ARG C 3 168 ? 19.759 31.827 45.255 1.00 36.11 220 ARG C C 1
ATOM 1963 O O . ARG C 3 168 ? 19.562 32.399 46.315 1.00 37.21 220 ARG C O 1
ATOM 1971 N N . SER C 3 169 ? 19.017 30.821 44.753 1.00 34.93 221 SER C N 1
ATOM 1972 C CA . SER C 3 169 ? 17.653 30.467 45.198 1.00 33.95 221 SER C CA 1
ATOM 1973 C C . SER C 3 169 ? 16.773 31.695 45.300 1.00 32.41 221 SER C C 1
ATOM 1974 O O . SER C 3 169 ? 15.943 31.771 46.195 1.00 32.45 221 SER C O 1
ATOM 1977 N N . GLN C 3 170 ? 16.950 32.666 44.408 1.00 31.34 222 GLN C N 1
ATOM 1978 C CA . GLN C 3 170 ? 16.157 33.912 44.472 1.00 29.85 222 GLN C CA 1
ATOM 1979 C C . GLN C 3 170 ? 15.132 33.951 43.365 1.00 30.76 222 GLN C C 1
ATOM 1980 O O . GLN C 3 170 ? 15.505 33.858 42.184 1.00 29.12 222 GLN C O 1
ATOM 1986 N N . THR C 3 171 ? 13.857 34.073 43.742 1.00 29.49 223 THR C N 1
ATOM 1987 C CA . THR C 3 171 ? 12.779 34.129 42.793 1.00 31.72 223 THR C CA 1
ATOM 1988 C C . THR C 3 171 ? 12.885 35.316 41.845 1.00 32.88 223 THR C C 1
ATOM 1989 O O . THR C 3 171 ? 12.499 35.224 40.676 1.00 31.28 223 THR C O 1
ATOM 1993 N N . VAL C 3 172 ? 13.417 36.424 42.349 1.00 33.02 224 VAL C N 1
ATOM 1994 C CA . VAL C 3 172 ? 13.492 37.623 41.514 1.00 35.01 224 VAL C CA 1
ATOM 1995 C C . VAL C 3 172 ? 14.526 37.466 40.369 1.00 33.44 224 VAL C C 1
ATOM 1996 O O . VAL C 3 172 ? 14.440 38.142 39.367 1.00 34.79 224 VAL C O 1
ATOM 2000 N N . SER C 3 173 ? 15.483 36.561 40.529 1.00 31.93 225 SER C N 1
ATOM 2001 C CA . SER C 3 173 ? 16.567 36.401 39.569 1.00 29.74 225 SER C CA 1
ATOM 2002 C C . SER C 3 173 ? 16.230 35.471 38.392 1.00 28.17 225 SER C C 1
ATOM 2003 O O . SER C 3 173 ? 17.102 35.213 37.574 1.00 28.37 225 SER C O 1
ATOM 2006 N N . THR C 3 174 ? 15.014 34.934 38.326 1.00 25.37 226 THR C N 1
ATOM 2007 C CA . THR C 3 174 ? 14.737 33.802 37.427 1.00 23.51 226 THR C CA 1
ATOM 2008 C C . THR C 3 174 ? 14.701 34.347 36.003 1.00 24.36 226 THR C C 1
ATOM 2009 O O . THR C 3 174 ? 14.055 35.381 35.763 1.00 23.38 226 THR C O 1
ATOM 2013 N N . ARG C 3 175 ? 15.408 33.681 35.088 1.00 22.14 227 ARG C N 1
ATOM 2014 C CA . ARG C 3 175 ? 15.382 34.089 33.685 1.00 23.00 227 ARG C CA 1
ATOM 2015 C C . ARG C 3 175 ? 15.150 32.856 32.830 1.00 23.26 227 ARG C C 1
ATOM 2016 O O . ARG C 3 175 ? 15.728 31.823 33.113 1.00 24.81 227 ARG C O 1
ATOM 2024 N N . TYR C 3 176 ? 14.336 32.966 31.790 1.00 22.63 228 TYR C N 1
ATOM 2025 C CA . TYR C 3 176 ? 14.020 31.850 30.915 1.00 23.48 228 TYR C CA 1
ATOM 2026 C C . TYR C 3 176 ? 14.620 32.072 29.542 1.00 24.80 228 TYR C C 1
ATOM 2027 O O . TYR C 3 176 ? 14.578 33.173 29.016 1.00 24.31 228 TYR C O 1
ATOM 2036 N N . LEU C 3 177 ? 15.092 30.995 28.930 1.00 24.97 229 LEU C N 1
ATOM 2037 C CA . LEU C 3 177 ? 15.501 31.079 27.553 1.00 25.17 229 LEU C CA 1
ATOM 2038 C C . LEU C 3 177 ? 14.254 31.403 26.710 1.00 24.66 229 LEU C C 1
ATOM 2039 O O . LEU C 3 177 ? 13.221 30.800 26.880 1.00 24.11 229 LEU C O 1
ATOM 2044 N N . HIS C 3 178 ? 14.379 32.403 25.828 1.00 24.56 230 HIS C N 1
ATOM 2045 C CA . HIS C 3 178 ? 13.266 32.960 25.082 1.00 25.48 230 HIS C CA 1
ATOM 2046 C C . HIS C 3 178 ? 13.850 33.654 23.825 1.00 26.76 230 HIS C C 1
ATOM 2047 O O . HIS C 3 178 ? 14.825 34.437 23.917 1.00 25.93 230 HIS C O 1
ATOM 2054 N N . VAL C 3 179 ? 13.282 33.337 22.654 1.00 26.30 231 VAL C N 1
ATOM 2055 C CA . VAL C 3 179 ? 13.660 34.027 21.428 1.00 26.37 231 VAL C CA 1
ATOM 2056 C C . VAL C 3 179 ? 12.838 35.276 21.264 1.00 26.50 231 VAL C C 1
ATOM 2057 O O . VAL C 3 179 ? 11.640 35.199 21.278 1.00 27.30 231 VAL C O 1
ATOM 2061 N N . GLU C 3 180 ? 13.497 36.417 21.115 1.00 26.89 232 GLU C N 1
ATOM 2062 C CA . GLU C 3 180 ? 12.818 37.681 20.914 1.00 30.50 232 GLU C CA 1
ATOM 2063 C C . GLU C 3 180 ? 13.759 38.631 20.207 1.00 29.66 232 GLU C C 1
ATOM 2064 O O . GLU C 3 180 ? 14.970 38.539 20.351 1.00 29.64 232 GLU C O 1
ATOM 2070 N N . GLY C 3 181 ? 13.225 39.548 19.423 1.00 30.92 233 GLY C N 1
ATOM 2071 C CA . GLY C 3 181 ? 14.104 40.513 18.752 1.00 30.48 233 GLY C CA 1
ATOM 2072 C C . GLY C 3 181 ? 15.130 39.872 17.824 1.00 30.62 233 GLY C C 1
ATOM 2073 O O . GLY C 3 181 ? 16.201 40.423 17.619 1.00 31.29 233 GLY C O 1
ATOM 2074 N N . GLY C 3 182 ? 14.824 38.692 17.282 1.00 30.56 234 GLY C N 1
ATOM 2075 C CA . GLY C 3 182 ? 15.762 38.059 16.335 1.00 28.30 234 GLY C CA 1
ATOM 2076 C C . GLY C 3 182 ? 16.924 37.306 16.970 1.00 27.73 234 GLY C C 1
ATOM 2077 O O . GLY C 3 182 ? 17.822 36.872 16.249 1.00 25.77 234 GLY C O 1
ATOM 2078 N N . ASN C 3 183 ? 16.936 37.160 18.309 1.00 25.60 235 ASN C N 1
ATOM 2079 C CA . ASN C 3 183 ? 18.069 36.551 19.045 1.00 25.60 235 ASN C CA 1
ATOM 2080 C C . ASN C 3 183 ? 17.570 35.676 20.218 1.00 26.16 235 ASN C C 1
ATOM 2081 O O . ASN C 3 183 ? 16.431 35.813 20.670 1.00 24.28 235 ASN C O 1
ATOM 2086 N N . PHE C 3 184 ? 18.446 34.807 20.718 1.00 25.86 236 PHE C N 1
ATOM 2087 C CA . PHE C 3 184 ? 18.127 34.057 21.953 1.00 26.51 236 PHE C CA 1
ATOM 2088 C C . PHE C 3 184 ? 18.441 35.010 23.101 1.00 26.12 236 PHE C C 1
ATOM 2089 O O . PHE C 3 184 ? 19.537 35.601 23.144 1.00 26.67 236 PHE C O 1
ATOM 2097 N N . HIS C 3 185 ? 17.487 35.173 24.006 1.00 23.57 237 HIS C N 1
ATOM 2098 C CA . HIS C 3 185 ? 17.704 36.038 25.215 1.00 24.13 237 HIS C CA 1
ATOM 2099 C C . HIS C 3 185 ? 17.339 35.266 26.476 1.00 24.34 237 HIS C C 1
ATOM 2100 O O . HIS C 3 185 ? 16.853 34.157 26.399 1.00 24.95 237 HIS C O 1
ATOM 2107 N N . ALA C 3 186 ? 17.611 35.866 27.625 1.00 25.24 238 ALA C N 1
ATOM 2108 C CA . ALA C 3 186 ? 17.197 35.250 28.870 1.00 26.90 238 ALA C CA 1
ATOM 2109 C C . ALA C 3 186 ? 16.262 36.290 29.451 1.00 27.20 238 ALA C C 1
ATOM 2110 O O . ALA C 3 186 ? 16.690 37.339 29.859 1.00 27.93 238 ALA C O 1
ATOM 2112 N N . SER C 3 187 ? 14.969 35.973 29.459 1.00 28.47 239 SER C N 1
ATOM 2113 C CA . SER C 3 187 ? 13.911 36.930 29.797 1.00 28.67 239 SER C CA 1
ATOM 2114 C C . SER C 3 187 ? 13.397 36.676 31.189 1.00 29.58 239 SER C C 1
ATOM 2115 O O . SER C 3 187 ? 13.203 35.532 31.582 1.00 28.63 239 SER C O 1
ATOM 2118 N N . SER C 3 188 ? 13.097 37.738 31.917 1.00 31.81 240 SER C N 1
ATOM 2119 C CA . SER C 3 188 ? 12.436 37.558 33.211 1.00 34.80 240 SER C CA 1
ATOM 2120 C C . SER C 3 188 ? 10.906 37.474 33.088 1.00 35.61 240 SER C C 1
ATOM 2121 O O . SER C 3 188 ? 10.245 37.125 34.061 1.00 36.35 240 SER C O 1
ATOM 2124 N N . GLN C 3 189 ? 10.347 37.798 31.921 1.00 34.93 241 GLN C N 1
ATOM 2125 C CA . GLN C 3 189 ? 8.892 37.898 31.761 1.00 37.10 241 GLN C CA 1
ATOM 2126 C C . GLN C 3 189 ? 8.234 36.881 30.821 1.00 35.85 241 GLN C C 1
ATOM 2127 O O . GLN C 3 189 ? 7.062 36.613 30.945 1.00 37.12 241 GLN C O 1
ATOM 2133 N N . GLN C 3 190 ? 8.964 36.341 29.861 1.00 34.23 242 GLN C N 1
ATOM 2134 C CA . GLN C 3 190 ? 8.396 35.366 28.925 1.00 32.58 242 GLN C CA 1
ATOM 2135 C C . GLN C 3 190 ? 9.352 34.191 28.815 1.00 30.97 242 GLN C C 1
ATOM 2136 O O . GLN C 3 190 ? 10.535 34.321 29.130 1.00 31.61 242 GLN C O 1
ATOM 2142 N N . TRP C 3 191 ? 8.854 33.053 28.367 1.00 29.16 243 TRP C N 1
ATOM 2143 C CA . TRP C 3 191 ? 9.659 31.869 28.247 1.00 27.23 243 TRP C CA 1
ATOM 2144 C C . TRP C 3 191 ? 9.351 31.140 26.954 1.00 27.60 243 TRP C C 1
ATOM 2145 O O . TRP C 3 191 ? 8.201 31.118 26.467 1.00 25.92 243 TRP C O 1
ATOM 2156 N N . GLY C 3 192 ? 10.373 30.538 26.389 1.00 27.47 244 GLY C N 1
ATOM 2157 C CA . GLY C 3 192 ? 10.167 29.759 25.162 1.00 27.88 244 GLY C CA 1
ATOM 2158 C C . GLY C 3 192 ? 9.992 28.303 25.505 1.00 27.74 244 GLY C C 1
ATOM 2159 O O . GLY C 3 192 ? 10.464 27.826 26.547 1.00 27.73 244 GLY C O 1
ATOM 2160 N N . ALA C 3 193 ? 9.335 27.590 24.595 1.00 27.18 245 ALA C N 1
ATOM 2161 C CA . ALA C 3 193 ? 9.219 26.152 24.651 1.00 26.48 245 ALA C CA 1
ATOM 2162 C C . ALA C 3 193 ? 10.018 25.688 23.440 1.00 26.78 245 ALA C C 1
ATOM 2163 O O . ALA C 3 193 ? 9.793 26.166 22.312 1.00 28.25 245 ALA C O 1
ATOM 2165 N N . PHE C 3 194 ? 10.987 24.829 23.686 1.00 25.38 246 PHE C N 1
ATOM 2166 C CA . PHE C 3 194 ? 11.987 24.431 22.665 1.00 24.60 246 PHE C CA 1
ATOM 2167 C C . PHE C 3 194 ? 11.826 22.968 22.432 1.00 25.18 246 PHE C C 1
ATOM 2168 O O . PHE C 3 194 ? 11.829 22.199 23.394 1.00 25.69 246 PHE C O 1
ATOM 2176 N N . TYR C 3 195 ? 11.637 22.553 21.175 1.00 25.62 247 TYR C N 1
ATOM 2177 C CA . TYR C 3 195 ? 11.809 21.170 20.825 1.00 26.60 247 TYR C CA 1
ATOM 2178 C C . TYR C 3 195 ? 13.238 20.771 21.168 1.00 25.66 247 TYR C C 1
ATOM 2179 O O . TYR C 3 195 ? 14.169 21.486 20.816 1.00 26.67 247 TYR C O 1
ATOM 2188 N N . ILE C 3 196 ? 13.400 19.613 21.794 1.00 25.73 248 ILE C N 1
ATOM 2189 C CA . ILE C 3 196 ? 14.706 19.037 22.020 1.00 25.99 248 ILE C CA 1
ATOM 2190 C C . ILE C 3 196 ? 14.809 17.755 21.182 1.00 26.25 248 ILE C C 1
ATOM 2191 O O . ILE C 3 196 ? 14.135 16.761 21.454 1.00 27.36 248 ILE C O 1
ATOM 2196 N N . HIS C 3 197 ? 15.645 17.788 20.137 1.00 25.34 249 HIS C N 1
ATOM 2197 C CA . HIS C 3 197 ? 15.771 16.689 19.189 1.00 25.68 249 HIS C CA 1
ATOM 2198 C C . HIS C 3 197 ? 17.072 15.997 19.404 1.00 25.40 249 HIS C C 1
ATOM 2199 O O . HIS C 3 197 ? 18.123 16.642 19.378 1.00 26.19 249 HIS C O 1
ATOM 2206 N N . LEU C 3 198 ? 17.017 14.691 19.595 1.00 25.34 250 LEU C N 1
ATOM 2207 C CA . LEU C 3 198 ? 18.195 13.872 19.732 1.00 26.80 250 LEU C CA 1
ATOM 2208 C C . LEU C 3 198 ? 18.828 13.708 18.368 1.00 27.78 250 LEU C C 1
ATOM 2209 O O . LEU C 3 198 ? 18.112 13.380 17.432 1.00 27.04 250 LEU C O 1
ATOM 2214 N N . LEU C 3 199 ? 20.144 13.950 18.239 1.00 27.79 251 LEU C N 1
ATOM 2215 C CA . LEU C 3 199 ? 20.855 13.748 16.978 1.00 30.85 251 LEU C CA 1
ATOM 2216 C C . LEU C 3 199 ? 21.767 12.562 17.171 1.00 33.53 251 LEU C C 1
ATOM 2217 O O . LEU C 3 199 ? 22.227 12.310 18.271 1.00 34.06 251 LEU C O 1
ATOM 2222 N N . ASP C 3 200 ? 22.079 11.831 16.120 1.00 37.31 252 ASP C N 1
ATOM 2223 C CA . ASP C 3 200 ? 23.180 10.881 16.309 1.00 41.60 252 ASP C CA 1
ATOM 2224 C C . ASP C 3 200 ? 24.543 11.624 16.412 1.00 43.21 252 ASP C C 1
ATOM 2225 O O . ASP C 3 200 ? 24.685 12.789 15.968 1.00 42.45 252 ASP C O 1
ATOM 2230 N N . ASP C 3 201 ? 25.520 10.968 17.046 1.00 45.76 253 ASP C N 1
ATOM 2231 C CA . ASP C 3 201 ? 26.816 11.597 17.344 1.00 48.10 253 ASP C CA 1
ATOM 2232 C C . ASP C 3 201 ? 27.540 12.108 16.085 1.00 49.21 253 ASP C C 1
ATOM 2233 O O . ASP C 3 201 ? 28.364 13.028 16.171 1.00 49.20 253 ASP C O 1
ATOM 2238 N N . ASP C 3 202 ? 27.200 11.534 14.929 1.00 50.48 254 ASP C N 1
ATOM 2239 C CA . ASP C 3 202 ? 27.840 11.884 13.658 1.00 52.30 254 ASP C CA 1
ATOM 2240 C C . ASP C 3 202 ? 27.227 13.080 12.898 1.00 52.77 254 ASP C C 1
ATOM 2241 O O . ASP C 3 202 ? 27.868 13.599 11.979 1.00 52.81 254 ASP C O 1
ATOM 2246 N N . GLU C 3 203 ? 26.011 13.505 13.266 1.00 52.94 255 GLU C N 1
ATOM 2247 C CA . GLU C 3 203 ? 25.350 14.659 12.632 1.00 54.10 255 GLU C CA 1
ATOM 2248 C C . GLU C 3 203 ? 26.254 15.897 12.623 1.00 54.45 255 GLU C C 1
ATOM 2249 O O . GLU C 3 203 ? 26.775 16.280 13.672 1.00 54.08 255 GLU C O 1
ATOM 2255 N N . SER C 3 204 ? 26.416 16.542 11.469 1.00 55.25 256 SER C N 1
ATOM 2256 C CA . SER C 3 204 ? 27.044 17.882 11.437 1.00 56.59 256 SER C CA 1
ATOM 2257 C C . SER C 3 204 ? 25.985 19.012 11.423 1.00 57.46 256 SER C C 1
ATOM 2258 O O . SER C 3 204 ? 24.796 18.734 11.534 1.00 56.80 256 SER C O 1
ATOM 2261 N N . GLU C 3 205 ? 26.418 20.268 11.284 1.00 59.24 257 GLU C N 1
ATOM 2262 C CA . GLU C 3 205 ? 25.531 21.446 11.458 1.00 60.78 257 GLU C CA 1
ATOM 2263 C C . GLU C 3 205 ? 24.617 21.876 10.299 1.00 61.98 257 GLU C C 1
ATOM 2264 O O . GLU C 3 205 ? 24.861 21.553 9.138 1.00 62.01 257 GLU C O 1
ATOM 2270 N N . GLY C 3 206 ? 23.617 22.688 10.669 1.00 63.65 258 GLY C N 1
ATOM 2271 C CA . GLY C 3 206 ? 22.553 23.238 9.802 1.00 65.37 258 GLY C CA 1
ATOM 2272 C C . GLY C 3 206 ? 21.549 22.121 9.708 1.00 66.35 258 GLY C C 1
ATOM 2273 O O . GLY C 3 206 ? 21.566 21.249 10.580 1.00 66.55 258 GLY C O 1
ATOM 2274 N N . GLU C 3 207 ? 20.539 22.199 8.844 1.00 67.43 259 GLU C N 1
ATOM 2275 C CA . GLU C 3 207 ? 19.372 23.047 9.039 1.00 67.94 259 GLU C CA 1
ATOM 2276 C C . GLU C 3 207 ? 18.158 22.076 9.228 1.00 68.12 259 GLU C C 1
ATOM 2277 O O . GLU C 3 207 ? 17.208 22.484 9.903 1.00 67.88 259 GLU C O 1
ATOM 2283 N N . GLU C 3 208 ? 18.110 20.810 8.736 1.00 68.24 260 GLU C N 1
ATOM 2284 C CA . GLU C 3 208 ? 19.060 19.860 8.030 1.00 68.59 260 GLU C CA 1
ATOM 2285 C C . GLU C 3 208 ? 18.456 18.482 8.307 1.00 68.31 260 GLU C C 1
ATOM 2286 O O . GLU C 3 208 ? 18.206 17.690 7.390 1.00 68.51 260 GLU C O 1
ATOM 2292 N N . PHE C 3 209 ? 18.311 18.214 9.612 1.00 67.61 261 PHE C N 1
ATOM 2293 C CA . PHE C 3 209 ? 17.474 17.156 10.208 1.00 66.77 261 PHE C CA 1
ATOM 2294 C C . PHE C 3 209 ? 18.163 15.838 10.537 1.00 65.16 261 PHE C C 1
ATOM 2295 O O . PHE C 3 209 ? 19.351 15.809 10.844 1.00 65.24 261 PHE C O 1
ATOM 2303 N N . THR C 3 210 ? 17.373 14.775 10.455 1.00 63.50 262 THR C N 1
ATOM 2304 C CA . THR C 3 210 ? 17.624 13.413 10.969 1.00 61.88 262 THR C CA 1
ATOM 2305 C C . THR C 3 210 ? 17.094 13.201 12.406 1.00 60.33 262 THR C C 1
ATOM 2306 O O . THR C 3 210 ? 17.832 13.314 13.401 1.00 59.47 262 THR C O 1
ATOM 2310 N N . VAL C 3 211 ? 15.783 12.925 12.437 1.00 58.15 263 VAL C N 1
ATOM 2311 C CA . VAL C 3 211 ? 14.996 12.464 13.592 1.00 56.16 263 VAL C CA 1
ATOM 2312 C C . VAL C 3 211 ? 15.568 11.181 14.217 1.00 53.08 263 VAL C C 1
ATOM 2313 O O . VAL C 3 211 ? 15.649 10.148 13.546 1.00 53.86 263 VAL C O 1
ATOM 2317 N N . ARG C 3 212 ? 15.988 11.262 15.482 1.00 50.33 264 ARG C N 1
ATOM 2318 C CA A ARG C 3 212 ? 16.289 10.066 16.271 0.50 48.44 264 ARG C CA 1
ATOM 2319 C CA B ARG C 3 212 ? 16.287 10.070 16.262 0.50 48.45 264 ARG C CA 1
ATOM 2320 C C . ARG C 3 212 ? 15.306 10.003 17.429 1.00 47.66 264 ARG C C 1
ATOM 2321 O O . ARG C 3 212 ? 15.173 10.956 18.198 1.00 47.31 264 ARG C O 1
ATOM 2336 N N . ASP C 3 213 ? 14.586 8.894 17.538 1.00 45.96 265 ASP C N 1
ATOM 2337 C CA . ASP C 3 213 ? 13.613 8.761 18.617 1.00 44.44 265 ASP C CA 1
ATOM 2338 C C . ASP C 3 213 ? 14.285 8.131 19.844 1.00 42.17 265 ASP C C 1
ATOM 2339 O O . ASP C 3 213 ? 15.376 7.552 19.719 1.00 42.03 265 ASP C O 1
ATOM 2344 N N . GLY C 3 214 ? 13.665 8.272 21.013 1.00 38.69 266 GLY C N 1
ATOM 2345 C CA . GLY C 3 214 ? 14.222 7.755 22.257 1.00 35.06 266 GLY C CA 1
ATOM 2346 C C . GLY C 3 214 ? 14.233 8.862 23.308 1.00 32.31 266 GLY C C 1
ATOM 2347 O O . GLY C 3 214 ? 13.911 9.996 23.017 1.00 32.55 266 GLY C O 1
ATOM 2348 N N . TYR C 3 215 ? 14.589 8.530 24.536 1.00 30.07 267 TYR C N 1
ATOM 2349 C CA . TYR C 3 215 ? 14.669 9.497 25.597 1.00 29.11 267 TYR C CA 1
ATOM 2350 C C . TYR C 3 215 ? 16.057 10.137 25.614 1.00 29.03 267 TYR C C 1
ATOM 2351 O O . TYR C 3 215 ? 17.015 9.505 25.225 1.00 29.44 267 TYR C O 1
ATOM 2360 N N . ILE C 3 216 ? 16.139 11.383 26.071 1.00 28.53 268 ILE C N 1
ATOM 2361 C CA . ILE C 3 216 ? 17.383 12.155 26.100 1.00 27.87 268 ILE C CA 1
ATOM 2362 C C . ILE C 3 216 ? 18.182 11.735 27.328 1.00 27.02 268 ILE C C 1
ATOM 2363 O O . ILE C 3 216 ? 17.643 11.731 28.409 1.00 26.61 268 ILE C O 1
ATOM 2368 N N . HIS C 3 217 ? 19.457 11.376 27.129 1.00 26.00 269 HIS C N 1
ATOM 2369 C CA . HIS C 3 217 ? 20.390 11.032 28.204 1.00 25.81 269 HIS C CA 1
ATOM 2370 C C . HIS C 3 217 ? 21.512 12.042 28.219 1.00 25.66 269 HIS C C 1
ATOM 2371 O O . HIS C 3 217 ? 21.857 12.640 27.171 1.00 24.68 269 HIS C O 1
ATOM 2378 N N . TYR C 3 218 ? 22.075 12.283 29.403 1.00 25.46 270 TYR C N 1
ATOM 2379 C CA . TYR C 3 218 ? 23.284 13.117 29.489 1.00 25.58 270 TYR C CA 1
ATOM 2380 C C . TYR C 3 218 ? 24.382 12.557 28.576 1.00 25.48 270 TYR C C 1
ATOM 2381 O O . TYR C 3 218 ? 24.471 11.336 28.388 1.00 24.98 270 TYR C O 1
ATOM 2390 N N . GLY C 3 219 ? 25.164 13.465 27.979 1.00 25.71 271 GLY C N 1
ATOM 2391 C CA . GLY C 3 219 ? 26.227 13.088 27.013 1.00 25.44 271 GLY C CA 1
ATOM 2392 C C . GLY C 3 219 ? 25.747 12.967 25.560 1.00 25.22 271 GLY C C 1
ATOM 2393 O O . GLY C 3 219 ? 26.559 12.842 24.638 1.00 24.23 271 GLY C O 1
ATOM 2394 N N . GLN C 3 220 ? 24.426 13.011 25.355 1.00 23.68 272 GLN C N 1
ATOM 2395 C CA . GLN C 3 220 ? 23.868 13.003 24.008 1.00 24.19 272 GLN C CA 1
ATOM 2396 C C . GLN C 3 220 ? 23.904 14.346 23.339 1.00 23.86 272 GLN C C 1
ATOM 2397 O O . GLN C 3 220 ? 23.818 15.383 23.990 1.00 23.61 272 GLN C O 1
ATOM 2403 N N . THR C 3 221 ? 24.051 14.326 22.015 1.00 23.73 273 THR C N 1
ATOM 2404 C CA . THR C 3 221 ? 23.954 15.560 21.219 1.00 24.34 273 THR C CA 1
ATOM 2405 C C . THR C 3 221 ? 22.488 15.891 20.913 1.00 23.94 273 THR C C 1
ATOM 2406 O O . THR C 3 221 ? 21.766 15.015 20.408 1.00 23.54 273 THR C O 1
ATOM 2410 N N . VAL C 3 222 ? 22.077 17.139 21.180 1.00 23.41 274 VAL C N 1
ATOM 2411 C CA . VAL C 3 222 ? 20.738 17.582 20.899 1.00 24.81 274 VAL C CA 1
ATOM 2412 C C . VAL C 3 222 ? 20.701 18.882 20.086 1.00 25.94 274 VAL C C 1
ATOM 2413 O O . VAL C 3 222 ? 21.688 19.620 20.056 1.00 25.67 274 VAL C O 1
ATOM 2417 N N . LYS C 3 223 ? 19.567 19.135 19.428 1.00 26.15 275 LYS C N 1
ATOM 2418 C CA A LYS C 3 223 ? 19.280 20.448 18.851 0.50 27.45 275 LYS C CA 1
ATOM 2419 C CA B LYS C 3 223 ? 19.284 20.436 18.837 0.50 27.66 275 LYS C CA 1
ATOM 2420 C C . LYS C 3 223 ? 18.058 21.020 19.544 1.00 28.15 275 LYS C C 1
ATOM 2421 O O . LYS C 3 223 ? 17.035 20.346 19.615 1.00 28.56 275 LYS C O 1
ATOM 2432 N N . LEU C 3 224 ? 18.160 22.246 20.066 1.00 27.27 276 LEU C N 1
ATOM 2433 C CA . LEU C 3 224 ? 17.010 22.948 20.633 1.00 27.74 276 LEU C CA 1
ATOM 2434 C C . LEU C 3 224 ? 16.458 23.909 19.605 1.00 26.30 276 LEU C C 1
ATOM 2435 O O . LEU C 3 224 ? 17.236 24.656 18.987 1.00 27.18 276 LEU C O 1
ATOM 2440 N N . VAL C 3 225 ? 15.154 23.861 19.367 1.00 25.18 277 VAL C N 1
ATOM 2441 C CA . VAL C 3 225 ? 14.544 24.623 18.286 1.00 24.51 277 VAL C CA 1
ATOM 2442 C C . VAL C 3 225 ? 13.322 25.291 18.906 1.00 24.00 277 VAL C C 1
ATOM 2443 O O . VAL C 3 225 ? 12.471 24.598 19.515 1.00 24.13 277 VAL C O 1
ATOM 2447 N N . CYS C 3 226 ? 13.246 26.618 18.768 1.00 23.07 278 CYS C N 1
ATOM 2448 C CA . CYS C 3 226 ? 12.118 27.372 19.304 1.00 23.99 278 CYS C CA 1
ATOM 2449 C C . CYS C 3 226 ? 10.800 26.916 18.677 1.00 24.76 278 CYS C C 1
ATOM 2450 O O . CYS C 3 226 ? 10.665 26.900 17.461 1.00 23.27 278 CYS C O 1
ATOM 2453 N N . SER C 3 227 ? 9.831 26.482 19.495 1.00 26.30 279 SER C N 1
ATOM 2454 C CA . SER C 3 227 ? 8.573 26.015 18.918 1.00 27.18 279 SER C CA 1
ATOM 2455 C C . SER C 3 227 ? 7.752 27.123 18.241 1.00 28.75 279 SER C C 1
ATOM 2456 O O . SER C 3 227 ? 6.795 26.816 17.549 1.00 28.80 279 SER C O 1
ATOM 2459 N N . VAL C 3 228 ? 8.084 28.396 18.467 1.00 27.59 280 VAL C N 1
ATOM 2460 C CA . VAL C 3 228 ? 7.294 29.511 17.930 1.00 27.61 280 VAL C CA 1
ATOM 2461 C C . VAL C 3 228 ? 8.011 30.115 16.748 1.00 26.99 280 VAL C C 1
ATOM 2462 O O . VAL C 3 228 ? 7.408 30.255 15.700 1.00 26.42 280 VAL C O 1
ATOM 2466 N N . THR C 3 229 ? 9.296 30.442 16.897 1.00 25.80 281 THR C N 1
ATOM 2467 C CA . THR C 3 229 ? 10.031 31.097 15.778 1.00 25.84 281 THR C CA 1
ATOM 2468 C C . THR C 3 229 ? 10.744 30.113 14.873 1.00 24.54 281 THR C C 1
ATOM 2469 O O . THR C 3 229 ? 11.082 30.450 13.726 1.00 24.19 281 THR C O 1
ATOM 2473 N N . GLY C 3 230 ? 11.000 28.919 15.384 1.00 22.24 282 GLY C N 1
ATOM 2474 C CA . GLY C 3 230 ? 11.795 27.946 14.653 1.00 23.01 282 GLY C CA 1
ATOM 2475 C C . GLY C 3 230 ? 13.287 2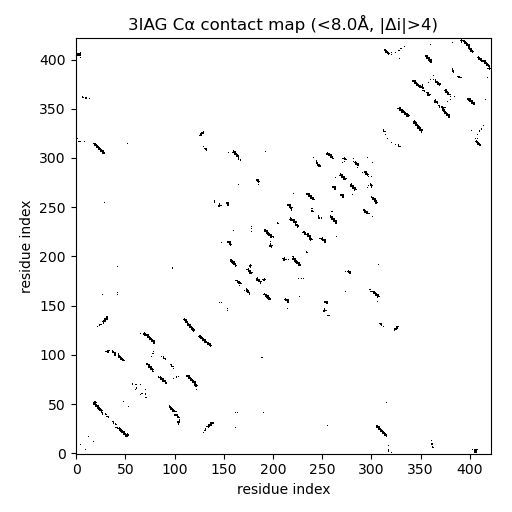8.211 14.778 1.00 24.40 282 GLY C C 1
ATOM 2476 O O . GLY C 3 230 ? 14.080 27.449 14.221 1.00 23.35 282 GLY C O 1
ATOM 2477 N N . MET C 3 231 ? 13.705 29.259 15.509 1.00 24.11 283 MET C N 1
ATOM 2478 C CA . MET C 3 231 ? 15.131 29.541 15.609 1.00 27.17 283 MET C CA 1
ATOM 2479 C C . MET C 3 231 ? 15.841 28.406 16.366 1.00 25.75 283 MET C C 1
ATOM 2480 O O . MET C 3 231 ? 15.310 27.888 17.298 1.00 24.48 283 MET C O 1
ATOM 2485 N N . ALA C 3 232 ? 17.022 27.993 15.905 1.00 25.91 284 ALA C N 1
ATOM 2486 C CA . ALA C 3 232 ? 17.720 26.857 16.468 1.00 25.59 284 ALA C CA 1
ATOM 2487 C C . ALA C 3 232 ? 19.054 27.328 17.062 1.00 26.88 284 ALA C C 1
ATOM 2488 O O . ALA C 3 232 ? 19.724 28.188 16.512 1.00 25.61 284 ALA C O 1
ATOM 2490 N N . LEU C 3 233 ? 19.464 26.730 18.149 1.00 26.80 285 LEU C N 1
ATOM 2491 C CA . LEU C 3 233 ? 20.809 26.921 18.653 1.00 28.22 285 LEU C CA 1
ATOM 2492 C C . LEU C 3 233 ? 21.777 25.958 17.937 1.00 28.31 285 LEU C C 1
ATOM 2493 O O . LEU C 3 233 ? 21.315 24.970 17.385 1.00 27.72 285 LEU C O 1
ATOM 2498 N N . PRO C 3 234 ? 23.110 26.196 17.992 1.00 28.00 286 PRO C N 1
ATOM 2499 C CA . PRO C 3 234 ? 24.032 25.205 17.407 1.00 28.30 286 PRO C CA 1
ATOM 2500 C C . PRO C 3 234 ? 23.899 23.845 18.123 1.00 27.33 286 PRO C C 1
ATOM 2501 O O . PRO C 3 234 ? 23.271 23.786 19.176 1.00 26.94 286 PRO C O 1
ATOM 2505 N N . ARG C 3 235 ? 24.459 22.777 17.547 1.00 25.03 287 ARG C N 1
ATOM 2506 C CA . ARG C 3 235 ? 24.445 21.448 18.189 1.00 25.14 287 ARG C CA 1
ATOM 2507 C C . ARG C 3 235 ? 24.940 21.584 19.634 1.00 24.52 287 ARG C C 1
ATOM 2508 O O . ARG C 3 235 ? 25.954 22.244 19.876 1.00 22.61 287 ARG C O 1
ATOM 2516 N N . LEU C 3 236 ? 24.245 20.963 20.581 1.00 24.23 288 LEU C N 1
ATOM 2517 C CA . LEU C 3 236 ? 24.644 21.029 22.008 1.00 24.97 288 LEU C CA 1
ATOM 2518 C C . LEU C 3 236 ? 24.869 19.630 22.550 1.00 26.16 288 LEU C C 1
ATOM 2519 O O . LEU C 3 236 ? 24.184 18.704 22.122 1.00 27.14 288 LEU C O 1
ATOM 2524 N N . ILE C 3 237 ? 25.808 19.452 23.486 1.00 24.72 289 ILE C N 1
ATOM 2525 C CA . ILE C 3 237 ? 25.823 18.211 24.262 1.00 24.83 289 ILE C CA 1
ATOM 2526 C C . ILE C 3 237 ? 25.242 18.543 25.651 1.00 24.67 289 ILE C C 1
ATOM 2527 O O . ILE C 3 237 ? 25.716 19.430 26.336 1.00 24.49 289 ILE C O 1
ATOM 2532 N N . ILE C 3 238 ? 24.157 17.863 26.037 1.00 26.02 290 ILE C N 1
ATOM 2533 C CA . ILE C 3 238 ? 23.537 18.100 27.324 1.00 24.95 290 ILE C CA 1
ATOM 2534 C C . ILE C 3 238 ? 24.318 17.336 28.433 1.00 25.51 290 ILE C C 1
ATOM 2535 O O . ILE C 3 238 ? 24.599 16.144 28.313 1.00 25.35 290 ILE C O 1
ATOM 2540 N N . ARG C 3 239 ? 24.698 18.065 29.502 1.00 25.28 291 ARG C N 1
ATOM 2541 C CA . ARG C 3 239 ? 25.596 17.551 30.546 1.00 25.11 291 ARG C CA 1
ATOM 2542 C C . ARG C 3 239 ? 24.982 17.806 31.932 1.00 24.69 291 ARG C C 1
ATOM 2543 O O . ARG C 3 239 ? 24.261 18.788 32.150 1.00 24.55 291 ARG C O 1
ATOM 2551 N N . LYS C 3 240 ? 25.240 16.887 32.839 1.00 25.20 292 LYS C N 1
ATOM 2552 C CA . LYS C 3 240 ? 24.707 16.954 34.196 1.00 26.21 292 LYS C CA 1
ATOM 2553 C C . LYS C 3 240 ? 25.492 17.931 35.025 1.00 26.20 292 LYS C C 1
ATOM 2554 O O . LYS C 3 240 ? 26.733 17.898 35.016 1.00 25.51 292 LYS C O 1
ATOM 2560 N N . VAL C 3 241 ? 24.787 18.803 35.750 1.00 27.48 293 VAL C N 1
ATOM 2561 C CA . VAL C 3 241 ? 25.459 19.749 36.635 1.00 28.51 293 VAL C CA 1
ATOM 2562 C C . VAL C 3 241 ? 25.418 19.175 38.049 1.00 31.44 293 VAL C C 1
ATOM 2563 O O . VAL C 3 241 ? 24.389 18.698 38.502 1.00 29.31 293 VAL C O 1
ATOM 2567 N N . ASP C 3 242 ? 26.531 19.224 38.746 1.00 33.92 294 ASP C N 1
ATOM 2568 C CA . ASP C 3 242 ? 26.393 19.232 40.196 1.00 38.05 294 ASP C CA 1
ATOM 2569 C C . ASP C 3 242 ? 27.356 20.216 40.830 1.00 38.36 294 ASP C C 1
ATOM 2570 O O . ASP C 3 242 ? 28.521 20.305 40.443 1.00 38.01 294 ASP C O 1
ATOM 2575 N N . LYS C 3 243 ? 26.834 20.976 41.793 1.00 39.94 295 LYS C N 1
ATOM 2576 C CA . LYS C 3 243 ? 27.560 22.103 42.378 1.00 40.47 295 LYS C CA 1
ATOM 2577 C C . LYS C 3 243 ? 27.830 23.117 41.244 1.00 39.94 295 LYS C C 1
ATOM 2578 O O . LYS C 3 243 ? 26.927 23.470 40.495 1.00 39.15 295 LYS C O 1
ATOM 2584 N N . GLN C 3 244 ? 29.073 23.556 41.110 1.00 39.31 296 GLN C N 1
ATOM 2585 C CA . GLN C 3 244 ? 29.417 24.519 40.066 1.00 39.49 296 GLN C CA 1
ATOM 2586 C C . GLN C 3 244 ? 30.167 23.816 38.927 1.00 37.41 296 GLN C C 1
ATOM 2587 O O . GLN C 3 244 ? 30.972 24.430 38.229 1.00 37.15 296 GLN C O 1
ATOM 2593 N N . THR C 3 245 ? 29.900 22.523 38.746 1.00 35.62 297 THR C N 1
ATOM 2594 C CA . THR C 3 245 ? 30.686 21.708 37.827 1.00 34.76 297 THR C CA 1
ATOM 2595 C C . THR C 3 245 ? 29.772 20.985 36.872 1.00 33.50 297 THR C C 1
ATOM 2596 O O . THR C 3 245 ? 28.656 20.642 37.242 1.00 33.20 297 THR C O 1
ATOM 2600 N N . ALA C 3 246 ? 30.211 20.829 35.625 1.00 31.59 298 ALA C N 1
ATOM 2601 C CA . ALA C 3 246 ? 29.541 19.922 34.685 1.00 30.79 298 ALA C CA 1
ATOM 2602 C C . ALA C 3 246 ? 30.254 18.580 34.719 1.00 30.76 298 ALA C C 1
ATOM 2603 O O . ALA C 3 246 ? 31.486 18.519 34.763 1.00 30.35 298 ALA C O 1
ATOM 2605 N N . LEU C 3 247 ? 29.486 17.504 34.702 1.00 31.05 299 LEU C N 1
ATOM 2606 C CA . LEU C 3 247 ? 30.051 16.156 34.681 1.00 33.29 299 LEU C CA 1
ATOM 2607 C C . LEU C 3 247 ? 30.203 15.741 33.232 1.00 34.37 299 LEU C C 1
ATOM 2608 O O . LEU C 3 247 ? 29.264 15.868 32.440 1.00 35.99 299 LEU C O 1
ATOM 2613 N N . LEU C 3 248 ? 31.388 15.272 32.882 1.00 34.51 300 LEU C N 1
ATOM 2614 C CA . LEU C 3 248 ? 31.667 14.861 31.520 1.00 34.94 300 LEU C CA 1
ATOM 2615 C C . LEU C 3 248 ? 31.272 13.409 31.273 1.00 35.44 300 LEU C C 1
ATOM 2616 O O . LEU C 3 248 ? 31.032 13.025 30.154 1.00 36.56 300 LEU C O 1
ATOM 2621 N N . ASP C 3 249 ? 31.188 12.607 32.317 1.00 36.09 301 ASP C N 1
ATOM 2622 C CA . ASP C 3 249 ? 30.934 11.176 32.139 1.00 36.56 301 ASP C CA 1
ATOM 2623 C C . ASP C 3 249 ? 29.507 10.667 32.374 1.00 35.73 301 ASP C C 1
ATOM 2624 O O . ASP C 3 249 ? 29.236 9.512 32.050 1.00 35.50 301 ASP C O 1
ATOM 2629 N N . ALA C 3 250 ? 28.629 11.505 32.932 1.00 34.22 302 ALA C N 1
ATOM 2630 C CA . ALA C 3 250 ? 27.224 11.150 33.170 1.00 34.54 302 ALA C CA 1
ATOM 2631 C C . ALA C 3 250 ? 26.516 10.723 31.885 1.00 33.74 302 ALA C C 1
ATOM 2632 O O . ALA C 3 250 ? 26.721 11.335 30.831 1.00 34.15 302 ALA C O 1
ATOM 2634 N N . ASP C 3 251 ? 25.685 9.693 31.975 1.00 32.84 303 ASP C N 1
ATOM 2635 C CA . ASP C 3 251 ? 25.022 9.122 30.803 1.00 32.43 303 ASP C CA 1
ATOM 2636 C C . ASP C 3 251 ? 23.604 8.635 31.114 1.00 31.41 303 ASP C C 1
ATOM 2637 O O . ASP C 3 251 ? 23.051 7.815 30.399 1.00 31.12 303 ASP C O 1
ATOM 2642 N N . ASP C 3 252 ? 23.031 9.139 32.199 1.00 30.54 304 ASP C N 1
ATOM 2643 C CA . ASP C 3 252 ? 21.711 8.697 32.645 1.00 29.74 304 ASP C CA 1
ATOM 2644 C C . ASP C 3 252 ? 20.613 9.497 31.976 1.00 27.43 304 ASP C C 1
ATOM 2645 O O . ASP C 3 252 ? 20.904 10.544 31.410 1.00 27.37 304 ASP C O 1
ATOM 2650 N N . PRO C 3 253 ? 19.346 9.007 32.018 1.00 26.80 305 PRO C N 1
ATOM 2651 C CA . PRO C 3 253 ? 18.253 9.819 31.443 1.00 25.42 305 PRO C CA 1
ATOM 2652 C C . PRO C 3 253 ? 18.131 11.193 32.097 1.00 26.24 305 PRO C C 1
ATOM 2653 O O . PRO C 3 253 ? 18.285 11.303 33.311 1.00 25.22 305 PRO C O 1
ATOM 2657 N N . VAL C 3 254 ? 17.861 12.223 31.295 1.00 25.28 306 VAL C N 1
ATOM 2658 C CA . VAL C 3 254 ? 17.587 13.557 31.808 1.00 27.35 306 VAL C CA 1
ATOM 2659 C C . VAL C 3 254 ? 16.136 13.547 32.349 1.00 28.87 306 VAL C C 1
ATOM 2660 O O . VAL C 3 254 ? 15.236 12.931 31.720 1.00 28.46 306 VAL C O 1
ATOM 2664 N N . SER C 3 255 ? 15.893 14.144 33.525 1.00 29.41 307 SER C N 1
ATOM 2665 C CA . SER C 3 255 ? 14.511 14.183 33.995 1.00 29.77 307 SER C CA 1
ATOM 2666 C C . SER C 3 255 ? 14.058 15.552 34.430 1.00 28.68 307 SER C C 1
ATOM 2667 O O . SER C 3 255 ? 14.846 16.496 34.435 1.00 27.37 307 SER C O 1
ATOM 2670 N N . GLN C 3 256 ? 12.783 15.641 34.803 1.00 27.50 308 GLN C N 1
ATOM 2671 C CA . GLN C 3 256 ? 12.138 16.920 35.112 1.00 28.35 308 GLN C CA 1
ATOM 2672 C C . GLN C 3 256 ? 12.885 17.645 36.203 1.00 27.58 308 GLN C C 1
ATOM 2673 O O . GLN C 3 256 ? 13.199 17.032 37.217 1.00 25.67 308 GLN C O 1
ATOM 2679 N N . LEU C 3 257 ? 13.136 18.933 36.006 1.00 27.24 309 LEU C N 1
ATOM 2680 C CA . LEU C 3 257 ? 13.656 19.791 37.077 1.00 28.14 309 LEU C CA 1
ATOM 2681 C C . LEU C 3 257 ? 15.109 19.480 37.428 1.00 29.44 309 LEU C C 1
ATOM 2682 O O . LEU C 3 257 ? 15.605 19.938 38.434 1.00 28.46 309 LEU C O 1
ATOM 2687 N N . HIS C 3 258 ? 15.799 18.748 36.552 1.00 28.82 310 HIS C N 1
ATOM 2688 C CA . HIS C 3 258 ? 17.240 18.563 36.691 1.00 30.29 310 HIS C CA 1
ATOM 2689 C C . HIS C 3 258 ? 17.953 19.822 36.300 1.00 29.55 310 HIS C C 1
ATOM 2690 O O . HIS C 3 258 ? 17.476 20.543 35.420 1.00 28.48 310 HIS C O 1
ATOM 2697 N N . LYS C 3 259 ? 19.145 20.033 36.874 1.00 29.13 311 LYS C N 1
ATOM 2698 C CA . LYS C 3 259 ? 20.076 21.087 36.380 1.00 30.14 311 LYS C CA 1
ATOM 2699 C C . LYS C 3 259 ? 21.002 20.505 35.313 1.00 29.05 311 LYS C C 1
ATOM 2700 O O . LYS C 3 259 ? 21.625 19.448 35.494 1.00 29.10 311 LYS C O 1
ATOM 2706 N N . CYS C 3 260 ? 21.123 21.226 34.213 1.00 28.91 312 CYS C N 1
ATOM 2707 C CA A CYS C 3 260 ? 21.954 20.738 33.143 0.50 28.28 312 CYS C CA 1
ATOM 2708 C CA B CYS C 3 260 ? 21.854 20.765 33.035 0.50 28.71 312 CYS C CA 1
ATOM 2709 C C . CYS C 3 260 ? 22.746 21.891 32.528 1.00 27.99 312 CYS C C 1
ATOM 2710 O O . CYS C 3 260 ? 22.432 23.086 32.739 1.00 27.16 312 CYS C O 1
ATOM 2715 N N . ALA C 3 261 ? 23.808 21.521 31.821 1.00 26.59 313 ALA C N 1
ATOM 2716 C CA . ALA C 3 261 ? 24.620 22.507 31.098 1.00 26.46 313 ALA C CA 1
ATOM 2717 C C . ALA C 3 261 ? 24.663 22.093 29.656 1.00 26.03 313 ALA C C 1
ATOM 2718 O O . ALA C 3 261 ? 24.523 20.919 29.352 1.00 27.57 313 ALA C O 1
ATOM 2720 N N . PHE C 3 262 ? 24.796 23.053 28.749 1.00 25.38 314 PHE C N 1
ATOM 2721 C CA . PHE C 3 262 ? 24.826 22.718 27.351 1.00 24.00 314 PHE C CA 1
ATOM 2722 C C . PHE C 3 262 ? 26.197 23.123 26.766 1.00 21.79 314 PHE C C 1
ATOM 2723 O O . PHE C 3 262 ? 26.453 24.277 26.543 1.00 22.59 314 PHE C O 1
ATOM 2731 N N . TYR C 3 263 ? 27.014 22.119 26.516 1.00 21.80 315 TYR C N 1
ATOM 2732 C CA . TYR C 3 263 ? 28.285 22.258 25.856 1.00 21.83 315 TYR C CA 1
ATOM 2733 C C . TYR C 3 263 ? 28.036 22.471 24.355 1.00 22.89 315 TYR C C 1
ATOM 2734 O O . TYR C 3 263 ? 27.293 21.725 23.712 1.00 22.30 315 TYR C O 1
ATOM 2743 N N . LEU C 3 264 ? 28.614 23.538 23.824 1.00 22.26 316 LEU C N 1
ATOM 2744 C CA . LEU C 3 264 ? 28.573 23.777 22.402 1.00 22.88 316 LEU C CA 1
ATOM 2745 C C . LEU C 3 264 ? 29.508 22.782 21.672 1.00 22.92 316 LEU C C 1
ATOM 2746 O O . LEU C 3 264 ? 30.744 22.858 21.771 1.00 21.34 316 LEU C O 1
ATOM 2751 N N . LYS C 3 265 ? 28.906 21.840 20.952 1.00 23.12 317 LYS C N 1
ATOM 2752 C CA . LYS C 3 265 ? 29.668 20.742 20.352 1.00 23.35 317 LYS C CA 1
ATOM 2753 C C . LYS C 3 265 ? 30.745 21.271 19.456 1.00 23.32 317 LYS C C 1
ATOM 2754 O O . LYS C 3 265 ? 30.530 22.233 18.731 1.00 24.26 317 LYS C O 1
ATOM 2760 N N . ASP C 3 266 ? 31.920 20.671 19.557 1.00 24.27 318 ASP C N 1
ATOM 2761 C CA . ASP C 3 266 ? 33.114 20.998 18.772 1.00 25.31 318 ASP C CA 1
ATOM 2762 C C . ASP C 3 266 ? 33.902 22.217 19.213 1.00 24.29 318 ASP C C 1
ATOM 2763 O O . ASP C 3 266 ? 34.932 22.513 18.636 1.00 24.44 318 ASP C O 1
ATOM 2768 N N . THR C 3 267 ? 33.451 22.902 20.258 1.00 24.39 319 THR C N 1
ATOM 2769 C CA . THR C 3 267 ? 34.170 24.081 20.766 1.00 23.64 319 THR C CA 1
ATOM 2770 C C . THR C 3 267 ? 35.162 23.670 21.854 1.00 23.11 319 THR C C 1
ATOM 2771 O O . THR C 3 267 ? 35.173 22.512 22.294 1.00 23.28 319 THR C O 1
ATOM 2775 N N . GLU C 3 268 ? 36.006 24.625 22.262 1.00 22.65 320 GLU C N 1
ATOM 2776 C CA . GLU C 3 268 ? 36.950 24.421 23.362 1.00 21.95 320 GLU C CA 1
ATOM 2777 C C . GLU C 3 268 ? 36.209 24.678 24.691 1.00 21.42 320 GLU C C 1
ATOM 2778 O O . GLU C 3 268 ? 36.360 25.743 25.251 1.00 19.65 320 GLU C O 1
ATOM 2784 N N . ARG C 3 269 ? 35.407 23.713 25.155 1.00 21.00 321 ARG C N 1
ATOM 2785 C CA . ARG C 3 269 ? 34.745 23.787 26.491 1.00 21.82 321 ARG C CA 1
ATOM 2786 C C . ARG C 3 269 ? 33.796 24.960 26.635 1.00 20.98 321 ARG C C 1
ATOM 2787 O O . ARG C 3 269 ? 33.719 25.566 27.716 1.00 20.64 321 ARG C O 1
ATOM 2795 N N . MET C 3 270 ? 33.104 25.340 25.550 1.00 21.19 322 MET C N 1
ATOM 2796 C CA . MET C 3 270 ? 32.233 26.509 25.612 1.00 21.54 322 MET C CA 1
ATOM 2797 C C . MET C 3 270 ? 30.857 26.046 25.971 1.00 21.71 322 MET C C 1
ATOM 2798 O O . MET C 3 270 ? 30.398 25.062 25.395 1.00 21.34 322 MET C O 1
ATOM 2803 N N . TYR C 3 271 ? 30.186 26.768 26.883 1.00 21.76 323 TYR C N 1
ATOM 2804 C CA . TYR C 3 271 ? 28.839 26.421 27.305 1.00 22.65 323 TYR C CA 1
ATOM 2805 C C . TYR C 3 271 ? 27.893 27.595 27.090 1.00 23.35 323 TYR C C 1
ATOM 2806 O O . TYR C 3 271 ? 28.274 28.748 27.223 1.00 25.39 323 TYR C O 1
ATOM 2815 N N . LEU C 3 272 ? 26.652 27.264 26.798 1.00 24.48 324 LEU C N 1
ATOM 2816 C CA . LEU C 3 272 ? 25.570 28.215 26.665 1.00 27.33 324 LEU C CA 1
ATOM 2817 C C . LEU C 3 272 ? 25.430 28.899 28.005 1.00 27.51 324 LEU C C 1
ATOM 2818 O O . LEU C 3 272 ? 25.232 28.236 28.995 1.00 28.07 324 LEU C O 1
ATOM 2823 N N . CYS C 3 273 ? 25.532 30.214 28.044 1.00 28.98 325 CYS C N 1
ATOM 2824 C CA . CYS C 3 273 ? 25.569 30.901 29.327 1.00 29.64 325 CYS C CA 1
ATOM 2825 C C . CYS C 3 273 ? 24.773 32.211 29.273 1.00 30.71 325 CYS C C 1
ATOM 2826 O O . CYS C 3 273 ? 24.838 32.962 28.284 1.00 31.62 325 CYS C O 1
ATOM 2829 N N . LEU C 3 274 ? 24.055 32.498 30.341 1.00 31.54 326 LEU C N 1
ATOM 2830 C CA . LEU C 3 274 ? 23.352 33.772 30.475 1.00 34.42 326 LEU C CA 1
ATOM 2831 C C . LEU C 3 274 ? 24.276 34.830 30.981 1.00 35.97 326 LEU C C 1
ATOM 2832 O O . LEU C 3 274 ? 25.049 34.565 31.895 1.00 35.76 326 LEU C O 1
ATOM 2837 N N . SER C 3 275 ? 24.184 36.030 30.390 1.00 36.98 327 SER C N 1
ATOM 2838 C CA . SER C 3 275 ? 24.651 37.263 31.013 1.00 39.83 327 SER C CA 1
ATOM 2839 C C . SER C 3 275 ? 23.592 38.379 30.979 1.00 40.65 327 SER C C 1
ATOM 2840 O O . SER C 3 275 ? 23.334 38.999 29.926 1.00 41.35 327 SER C O 1
ATOM 2843 N N . GLN C 3 276 ? 22.970 38.608 32.135 1.00 41.32 328 GLN C N 1
ATOM 2844 C CA . GLN C 3 276 ? 21.822 39.464 32.223 1.00 42.07 328 GLN C CA 1
ATOM 2845 C C . GLN C 3 276 ? 20.797 39.057 31.144 1.00 41.15 328 GLN C C 1
ATOM 2846 O O . GLN C 3 276 ? 20.273 37.940 31.207 1.00 40.45 328 GLN C O 1
ATOM 2852 N N . GLU C 3 277 ? 20.521 39.919 30.161 1.00 40.37 329 GLU C N 1
ATOM 2853 C CA . GLU C 3 277 ? 19.467 39.592 29.164 1.00 40.12 329 GLU C CA 1
ATOM 2854 C C . GLU C 3 277 ? 20.036 38.776 27.990 1.00 38.63 329 GLU C C 1
ATOM 2855 O O . GLU C 3 277 ? 19.255 38.287 27.148 1.00 37.25 329 GLU C O 1
ATOM 2861 N N . ARG C 3 278 ? 21.380 38.667 27.945 1.00 36.48 330 ARG C N 1
ATOM 2862 C CA . ARG C 3 278 ? 22.148 38.075 26.819 1.00 35.10 330 ARG C CA 1
ATOM 2863 C C . ARG C 3 278 ? 22.509 36.607 27.003 1.00 33.35 330 ARG C C 1
ATOM 2864 O O . ARG C 3 278 ? 22.821 36.146 28.095 1.00 34.89 330 ARG C O 1
ATOM 2872 N N . ILE C 3 279 ? 22.522 35.881 25.906 1.00 30.98 331 ILE C N 1
ATOM 2873 C CA . ILE C 3 279 ? 22.957 34.514 25.929 1.00 29.18 331 ILE C CA 1
ATOM 2874 C C . ILE C 3 279 ? 24.310 34.518 25.208 1.00 29.42 331 ILE C C 1
ATOM 2875 O O . ILE C 3 279 ? 24.421 35.015 24.086 1.00 27.24 331 ILE C O 1
ATOM 2880 N N . ILE C 3 280 ? 25.323 33.959 25.853 1.00 28.75 332 ILE C N 1
ATOM 2881 C CA . ILE C 3 280 ? 26.695 33.987 25.353 1.00 29.16 332 ILE C CA 1
ATOM 2882 C C . ILE C 3 280 ? 27.282 32.572 25.428 1.00 29.09 332 ILE C C 1
ATOM 2883 O O . ILE C 3 280 ? 26.626 31.653 25.919 1.00 28.67 332 ILE C O 1
ATOM 2888 N N . GLN C 3 281 ? 28.511 32.395 24.929 1.00 29.05 333 GLN C N 1
ATOM 2889 C CA . GLN C 3 281 ? 29.290 31.174 25.168 1.00 30.28 333 GLN C CA 1
ATOM 2890 C C . GLN C 3 281 ? 30.252 31.530 26.270 1.00 29.60 333 GLN C C 1
ATOM 2891 O O . GLN C 3 281 ? 30.885 32.560 26.183 1.00 30.06 333 GLN C O 1
ATOM 2897 N N . PHE C 3 282 ? 30.409 30.677 27.278 1.00 28.82 334 PHE C N 1
ATOM 2898 C CA . PHE C 3 282 ? 31.422 30.950 28.298 1.00 27.62 334 PHE C CA 1
ATOM 2899 C C . PHE C 3 282 ? 32.269 29.688 28.523 1.00 24.48 334 PHE C C 1
ATOM 2900 O O . PHE C 3 282 ? 31.748 28.595 28.597 1.00 23.84 334 PHE C O 1
ATOM 2908 N N . GLN C 3 283 ? 33.575 29.838 28.612 1.00 22.32 335 GLN C N 1
ATOM 2909 C CA . GLN C 3 283 ? 34.442 28.676 28.624 1.00 21.72 335 GLN C CA 1
ATOM 2910 C C . GLN C 3 283 ? 34.569 28.117 30.030 1.00 22.51 335 GLN C C 1
ATOM 2911 O O . GLN C 3 283 ? 34.911 28.859 30.981 1.00 22.12 335 GLN C O 1
ATOM 2917 N N . ALA C 3 284 ? 34.359 26.818 30.160 1.00 22.85 336 ALA C N 1
ATOM 2918 C CA . ALA C 3 284 ? 34.587 26.150 31.447 1.00 24.38 336 ALA C CA 1
ATOM 2919 C C . ALA C 3 284 ? 36.072 26.026 31.757 1.00 26.08 336 ALA C C 1
ATOM 2920 O O . ALA C 3 284 ? 36.933 26.087 30.857 1.00 25.64 336 ALA C O 1
ATOM 2922 N N . THR C 3 285 ? 36.380 25.876 33.044 1.00 27.87 337 THR C N 1
ATOM 2923 C CA . THR C 3 285 ? 37.753 25.673 33.492 1.00 30.91 337 THR C CA 1
ATOM 2924 C C . THR C 3 285 ? 37.917 24.200 33.869 1.00 32.02 337 THR C C 1
ATOM 2925 O O . THR C 3 285 ? 37.049 23.634 34.514 1.00 31.43 337 THR C O 1
ATOM 2929 N N . PRO C 3 286 ? 39.017 23.557 33.447 1.00 34.99 338 PRO C N 1
ATOM 2930 C CA . PRO C 3 286 ? 39.168 22.148 33.843 1.00 36.87 338 PRO C CA 1
ATOM 2931 C C . PRO C 3 286 ? 39.518 22.042 35.339 1.00 38.47 338 PRO C C 1
ATOM 2932 O O . PRO C 3 286 ? 40.133 22.947 35.889 1.00 38.16 338 PRO C O 1
ATOM 2936 N N . CYS C 3 287 ? 39.076 20.970 35.984 1.00 40.71 339 CYS C N 1
ATOM 2937 C CA . CYS C 3 287 ? 39.550 20.613 37.325 1.00 43.09 339 CYS C CA 1
ATOM 2938 C C . CYS C 3 287 ? 40.793 19.749 37.177 1.00 44.01 339 CYS C C 1
ATOM 2939 O O . CYS C 3 287 ? 40.704 18.610 36.680 1.00 43.96 339 CYS C O 1
ATOM 2942 N N . PRO C 3 288 ? 41.961 20.266 37.615 1.00 45.46 340 PRO C N 1
ATOM 2943 C CA . PRO C 3 288 ? 43.179 19.496 37.372 1.00 46.31 340 PRO C CA 1
ATOM 2944 C C . PRO C 3 288 ? 43.188 18.198 38.193 1.00 47.19 340 PRO C C 1
ATOM 2945 O O . PRO C 3 288 ? 43.992 17.299 37.916 1.00 47.28 340 PRO C O 1
ATOM 2949 N N . LYS C 3 289 ? 42.294 18.109 39.181 1.00 47.66 341 LYS C N 1
ATOM 2950 C CA . LYS C 3 289 ? 42.244 16.953 40.070 1.00 48.98 341 LYS C CA 1
ATOM 2951 C C . LYS C 3 289 ? 41.253 15.881 39.613 1.00 48.70 341 LYS C C 1
ATOM 2952 O O . LYS C 3 289 ? 41.524 14.686 39.768 1.00 48.66 341 LYS C O 1
ATOM 2958 N N . GLU C 3 290 ? 40.128 16.300 39.035 1.00 48.82 342 GLU C N 1
ATOM 2959 C CA . GLU C 3 290 ? 39.177 15.364 38.418 1.00 48.99 342 GLU C CA 1
ATOM 2960 C C . GLU C 3 290 ? 39.022 15.642 36.924 1.00 48.54 342 GLU C C 1
ATOM 2961 O O . GLU C 3 290 ? 38.379 16.630 36.534 1.00 48.45 342 GLU C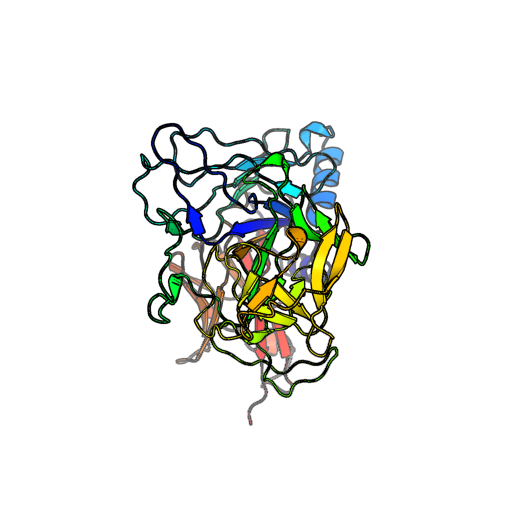 O 1
ATOM 2967 N N . GLN C 3 291 ? 39.599 14.768 36.097 1.00 47.50 343 GLN C N 1
ATOM 2968 C CA . GLN C 3 291 ? 39.537 14.883 34.633 1.00 46.95 343 GLN C CA 1
ATOM 2969 C C . GLN C 3 291 ? 38.107 14.850 34.028 1.00 45.48 343 GLN C C 1
ATOM 2970 O O . GLN C 3 291 ? 37.884 15.365 32.922 1.00 46.01 343 GLN C O 1
ATOM 2976 N N . ASN C 3 292 ? 37.156 14.259 34.752 1.00 42.94 344 ASN C N 1
ATOM 2977 C CA . ASN C 3 292 ? 35.790 14.056 34.254 1.00 41.12 344 ASN C CA 1
ATOM 2978 C C . ASN C 3 292 ? 34.803 15.169 34.651 1.00 38.89 344 ASN C C 1
ATOM 2979 O O . ASN C 3 292 ? 33.598 14.996 34.521 1.00 38.63 344 ASN C O 1
ATOM 2984 N N . LYS C 3 293 ? 35.311 16.284 35.179 1.00 36.43 345 LYS C N 1
ATOM 2985 C CA . LYS C 3 293 ? 34.473 17.424 35.539 1.00 35.05 345 LYS C CA 1
ATOM 2986 C C . LYS C 3 293 ? 35.118 18.690 35.001 1.00 33.00 345 LYS C C 1
ATOM 2987 O O . LYS C 3 293 ? 36.320 18.743 34.824 1.00 30.60 345 LYS C O 1
ATOM 2993 N N . GLU C 3 294 ? 34.306 19.701 34.753 1.00 30.47 346 GLU C N 1
ATOM 2994 C CA . GLU C 3 294 ? 34.829 21.029 34.518 1.00 30.56 346 GLU C CA 1
ATOM 2995 C C . GLU C 3 294 ? 33.961 22.089 35.174 1.00 29.40 346 GLU C C 1
ATOM 2996 O O . GLU C 3 294 ? 32.751 21.951 35.259 1.00 29.49 346 GLU C O 1
ATOM 3002 N N . MET C 3 295 ? 34.600 23.139 35.639 1.00 28.24 347 MET C N 1
ATOM 3003 C CA . MET C 3 295 ? 33.926 24.170 36.381 1.00 29.01 347 MET C CA 1
ATOM 3004 C C . MET C 3 295 ? 33.251 25.127 35.400 1.00 27.92 347 MET C C 1
ATOM 3005 O O . MET C 3 295 ? 33.866 25.610 34.437 1.00 24.74 347 MET C O 1
ATOM 3010 N N . ILE C 3 296 ? 31.977 25.374 35.654 1.00 26.97 348 ILE C N 1
ATOM 3011 C CA . ILE C 3 296 ? 31.146 26.206 34.799 1.00 27.50 348 ILE C CA 1
ATOM 3012 C C . ILE C 3 296 ? 30.644 27.433 35.557 1.00 28.76 348 ILE C C 1
ATOM 3013 O O . ILE C 3 296 ? 30.581 27.437 36.784 1.00 27.91 348 ILE C O 1
ATOM 3018 N N . ASN C 3 297 ? 30.367 28.490 34.805 1.00 29.67 349 ASN C N 1
ATOM 3019 C CA . ASN C 3 297 ? 29.835 29.742 35.322 1.00 31.25 349 ASN C CA 1
ATOM 3020 C C . ASN C 3 297 ? 28.425 29.476 35.867 1.00 30.78 349 ASN C C 1
ATOM 3021 O O . ASN C 3 297 ? 27.722 28.590 35.363 1.00 30.55 349 ASN C O 1
ATOM 3026 N N . ASP C 3 298 ? 27.993 30.217 36.895 1.00 30.43 350 ASP C N 1
ATOM 3027 C CA . ASP C 3 298 ? 26.600 30.109 37.393 1.00 31.04 350 ASP C CA 1
ATOM 3028 C C . ASP C 3 298 ? 25.525 30.313 36.306 1.00 28.92 350 ASP C C 1
ATOM 3029 O O . ASP C 3 298 ? 24.416 29.710 36.348 1.00 29.14 350 ASP C O 1
ATOM 3034 N N . GLY C 3 299 ? 25.815 31.194 35.365 1.00 26.69 351 GLY C N 1
ATOM 3035 C CA . GLY C 3 299 ? 24.891 31.451 34.278 1.00 26.47 351 GLY C CA 1
ATOM 3036 C C . GLY C 3 299 ? 24.792 30.331 33.264 1.00 26.41 351 GLY C C 1
ATOM 3037 O O . GLY C 3 299 ? 24.013 30.431 32.329 1.00 28.55 351 GLY C O 1
ATOM 3038 N N . ALA C 3 300 ? 25.584 29.278 33.412 1.00 25.68 352 ALA C N 1
ATOM 3039 C CA . ALA C 3 300 ? 25.604 28.139 32.463 1.00 25.72 352 ALA C CA 1
ATOM 3040 C C . ALA C 3 300 ? 24.858 26.918 32.987 1.00 26.07 352 ALA C C 1
ATOM 3041 O O . ALA C 3 300 ? 24.874 25.851 32.388 1.00 24.64 352 ALA C O 1
ATOM 3043 N N . SER C 3 301 ? 24.236 27.045 34.143 1.00 26.84 353 SER C N 1
ATOM 3044 C CA . SER C 3 301 ? 23.451 25.932 34.674 1.00 28.53 353 SER C CA 1
ATOM 3045 C C . SER C 3 301 ? 21.952 26.250 34.515 1.00 28.61 353 SER C C 1
ATOM 3046 O O . SER C 3 301 ? 21.494 27.335 34.902 1.00 28.61 353 SER C O 1
ATOM 3049 N N . TRP C 3 302 ? 21.201 25.339 33.887 1.00 27.86 354 TRP C N 1
ATOM 3050 C CA . TRP C 3 302 ? 19.828 25.603 33.498 1.00 28.35 354 TRP C CA 1
ATOM 3051 C C . TRP C 3 302 ? 18.985 24.494 34.059 1.00 28.41 354 TRP C C 1
ATOM 3052 O O . TRP C 3 302 ? 19.311 23.344 33.865 1.00 30.54 354 TRP C O 1
ATOM 3063 N N . THR C 3 303 ? 17.846 24.829 34.637 1.00 26.92 355 THR C N 1
ATOM 3064 C CA . THR C 3 303 ? 16.838 23.846 34.996 1.00 26.03 355 THR C CA 1
ATOM 3065 C C . THR C 3 303 ? 15.968 23.542 33.794 1.00 26.50 355 THR C C 1
ATOM 3066 O O . THR C 3 303 ? 15.506 24.453 33.152 1.00 26.71 355 THR C O 1
ATOM 3070 N N . ILE C 3 304 ? 15.797 22.251 33.498 1.00 25.45 356 ILE C N 1
ATOM 3071 C CA . ILE C 3 304 ? 15.017 21.798 32.366 1.00 25.90 356 ILE C CA 1
ATOM 3072 C C . ILE C 3 304 ? 13.663 21.267 32.888 1.00 25.70 356 ILE C C 1
ATOM 3073 O O . ILE C 3 304 ? 13.581 20.582 33.937 1.00 23.90 356 ILE C O 1
ATOM 3078 N N . ILE C 3 305 ? 12.610 21.562 32.147 1.00 24.70 357 ILE C N 1
ATOM 3079 C CA . ILE C 3 305 ? 11.310 21.033 32.492 1.00 25.08 357 ILE C CA 1
ATOM 3080 C C . ILE C 3 305 ? 10.480 20.870 31.228 1.00 25.21 357 ILE C C 1
ATOM 3081 O O . ILE C 3 305 ? 10.514 21.734 30.381 1.00 24.91 357 ILE C O 1
ATOM 3086 N N . SER C 3 306 ? 9.768 19.748 31.107 1.00 25.03 358 SER C N 1
ATOM 3087 C CA . SER C 3 306 ? 8.918 19.500 29.926 1.00 24.45 358 SER C CA 1
ATOM 3088 C C . SER C 3 306 ? 7.704 20.384 29.957 1.00 25.91 358 SER C C 1
ATOM 3089 O O . SER C 3 306 ? 7.140 20.674 31.043 1.00 24.68 358 SER C O 1
ATOM 3092 N N . THR C 3 307 ? 7.248 20.801 28.779 1.00 25.85 359 THR C N 1
ATOM 3093 C CA . THR C 3 307 ? 6.134 21.722 28.747 1.00 26.63 359 THR C CA 1
ATOM 3094 C C . THR C 3 307 ? 5.061 21.177 27.790 1.00 28.20 359 THR C C 1
ATOM 3095 O O . THR C 3 307 ? 5.340 20.266 27.005 1.00 27.63 359 THR C O 1
ATOM 3099 N N . ASP C 3 308 ? 3.845 21.716 27.879 1.00 27.00 360 ASP C N 1
ATOM 3100 C CA . ASP C 3 308 ? 2.762 21.276 27.006 1.00 28.83 360 ASP C CA 1
ATOM 3101 C C . ASP C 3 308 ? 1.984 22.538 26.579 1.00 27.59 360 ASP C C 1
ATOM 3102 O O . ASP C 3 308 ? 2.234 23.651 27.069 1.00 25.70 360 ASP C O 1
ATOM 3107 N N . LYS C 3 309 ? 1.020 22.345 25.690 1.00 27.80 361 LYS C N 1
ATOM 3108 C CA . LYS C 3 309 ? 0.295 23.432 25.093 1.00 27.87 361 LYS C CA 1
ATOM 3109 C C . LYS C 3 309 ? -1.112 22.911 24.877 1.00 26.00 361 LYS C C 1
ATOM 3110 O O . LYS C 3 309 ? -1.278 21.869 24.288 1.00 25.26 361 LYS C O 1
ATOM 3116 N N . ALA C 3 310 ? -2.118 23.628 25.376 1.00 22.82 362 ALA C N 1
ATOM 3117 C CA . ALA C 3 310 ? -3.498 23.321 25.033 1.00 23.13 362 ALA C CA 1
ATOM 3118 C C . ALA C 3 310 ? -3.881 24.409 24.045 1.00 22.78 362 ALA C C 1
ATOM 3119 O O . ALA C 3 310 ? -3.569 25.561 24.249 1.00 23.93 362 ALA C O 1
ATOM 3121 N N . GLU C 3 311 ? -4.502 24.049 22.951 1.00 22.09 363 GLU C N 1
ATOM 3122 C CA . GLU C 3 311 ? -4.785 25.018 21.894 1.00 23.21 363 GLU C CA 1
ATOM 3123 C C . GLU C 3 311 ? -6.232 24.838 21.513 1.00 20.60 363 GLU C C 1
ATOM 3124 O O . GLU C 3 311 ? -6.665 23.693 21.284 1.00 20.95 363 GLU C O 1
ATOM 3130 N N . TYR C 3 312 ? -6.998 25.937 21.485 1.00 18.36 364 TYR C N 1
ATOM 3131 C CA . TYR C 3 312 ? -8.407 25.929 21.153 1.00 18.47 364 TYR C CA 1
ATOM 3132 C C . TYR C 3 312 ? -8.731 27.008 20.101 1.00 20.77 364 TYR C C 1
ATOM 3133 O O . TYR C 3 312 ? -8.434 28.160 20.282 1.00 17.82 364 TYR C O 1
ATOM 3142 N N . THR C 3 313 ? -9.404 26.636 19.013 1.00 26.71 365 THR C N 1
ATOM 3143 C CA . THR C 3 313 ? -9.567 27.572 17.910 1.00 28.11 365 THR C CA 1
ATOM 3144 C C . THR C 3 313 ? -11.043 27.591 17.545 1.00 29.36 365 THR C C 1
ATOM 3145 O O . THR C 3 313 ? -11.678 26.536 17.457 1.00 28.91 365 THR C O 1
ATOM 3149 N N . PHE C 3 314 ? -11.608 28.787 17.382 1.00 27.52 366 PHE C N 1
ATOM 3150 C CA . PHE C 3 314 ? -13.024 28.857 17.107 1.00 27.91 366 PHE C CA 1
ATOM 3151 C C . PHE C 3 314 ? -13.268 30.060 16.211 1.00 28.46 366 PHE C C 1
ATOM 3152 O O . PHE C 3 314 ? -12.454 30.984 16.137 1.00 29.58 366 PHE C O 1
ATOM 3160 N N . TYR C 3 315 ? -14.370 30.015 15.500 1.00 29.67 367 TYR C N 1
ATOM 3161 C CA . TYR C 3 315 ? -14.700 31.078 14.562 1.00 31.53 367 TYR C CA 1
ATOM 3162 C C . TYR C 3 315 ? -16.227 31.113 14.426 1.00 31.10 367 TYR C C 1
ATOM 3163 O O . TYR C 3 315 ? -16.840 30.092 14.300 1.00 29.44 367 TYR C O 1
ATOM 3172 N N . GLU C 3 316 ? -16.826 32.288 14.517 1.00 32.05 368 GLU C N 1
ATOM 3173 C CA . GLU C 3 316 ? -18.285 32.473 14.321 1.00 35.88 368 GLU C CA 1
ATOM 3174 C C . GLU C 3 316 ? -18.615 32.430 12.813 1.00 35.09 368 GLU C C 1
ATOM 3175 O O . GLU C 3 316 ? -18.565 33.455 12.124 1.00 35.35 368 GLU C O 1
ATOM 3181 N N . GLY C 3 317 ? -18.878 31.248 12.273 1.00 34.53 369 GLY C N 1
ATOM 3182 C CA . GLY C 3 317 ? -19.049 31.127 10.819 1.00 33.90 369 GLY C CA 1
ATOM 3183 C C . GLY C 3 317 ? -20.315 31.776 10.305 1.00 34.85 369 GLY C C 1
ATOM 3184 O O . GLY C 3 317 ? -20.399 32.133 9.105 1.00 33.45 369 GLY C O 1
ATOM 3185 N N . MET C 3 318 ? -21.310 31.898 11.180 1.00 33.55 370 MET C N 1
ATOM 3186 C CA . MET C 3 318 ? -22.565 32.563 10.799 1.00 35.76 370 MET C CA 1
ATOM 3187 C C . MET C 3 318 ? -22.820 33.854 11.611 1.00 35.79 370 MET C C 1
ATOM 3188 O O . MET C 3 318 ? -23.975 34.300 11.768 1.00 34.95 370 MET C O 1
ATOM 3193 N N . GLY C 3 319 ? -21.739 34.473 12.089 1.00 36.38 371 GLY C N 1
ATOM 3194 C CA . GLY C 3 319 ? -21.856 35.729 12.836 1.00 35.97 371 GLY C CA 1
ATOM 3195 C C . GLY C 3 319 ? -22.066 35.392 14.297 1.00 36.89 371 GLY C C 1
ATOM 3196 O O . GLY C 3 319 ? -22.084 34.209 14.644 1.00 36.14 371 GLY C O 1
ATOM 3197 N N . PRO C 3 320 ? -22.203 36.428 15.167 1.00 37.25 372 PRO C N 1
ATOM 3198 C CA . PRO C 3 320 ? -22.337 36.263 16.612 1.00 37.28 372 PRO C CA 1
ATOM 3199 C C . PRO C 3 320 ? -23.492 35.331 16.982 1.00 37.36 372 PRO C C 1
ATOM 3200 O O . PRO C 3 320 ? -24.545 35.317 16.313 1.00 35.33 372 PRO C O 1
ATOM 3204 N N . VAL C 3 321 ? -23.274 34.550 18.025 1.00 36.82 373 VAL C N 1
ATOM 3205 C CA . VAL C 3 321 ? -24.231 33.517 18.421 1.00 37.51 373 VAL C CA 1
ATOM 3206 C C . VAL C 3 321 ? -24.596 33.752 19.885 1.00 38.28 373 VAL C C 1
ATOM 3207 O O . VAL C 3 321 ? -23.904 34.494 20.588 1.00 37.83 373 VAL C O 1
ATOM 3211 N N . LEU C 3 322 ? -25.710 33.174 20.325 1.00 38.44 374 LEU C N 1
ATOM 3212 C CA . LEU C 3 322 ? -26.146 33.352 21.696 1.00 39.13 374 LEU C CA 1
ATOM 3213 C C . LEU C 3 322 ? -25.286 32.527 22.694 1.00 39.04 374 LEU C C 1
ATOM 3214 O O . LEU C 3 322 ? -24.949 33.003 23.797 1.00 39.00 374 LEU C O 1
ATOM 3219 N N . ALA C 3 323 ? -24.920 31.305 22.306 1.00 37.24 375 ALA C N 1
ATOM 3220 C CA . ALA C 3 323 ? -24.208 30.398 23.192 1.00 36.48 375 ALA C CA 1
ATOM 3221 C C . ALA C 3 323 ? -22.687 30.614 23.181 1.00 35.75 375 ALA C C 1
ATOM 3222 O O . ALA C 3 323 ? -22.106 30.639 22.093 1.00 37.36 375 ALA C O 1
ATOM 3224 N N . PRO C 3 324 ? -22.016 30.686 24.378 1.00 35.22 376 PRO C N 1
ATOM 3225 C CA . PRO C 3 324 ? -20.547 30.736 24.447 1.00 35.16 376 PRO C CA 1
ATOM 3226 C C . PRO C 3 324 ? -19.937 29.589 23.648 1.00 33.97 376 PRO C C 1
ATOM 3227 O O . PRO C 3 324 ? -20.561 28.528 23.483 1.00 34.40 376 PRO C O 1
ATOM 3231 N N . VAL C 3 325 ? -18.729 29.786 23.141 1.00 34.54 377 VAL C N 1
ATOM 3232 C CA . VAL C 3 325 ? -18.130 28.796 22.223 1.00 33.61 377 VAL C CA 1
ATOM 3233 C C . VAL C 3 325 ? -17.542 27.550 22.886 1.00 33.58 377 VAL C C 1
ATOM 3234 O O . VAL C 3 325 ? -17.164 26.600 22.187 1.00 33.34 377 VAL C O 1
ATOM 3238 N N . THR C 3 326 ? -17.406 27.560 24.209 1.00 32.17 378 THR C N 1
ATOM 3239 C CA . THR C 3 326 ? -16.739 26.460 24.891 1.00 33.35 378 THR C CA 1
ATOM 3240 C C . THR C 3 326 ? -17.751 25.430 25.419 1.00 35.72 378 THR C C 1
ATOM 3241 O O . THR C 3 326 ? -18.933 25.736 25.492 1.00 36.10 378 THR C O 1
ATOM 3245 N N . PRO C 3 327 ? -17.308 24.200 25.773 1.00 37.38 379 PRO C N 1
ATOM 3246 C CA . PRO C 3 327 ? -15.973 23.560 25.647 1.00 37.14 379 PRO C CA 1
ATOM 3247 C C . PRO C 3 327 ? -15.670 23.379 24.174 1.00 36.87 379 PRO C C 1
ATOM 3248 O O . PRO C 3 327 ? -16.550 22.926 23.450 1.00 37.24 379 PRO C O 1
ATOM 3252 N N . VAL C 3 328 ? -14.467 23.768 23.736 1.00 34.25 380 VAL C N 1
ATOM 3253 C CA . VAL C 3 328 ? -14.134 23.750 22.327 1.00 33.51 380 VAL C CA 1
ATOM 3254 C C . VAL C 3 328 ? -13.701 22.334 21.995 1.00 33.58 380 VAL C C 1
ATOM 3255 O O . VAL C 3 328 ? -12.806 21.803 22.660 1.00 33.21 380 VAL C O 1
ATOM 3259 N N . PRO C 3 329 ? -14.320 21.695 20.979 1.00 33.41 381 PRO C N 1
ATOM 3260 C CA . PRO C 3 329 ? -13.849 20.345 20.638 1.00 34.13 381 PRO C CA 1
ATOM 3261 C C . PRO C 3 329 ? -12.404 20.360 20.112 1.00 34.15 381 PRO C C 1
ATOM 3262 O O . PRO C 3 329 ? -11.969 21.363 19.506 1.00 35.53 381 PRO C O 1
ATOM 3266 N N . VAL C 3 330 ? -11.668 19.304 20.418 1.00 33.94 382 VAL C N 1
ATOM 3267 C CA . VAL C 3 330 ? -10.289 19.134 19.973 1.00 34.40 382 VAL C CA 1
ATOM 3268 C C . VAL C 3 330 ? -10.153 17.753 19.339 1.00 34.46 382 VAL C C 1
ATOM 3269 O O . VAL C 3 330 ? -10.450 16.741 19.983 1.00 35.15 382 VAL C O 1
ATOM 3273 N N . VAL C 3 331 ? -9.673 17.706 18.101 1.00 33.86 383 VAL C N 1
ATOM 3274 C CA . VAL C 3 331 ? -9.469 16.411 17.438 1.00 33.58 383 VAL C CA 1
ATOM 3275 C C . VAL C 3 331 ? -8.004 16.088 17.512 1.00 35.81 383 VAL C C 1
ATOM 3276 O O . VAL C 3 331 ? -7.172 16.815 16.940 1.00 35.89 383 VAL C O 1
ATOM 3280 N N . GLU C 3 332 ? -7.705 14.975 18.190 1.00 37.27 384 GLU C N 1
ATOM 3281 C CA . GLU C 3 332 ? -6.373 14.475 18.379 1.00 40.16 384 GLU C CA 1
ATOM 3282 C C . GLU C 3 332 ? -5.913 13.656 17.193 1.00 39.87 384 GLU C C 1
ATOM 3283 O O . GLU C 3 332 ? -4.722 13.701 16.838 1.00 40.87 384 GLU C O 1
ATOM 3289 N N . SER C 3 333 ? -6.837 12.902 16.595 1.00 39.22 385 SER C N 1
ATOM 3290 C CA . SER C 3 333 ? -6.489 11.861 15.609 1.00 40.53 385 SER C CA 1
ATOM 3291 C C . SER C 3 333 ? -7.655 11.474 14.701 1.00 40.30 385 SER C C 1
ATOM 3292 O O . SER C 3 333 ? -8.803 11.547 15.120 1.00 39.54 385 SER C O 1
ATOM 3295 N N . LEU C 3 334 ? -7.357 11.092 13.457 1.00 41.08 386 LEU C N 1
ATOM 3296 C CA . LEU C 3 334 ? -8.340 10.546 12.490 1.00 41.21 386 LEU C CA 1
ATOM 3297 C C . LEU C 3 334 ? -7.951 9.133 12.072 1.00 41.74 386 LEU C C 1
ATOM 3298 O O . LEU C 3 334 ? -6.769 8.822 11.973 1.00 40.93 386 LEU C O 1
ATOM 3303 N N . GLN C 3 335 ? -8.937 8.277 11.832 1.00 42.80 387 GLN C N 1
ATOM 3304 C CA . GLN C 3 335 ? -8.670 6.886 11.461 1.00 44.68 387 GLN C CA 1
ATOM 3305 C C . GLN C 3 335 ? -9.730 6.432 10.476 1.00 45.32 387 GLN C C 1
ATOM 3306 O O . GLN C 3 335 ? -10.913 6.525 10.769 1.00 43.90 387 GLN C O 1
ATOM 3312 N N . LEU C 3 336 ? -9.297 5.974 9.303 1.00 47.02 388 LEU C N 1
ATOM 3313 C CA . LEU C 3 336 ? -10.197 5.482 8.241 1.00 49.06 388 LEU C CA 1
ATOM 3314 C C . LEU C 3 336 ? -10.485 4.012 8.524 1.00 50.99 388 LEU C C 1
ATOM 3315 O O . LEU C 3 336 ? -9.543 3.234 8.577 1.00 51.55 388 LEU C O 1
ATOM 3320 N N . ASN C 3 337 ? -11.751 3.621 8.709 1.00 53.38 389 ASN C N 1
ATOM 3321 C CA . ASN C 3 337 ? -12.065 2.271 9.285 1.00 56.35 389 ASN C CA 1
ATOM 3322 C C . ASN C 3 337 ? -11.591 0.930 8.616 1.00 58.01 389 ASN C C 1
ATOM 3323 O O . ASN C 3 337 ? -11.014 0.082 9.333 1.00 58.41 389 ASN C O 1
ATOM 3328 N N . GLY C 3 338 ? -11.811 0.669 7.312 1.00 59.08 390 GLY C N 1
ATOM 3329 C CA . GLY C 3 338 ? -12.543 1.493 6.347 1.00 60.22 390 GLY C CA 1
ATOM 3330 C C . GLY C 3 338 ? -13.992 1.847 6.679 1.00 60.89 390 GLY C C 1
ATOM 3331 O O . GLY C 3 338 ? -14.311 3.017 6.685 1.00 60.76 390 GLY C O 1
ATOM 3332 N N . GLY C 3 339 ? -14.876 0.875 6.960 1.00 61.66 391 GLY C N 1
ATOM 3333 C CA . GLY C 3 339 ? -14.542 -0.561 7.065 1.00 61.98 391 GLY C CA 1
ATOM 3334 C C . GLY C 3 339 ? -15.484 -1.502 6.319 1.00 62.11 391 GLY C C 1
ATOM 3335 O O . GLY C 3 339 ? -15.037 -2.288 5.475 1.00 62.44 391 GLY C O 1
ATOM 3336 N N . GLY C 3 340 ? -16.782 -1.423 6.630 1.00 61.72 392 GLY C N 1
ATOM 3337 C CA . GLY C 3 340 ? -17.805 -2.244 5.970 1.00 60.90 392 GLY C CA 1
ATOM 3338 C C . GLY C 3 340 ? -18.234 -1.704 4.613 1.00 60.18 392 GLY C C 1
ATOM 3339 O O . GLY C 3 340 ? -17.389 -1.410 3.757 1.00 60.33 392 GLY C O 1
ATOM 3340 N N . ASP C 3 341 ? -19.551 -1.558 4.433 1.00 59.35 393 ASP C N 1
ATOM 3341 C CA . ASP C 3 341 ? -20.170 -1.203 3.130 1.00 58.31 393 ASP C CA 1
ATOM 3342 C C . ASP C 3 341 ? -19.942 0.247 2.674 1.00 56.74 393 ASP C C 1
ATOM 3343 O O . ASP C 3 341 ? -20.087 0.581 1.477 1.00 56.65 393 ASP C O 1
ATOM 3348 N N . VAL C 3 342 ? -19.607 1.105 3.633 1.00 54.21 394 VAL C N 1
ATOM 3349 C CA . VAL C 3 342 ? -19.416 2.520 3.367 1.00 51.52 394 VAL C CA 1
ATOM 3350 C C . VAL C 3 342 ? -18.183 2.975 4.173 1.00 49.13 394 VAL C C 1
ATOM 3351 O O . VAL C 3 342 ? -18.003 2.567 5.319 1.00 48.40 394 VAL C O 1
ATOM 3355 N N . ALA C 3 343 ? -17.316 3.762 3.538 1.00 46.11 395 ALA C N 1
ATOM 3356 C CA . ALA C 3 343 ? -16.120 4.280 4.177 1.00 43.11 395 ALA C CA 1
ATOM 3357 C C . ALA C 3 343 ? -16.526 5.250 5.303 1.00 41.16 395 ALA C C 1
ATOM 3358 O O . ALA C 3 343 ? -17.352 6.132 5.097 1.00 38.31 395 ALA C O 1
ATOM 3360 N N . MET C 3 344 ? -15.961 5.020 6.490 1.00 39.82 396 MET C N 1
ATOM 3361 C CA . MET C 3 344 ? -16.215 5.855 7.683 1.00 39.71 396 MET C CA 1
ATOM 3362 C C . MET C 3 344 ? -14.896 6.391 8.198 1.00 38.19 396 MET C C 1
ATOM 3363 O O . MET C 3 344 ? -13.903 5.685 8.139 1.00 37.91 396 MET C O 1
ATOM 3368 N N . LEU C 3 345 ? -14.905 7.614 8.719 1.00 36.12 397 LEU C N 1
ATOM 3369 C CA . LEU C 3 345 ? -13.755 8.159 9.415 1.00 35.79 397 LEU C CA 1
ATOM 3370 C C . LEU C 3 345 ? -14.101 8.237 10.913 1.00 34.94 397 LEU C C 1
ATOM 3371 O O . LEU C 3 345 ? -15.168 8.741 11.262 1.00 33.50 397 LEU C O 1
ATOM 3376 N N . GLU C 3 346 ? -13.216 7.743 11.775 1.00 34.33 398 GLU C N 1
ATOM 3377 C CA . GLU C 3 346 ? -13.370 7.837 13.243 1.00 36.37 398 GLU C CA 1
ATOM 3378 C C . GLU C 3 346 ? -12.494 9.019 13.740 1.00 35.42 398 GLU C C 1
ATOM 3379 O O . GLU C 3 346 ? -11.333 9.154 13.330 1.00 35.57 398 GLU C O 1
ATOM 3385 N N . LEU C 3 347 ? -13.064 9.919 14.544 1.00 34.39 399 LEU C N 1
ATOM 3386 C CA . LEU C 3 347 ? -12.329 11.042 15.091 1.00 33.52 399 LEU C CA 1
ATOM 3387 C C . LEU C 3 347 ? -12.166 10.713 16.538 1.00 34.13 399 LEU C C 1
ATOM 3388 O O . LEU C 3 347 ? -13.141 10.390 17.225 1.00 33.01 399 LEU C O 1
ATOM 3393 N N . THR C 3 348 ? -10.939 10.813 17.013 1.00 34.30 400 THR C N 1
ATOM 3394 C CA . THR C 3 348 ? -10.710 10.708 18.454 1.00 34.87 400 THR C CA 1
ATOM 3395 C C . THR C 3 348 ? -10.266 12.062 19.013 1.00 33.19 400 THR C C 1
ATOM 3396 O O . THR C 3 348 ? -9.542 12.820 18.372 1.00 32.97 400 THR C O 1
ATOM 3400 N N . GLY C 3 349 ? -10.767 12.428 20.176 1.00 32.91 401 GLY C N 1
ATOM 3401 C CA . GLY C 3 349 ? -10.414 13.720 20.733 1.00 32.12 401 GLY C CA 1
ATOM 3402 C C . GLY C 3 349 ? -11.137 14.000 22.028 1.00 31.02 401 GLY C C 1
ATOM 3403 O O . GLY C 3 349 ? -11.357 13.088 22.819 1.00 29.96 401 GLY C O 1
ATOM 3404 N N . GLN C 3 350 ? -11.552 15.255 22.192 1.00 29.84 402 GLN C N 1
ATOM 3405 C CA . GLN C 3 350 ? -12.276 15.679 23.392 1.00 30.88 402 GLN C CA 1
ATOM 3406 C C . GLN C 3 350 ? -13.323 16.701 23.127 1.00 29.90 402 GLN C C 1
ATOM 3407 O O . GLN C 3 350 ? -13.233 17.453 22.144 1.00 30.60 402 GLN C O 1
ATOM 3413 N N . ASN C 3 351 ? -14.280 16.762 24.055 1.00 29.79 403 ASN C N 1
ATOM 3414 C CA . ASN C 3 351 ? -15.376 17.731 24.072 1.00 30.61 403 ASN C CA 1
ATOM 3415 C C . ASN C 3 351 ? -16.313 17.571 22.864 1.00 30.79 403 ASN C C 1
ATOM 3416 O O . ASN C 3 351 ? -16.837 18.557 22.353 1.00 32.45 403 ASN C O 1
ATOM 3421 N N . PHE C 3 352 ? -16.544 16.348 22.418 1.00 30.25 404 PHE C N 1
ATOM 3422 C CA . PHE C 3 352 ? -17.433 16.153 21.268 1.00 30.54 404 PHE C CA 1
ATOM 3423 C C . PHE C 3 352 ? -18.837 16.137 21.809 1.00 30.52 404 PHE C C 1
ATOM 3424 O O . PHE C 3 352 ? -19.030 15.797 22.966 1.00 29.43 404 PHE C O 1
ATOM 3432 N N . THR C 3 353 ? -19.824 16.520 21.001 1.00 31.70 405 THR C N 1
ATOM 3433 C CA . THR C 3 353 ? -21.222 16.513 21.426 1.00 32.66 405 THR C CA 1
ATOM 3434 C C . THR C 3 353 ? -22.076 16.103 20.241 1.00 33.23 405 THR C C 1
ATOM 3435 O O . THR C 3 353 ? -21.630 16.171 19.104 1.00 31.56 405 THR C O 1
ATOM 3439 N N . PRO C 3 354 ? -23.341 15.759 20.483 1.00 33.37 406 PRO C N 1
ATOM 3440 C CA . PRO C 3 354 ? -24.164 15.455 19.309 1.00 33.64 406 PRO C CA 1
ATOM 3441 C C . PRO C 3 354 ? -24.635 16.662 18.484 1.00 32.44 406 PRO C C 1
ATOM 3442 O O . PRO C 3 354 ? -25.413 16.483 17.544 1.00 33.54 406 PRO C O 1
ATOM 3446 N N . ASN C 3 355 ? -24.200 17.859 18.834 1.00 30.75 407 ASN C N 1
ATOM 3447 C CA . ASN C 3 355 ? -24.554 19.049 18.087 1.00 30.85 407 ASN C CA 1
ATOM 3448 C C . ASN C 3 355 ? -23.442 19.470 17.143 1.00 30.41 407 ASN C C 1
ATOM 3449 O O . ASN C 3 355 ? -23.432 20.614 16.708 1.00 30.33 407 ASN C O 1
ATOM 3454 N N . LEU C 3 356 ? -22.479 18.578 16.910 1.00 28.90 408 LEU C N 1
ATOM 3455 C CA . LEU C 3 356 ? -21.328 18.875 16.014 1.00 28.69 408 LEU C CA 1
ATOM 3456 C C . LEU C 3 356 ? -21.518 18.030 14.744 1.00 28.43 408 LEU C C 1
ATOM 3457 O O . LEU C 3 356 ? -22.033 16.915 14.811 1.00 27.75 408 LEU C O 1
ATOM 3462 N N . ARG C 3 357 ? -21.142 18.584 13.606 1.00 27.82 409 ARG C N 1
ATOM 3463 C CA . ARG C 3 357 ? -21.049 17.800 12.373 1.00 29.13 409 ARG C CA 1
ATOM 3464 C C . ARG C 3 357 ? -19.634 17.923 11.836 1.00 28.59 409 ARG C C 1
ATOM 3465 O O . ARG C 3 357 ? -19.035 18.955 11.995 1.00 29.85 409 ARG C O 1
ATOM 3473 N N . VAL C 3 358 ? -19.130 16.896 11.169 1.00 28.73 410 VAL C N 1
ATOM 3474 C CA . VAL C 3 358 ? -17.795 16.941 10.532 1.00 28.80 410 VAL C CA 1
ATOM 3475 C C . VAL C 3 358 ? -18.026 17.482 9.106 1.00 29.95 410 VAL C C 1
ATOM 3476 O O . VAL C 3 358 ? -18.987 17.053 8.430 1.00 29.54 410 VAL C O 1
ATOM 3480 N N . TRP C 3 359 ? -17.194 18.441 8.701 1.00 30.23 411 TRP C N 1
ATOM 3481 C CA . TRP C 3 359 ? -17.207 18.955 7.320 1.00 31.38 411 TRP C CA 1
ATOM 3482 C C . TRP C 3 359 ? -15.881 18.609 6.696 1.00 32.45 411 TRP C C 1
ATOM 3483 O O . TRP C 3 359 ? -14.856 18.665 7.364 1.00 33.36 411 TRP C O 1
ATOM 3494 N N . PHE C 3 360 ? -15.927 18.207 5.427 1.00 33.00 412 PHE C N 1
ATOM 3495 C CA . PHE C 3 360 ? -14.757 17.877 4.624 1.00 32.19 412 PHE C CA 1
ATOM 3496 C C . PHE C 3 360 ? -14.778 18.952 3.606 1.00 32.78 412 PHE C C 1
ATOM 3497 O O . PHE C 3 360 ? -15.751 19.029 2.816 1.00 34.03 412 PHE C O 1
ATOM 3505 N N . GLY C 3 361 ? -13.794 19.838 3.645 1.00 33.59 413 GLY C N 1
ATOM 3506 C CA . GLY C 3 361 ? -13.874 21.059 2.787 1.00 35.08 413 GLY C CA 1
ATOM 3507 C C . GLY C 3 361 ? -15.217 21.742 3.050 1.00 35.71 413 GLY C C 1
ATOM 3508 O O . GLY C 3 361 ? -15.605 21.918 4.207 1.00 34.50 413 GLY C O 1
ATOM 3509 N N . ASP C 3 362 ? -15.988 22.027 1.994 1.00 35.83 414 ASP C N 1
ATOM 3510 C CA . ASP C 3 362 ? -17.291 22.680 2.162 1.00 35.82 414 ASP C CA 1
ATOM 3511 C C . ASP C 3 362 ? -18.439 21.684 2.062 1.00 35.77 414 ASP C C 1
ATOM 3512 O O . ASP C 3 362 ? -19.580 22.052 1.699 1.00 35.95 414 ASP C O 1
ATOM 3517 N N . VAL C 3 363 ? -18.149 20.425 2.371 1.00 33.56 415 VAL C N 1
ATOM 3518 C CA . VAL C 3 363 ? -19.157 19.361 2.356 1.00 33.32 415 VAL C CA 1
ATOM 3519 C C . VAL C 3 363 ? -19.405 18.844 3.776 1.00 33.35 415 VAL C C 1
ATOM 3520 O O . VAL C 3 363 ? -18.569 18.208 4.337 1.00 31.90 415 VAL C O 1
ATOM 3524 N N . GLU C 3 364 ? -20.590 19.097 4.300 1.00 34.00 416 GLU C N 1
ATOM 3525 C CA . GLU C 3 364 ? -21.048 18.536 5.566 1.00 34.52 416 GLU C CA 1
ATOM 3526 C C . GLU C 3 364 ? -21.243 17.026 5.487 1.00 35.17 416 GLU C C 1
ATOM 3527 O O . GLU C 3 364 ? -21.955 16.536 4.611 1.00 33.03 416 GLU C O 1
ATOM 3533 N N . ALA C 3 365 ? -20.598 16.264 6.378 1.00 34.26 417 ALA C N 1
ATOM 3534 C CA . ALA C 3 365 ? -20.776 14.811 6.378 1.00 34.18 417 ALA C CA 1
ATOM 3535 C C . ALA C 3 365 ? -21.823 14.379 7.419 1.00 34.89 417 ALA C C 1
ATOM 3536 O O . ALA C 3 365 ? -21.935 14.993 8.523 1.00 34.64 417 ALA C O 1
ATOM 3538 N N . GLU C 3 366 ? -22.542 13.292 7.106 1.00 34.53 418 GLU C N 1
ATOM 3539 C CA . GLU C 3 366 ? -23.306 12.536 8.095 1.00 35.37 418 GLU C CA 1
ATOM 3540 C C . GLU C 3 366 ? -22.384 12.133 9.263 1.00 34.69 418 GLU C C 1
ATOM 3541 O O . GLU C 3 366 ? -21.366 11.464 9.066 1.00 34.53 418 GLU C O 1
ATOM 3547 N N . THR C 3 367 ? -22.745 12.569 10.456 1.00 34.02 419 THR C N 1
ATOM 3548 C CA . THR C 3 367 ? -21.882 12.470 11.655 1.00 34.07 419 THR C CA 1
ATOM 3549 C C . THR C 3 367 ? -22.596 11.678 12.769 1.00 36.70 419 THR C C 1
ATOM 3550 O O . THR C 3 367 ? -23.784 11.905 13.046 1.00 36.76 419 THR C O 1
ATOM 3554 N N . MET C 3 368 ? -21.885 10.737 13.379 1.00 37.36 420 MET C N 1
ATOM 3555 C CA . MET C 3 368 ? -22.433 9.932 14.472 1.00 39.21 420 MET C CA 1
ATOM 3556 C C . MET C 3 368 ? -21.635 10.131 15.764 1.00 38.58 420 MET C C 1
ATOM 3557 O O . MET C 3 368 ? -20.470 9.735 15.859 1.00 38.40 420 MET C O 1
ATOM 3562 N N . TYR C 3 369 ? -22.274 10.753 16.739 1.00 37.88 421 TYR C N 1
ATOM 3563 C CA . TYR C 3 369 ? -21.681 10.961 18.060 1.00 38.01 421 TYR C CA 1
ATOM 3564 C C . TYR C 3 369 ? -21.679 9.652 18.823 1.00 37.53 421 TYR C C 1
ATOM 3565 O O . TYR C 3 369 ? -22.727 9.021 18.937 1.00 37.83 421 TYR C O 1
ATOM 3574 N N . ARG C 3 370 ? -20.521 9.244 19.350 1.00 36.98 422 ARG C N 1
ATOM 3575 C CA . ARG C 3 370 ? -20.442 8.079 20.246 1.00 38.01 422 ARG C CA 1
ATOM 3576 C C . ARG C 3 370 ? -20.287 8.508 21.699 1.00 37.02 422 ARG C C 1
ATOM 3577 O O . ARG C 3 370 ? -21.000 8.031 22.572 1.00 36.46 422 ARG C O 1
ATOM 3585 N N . CYS C 3 371 ? -19.340 9.403 21.958 1.00 35.96 423 CYS C N 1
ATOM 3586 C CA . CYS C 3 371 ? -19.153 9.927 23.289 1.00 35.34 423 CYS C CA 1
ATOM 3587 C C . CYS C 3 371 ? -18.263 11.155 23.190 1.00 34.62 423 CYS C C 1
ATOM 3588 O O . CYS C 3 371 ? -17.888 11.572 22.080 1.00 33.37 423 CYS C O 1
ATOM 3591 N N . GLY C 3 372 ? -17.938 11.752 24.331 1.00 33.07 424 GLY C N 1
ATOM 3592 C CA . GLY C 3 372 ? -17.133 12.952 24.337 1.00 32.00 424 GLY C CA 1
ATOM 3593 C C . GLY C 3 372 ? -15.836 12.787 23.586 1.00 30.31 424 GLY C C 1
ATOM 3594 O O . GLY C 3 372 ? -15.269 13.747 23.107 1.00 29.75 424 GLY C O 1
ATOM 3595 N N . GLU C 3 373 ? -15.367 11.562 23.457 1.00 31.24 425 GLU C N 1
ATOM 3596 C CA . GLU C 3 373 ? -14.020 11.347 22.913 1.00 32.31 425 GLU C CA 1
ATOM 3597 C C . GLU C 3 373 ? -13.990 10.704 21.550 1.00 32.28 425 GLU C C 1
ATOM 3598 O O . GLU C 3 373 ? -12.910 10.484 20.995 1.00 32.01 425 GLU C O 1
ATOM 3604 N N . SER C 3 374 ? -15.172 10.408 21.012 1.00 32.96 426 SER C N 1
ATOM 3605 C CA . SER C 3 374 ? -15.290 9.601 19.785 1.00 33.44 426 SER C CA 1
ATOM 3606 C C . SER C 3 374 ? -16.513 9.962 18.934 1.00 33.48 426 SER C C 1
ATOM 3607 O O . SER C 3 374 ? -17.638 10.047 19.446 1.00 31.26 426 SER C O 1
ATOM 3610 N N . MET C 3 375 ? -16.274 10.214 17.643 1.00 33.08 427 MET C N 1
ATOM 3611 C CA . MET C 3 375 ? -17.339 10.457 16.691 1.00 36.17 427 MET C CA 1
ATOM 3612 C C . MET C 3 375 ? -16.959 9.732 15.414 1.00 35.17 427 MET C C 1
ATOM 3613 O O . MET C 3 375 ? -15.763 9.590 15.087 1.00 34.71 427 MET C O 1
ATOM 3618 N N . LEU C 3 376 ? -17.971 9.265 14.702 1.00 34.70 428 LEU C N 1
ATOM 3619 C CA . LEU C 3 376 ? -17.777 8.664 13.383 1.00 34.48 428 LEU C CA 1
ATOM 3620 C C . LEU C 3 376 ? -18.394 9.595 12.353 1.00 33.99 428 LEU C C 1
ATOM 3621 O O . LEU C 3 376 ? -19.248 10.418 12.701 1.00 33.09 428 LEU C O 1
ATOM 3626 N N . CYS C 3 377 ? -17.938 9.525 11.109 1.00 33.25 429 CYS C N 1
ATOM 3627 C CA . CYS C 3 377 ? -18.638 10.224 10.031 1.00 33.61 429 CYS C CA 1
ATOM 3628 C C . CYS C 3 377 ? -18.449 9.441 8.733 1.00 33.85 429 CYS C C 1
ATOM 3629 O O . CYS C 3 377 ? -17.534 8.615 8.620 1.00 33.09 429 CYS C O 1
ATOM 3632 N N . VAL C 3 378 ? -19.358 9.673 7.787 1.00 33.57 430 VAL C N 1
ATOM 3633 C CA . VAL C 3 378 ? -19.379 8.955 6.541 1.00 32.65 430 VAL C CA 1
ATOM 3634 C C . VAL C 3 378 ? -18.552 9.770 5.569 1.00 32.06 430 VAL C C 1
ATOM 3635 O O . VAL C 3 378 ? -18.789 10.944 5.398 1.00 31.62 430 VAL C O 1
ATOM 3639 N N . VAL C 3 379 ? -17.565 9.150 4.927 1.00 32.06 431 VAL C N 1
ATOM 3640 C CA . VAL C 3 379 ? -16.684 9.900 4.031 1.00 31.53 431 VAL C CA 1
ATOM 3641 C C . VAL C 3 379 ? -17.452 10.261 2.760 1.00 31.06 431 VAL C C 1
ATOM 3642 O O . VAL C 3 379 ? -18.046 9.373 2.143 1.00 32.01 431 VAL C O 1
ATOM 3646 N N . PRO C 3 380 ? -17.460 11.548 2.369 1.00 30.51 432 PRO C N 1
ATOM 3647 C CA . PRO C 3 380 ? -18.149 11.913 1.104 1.00 31.37 432 PRO C CA 1
ATOM 3648 C C . PRO C 3 380 ? -17.541 11.199 -0.113 1.00 31.38 432 PRO C C 1
ATOM 3649 O O . PRO C 3 380 ? -16.335 10.868 -0.122 1.00 30.84 432 PRO C O 1
ATOM 3653 N N . ASP C 3 381 ? -18.363 10.954 -1.121 1.00 30.90 433 ASP C N 1
ATOM 3654 C CA . ASP C 3 381 ? -17.847 10.389 -2.380 1.00 31.88 433 ASP C CA 1
ATOM 3655 C C . ASP C 3 381 ? -16.949 11.440 -3.016 1.00 30.34 433 ASP C C 1
ATOM 3656 O O . ASP C 3 381 ? -17.170 12.623 -2.799 1.00 29.98 433 ASP C O 1
ATOM 3661 N N . ILE C 3 382 ? -15.951 11.044 -3.798 1.00 29.88 434 ILE C N 1
ATOM 3662 C CA . ILE C 3 382 ? -15.019 12.022 -4.391 1.00 29.85 434 ILE C CA 1
ATOM 3663 C C . ILE C 3 382 ? -15.773 13.029 -5.311 1.00 30.57 434 ILE C C 1
ATOM 3664 O O . ILE C 3 382 ? -15.382 14.176 -5.430 1.00 31.07 434 ILE C O 1
ATOM 3669 N N . SER C 3 383 ? -16.872 12.597 -5.897 1.00 30.51 435 SER C N 1
ATOM 3670 C CA . SER C 3 383 ? -17.705 13.435 -6.749 1.00 31.43 435 SER C CA 1
ATOM 367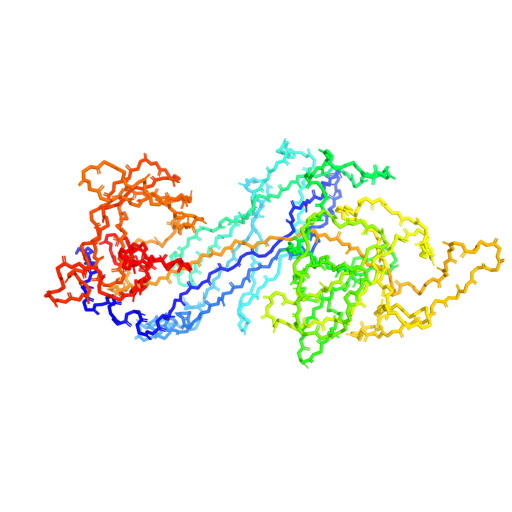1 C C . SER C 3 383 ? -18.252 14.662 -6.040 1.00 32.56 435 SER C C 1
ATOM 3672 O O . SER C 3 383 ? -18.644 15.623 -6.718 1.00 32.91 435 SER C O 1
ATOM 3675 N N . ALA C 3 384 ? -18.236 14.677 -4.687 1.00 32.09 436 ALA C N 1
ATOM 3676 C CA . ALA C 3 384 ? -18.619 15.866 -3.922 1.00 31.73 436 ALA C CA 1
ATOM 3677 C C . ALA C 3 384 ? -17.569 16.985 -4.042 1.00 31.12 436 ALA C C 1
ATOM 3678 O O . ALA C 3 384 ? -17.876 18.166 -3.789 1.00 29.75 436 ALA C O 1
ATOM 3680 N N . PHE C 3 385 ? -16.355 16.612 -4.472 1.00 29.39 437 PHE C N 1
ATOM 3681 C CA . PHE C 3 385 ? -15.251 17.562 -4.619 1.00 29.93 437 PHE C CA 1
ATOM 3682 C C . PHE C 3 385 ? -14.823 17.746 -6.066 1.00 30.71 437 PHE C C 1
ATOM 3683 O O . PHE C 3 385 ? -14.289 18.804 -6.433 1.00 32.28 437 PHE C O 1
ATOM 3691 N N . ARG C 3 386 ? -15.037 16.703 -6.872 1.00 30.36 438 ARG C N 1
ATOM 3692 C CA . ARG C 3 386 ? -14.724 16.698 -8.296 1.00 29.35 438 ARG C CA 1
ATOM 3693 C C . ARG C 3 386 ? -15.922 16.195 -9.081 1.00 28.74 438 ARG C C 1
ATOM 3694 O O . ARG C 3 386 ? -16.137 15.020 -9.188 1.00 26.49 438 ARG C O 1
ATOM 3702 N N . GLU C 3 387 ? -16.750 17.109 -9.569 1.00 29.39 439 GLU C N 1
ATOM 3703 C CA . GLU C 3 387 ? -17.981 16.723 -10.219 1.00 31.85 439 GLU C CA 1
ATOM 3704 C C . GLU C 3 387 ? -17.679 15.830 -11.419 1.00 29.62 439 GLU C C 1
ATOM 3705 O O . GLU C 3 387 ? -16.691 16.068 -12.113 1.00 30.35 439 GLU C O 1
ATOM 3711 N N . GLY C 3 388 ? -18.429 14.741 -11.575 1.00 28.00 440 GLY C N 1
ATOM 3712 C CA . GLY C 3 388 ? -18.249 13.833 -12.728 1.00 27.08 440 GLY C CA 1
ATOM 3713 C C . GLY C 3 388 ? -17.203 12.750 -12.536 1.00 27.14 440 GLY C C 1
ATOM 3714 O O . GLY C 3 388 ? -17.131 11.820 -13.326 1.00 27.57 440 GLY C O 1
ATOM 3715 N N . TRP C 3 389 ? -16.384 12.845 -11.476 1.00 27.01 441 TRP C N 1
ATOM 3716 C CA . TRP C 3 389 ? -15.368 11.786 -11.255 1.00 26.78 441 TRP C CA 1
ATOM 3717 C C . TRP C 3 389 ? -16.108 10.559 -10.767 1.00 26.56 441 TRP C C 1
ATOM 3718 O O . TRP C 3 389 ? -16.895 10.646 -9.811 1.00 28.08 441 TRP C O 1
ATOM 3729 N N . ARG C 3 390 ? -15.834 9.431 -11.386 1.00 25.56 442 ARG C N 1
ATOM 3730 C CA . ARG C 3 390 ? -16.442 8.171 -11.022 1.00 26.18 442 ARG C CA 1
ATOM 3731 C C . ARG C 3 390 ? -15.496 7.336 -10.175 1.00 26.68 442 ARG C C 1
ATOM 3732 O O . ARG C 3 390 ? -15.850 6.238 -9.787 1.00 27.00 442 ARG C O 1
ATOM 3740 N N . TRP C 3 391 ? -14.287 7.853 -9.928 1.00 25.60 443 TRP C N 1
ATOM 3741 C CA . TRP C 3 391 ? -13.240 7.167 -9.160 1.00 25.09 443 TRP C CA 1
ATOM 3742 C C . TRP C 3 391 ? -12.238 8.279 -8.820 1.00 25.94 443 TRP C C 1
ATOM 3743 O O . TRP C 3 391 ? -12.352 9.415 -9.329 1.00 24.43 443 TRP C O 1
ATOM 3754 N N . VAL C 3 392 ? -11.269 7.988 -7.960 1.00 25.67 444 VAL C N 1
ATOM 3755 C CA . VAL C 3 392 ? -10.288 9.012 -7.593 1.00 26.09 444 VAL C CA 1
ATOM 3756 C C . VAL C 3 392 ? -9.237 9.002 -8.678 1.00 26.28 444 VAL C C 1
ATOM 3757 O O . VAL C 3 392 ? -8.457 8.071 -8.790 1.00 25.51 444 VAL C O 1
ATOM 3761 N N . ARG C 3 393 ? -9.278 10.027 -9.517 1.00 26.87 445 ARG C N 1
ATOM 3762 C CA . ARG C 3 393 ? -8.390 10.131 -10.668 1.00 28.26 445 ARG C CA 1
ATOM 3763 C C . ARG C 3 393 ? -6.989 10.578 -10.244 1.00 29.49 445 ARG C C 1
ATOM 3764 O O . ARG C 3 393 ? -6.013 10.069 -10.744 1.00 30.02 445 ARG C O 1
ATOM 3772 N N . GLN C 3 394 ? -6.904 11.559 -9.348 1.00 30.12 446 GLN C N 1
ATOM 3773 C CA . GLN C 3 394 ? -5.629 12.105 -8.863 1.00 32.04 446 GLN C CA 1
ATOM 3774 C C . GLN C 3 394 ? -5.816 12.327 -7.373 1.00 30.18 446 GLN C C 1
ATOM 3775 O O . GLN C 3 394 ? -6.956 12.494 -6.964 1.00 30.01 446 GLN C O 1
ATOM 3781 N N . PRO C 3 395 ? -4.723 12.361 -6.560 1.00 30.36 447 PRO C N 1
ATOM 3782 C CA . PRO C 3 395 ? -4.954 12.657 -5.123 1.00 29.89 447 PRO C CA 1
ATOM 3783 C C . PRO C 3 395 ? -5.651 13.978 -4.875 1.00 29.62 447 PRO C C 1
ATOM 3784 O O . PRO C 3 395 ? -5.425 14.928 -5.618 1.00 29.34 447 PRO C O 1
ATOM 3788 N N . VAL C 3 396 ? -6.534 14.029 -3.868 1.00 29.79 448 VAL C N 1
ATOM 3789 C CA . VAL C 3 396 ? -7.274 15.245 -3.532 1.00 30.43 448 VAL C CA 1
ATOM 3790 C C . VAL C 3 396 ? -7.279 15.339 -2.019 1.00 31.77 448 VAL C C 1
ATOM 3791 O O . VAL C 3 396 ? -7.685 14.382 -1.360 1.00 32.54 448 VAL C O 1
ATOM 3795 N N . GLN C 3 397 ? -6.813 16.456 -1.472 1.00 32.32 449 GLN C N 1
ATOM 3796 C CA . GLN C 3 397 ? -6.707 16.624 -0.022 1.00 33.86 449 GLN C CA 1
ATOM 3797 C C . GLN C 3 397 ? -7.744 17.650 0.408 1.00 33.59 449 GLN C C 1
ATOM 3798 O O . GLN C 3 397 ? -7.835 18.730 -0.214 1.00 34.35 449 GLN C O 1
ATOM 3804 N N . VAL C 3 398 ? -8.549 17.325 1.429 1.00 31.87 450 VAL C N 1
ATOM 3805 C CA . VAL C 3 398 ? -9.545 18.269 1.947 1.00 32.24 450 VAL C CA 1
ATOM 3806 C C . VAL C 3 398 ? -9.335 18.535 3.442 1.00 32.76 450 VAL C C 1
ATOM 3807 O O . VAL C 3 398 ? -8.863 17.632 4.162 1.00 30.93 450 VAL C O 1
ATOM 3811 N N . PRO C 3 399 ? -9.611 19.782 3.888 1.00 33.01 451 PRO C N 1
ATOM 3812 C CA . PRO C 3 399 ? -9.567 20.036 5.339 1.00 33.73 451 PRO C CA 1
ATOM 3813 C C . PRO C 3 399 ? -10.730 19.374 6.073 1.00 33.33 451 PRO C C 1
ATOM 3814 O O . PRO C 3 399 ? -11.794 19.176 5.520 1.00 33.55 451 PRO C O 1
ATOM 3818 N N . VAL C 3 400 ? -10.487 18.994 7.320 1.00 34.18 452 VAL C N 1
ATOM 3819 C CA . VAL C 3 400 ? -11.512 18.433 8.182 1.00 33.51 452 VAL C CA 1
ATOM 3820 C C . VAL C 3 400 ? -11.764 19.493 9.273 1.00 34.49 452 VAL C C 1
ATOM 3821 O O . VAL C 3 400 ? -10.805 19.958 9.954 1.00 33.48 452 VAL C O 1
ATOM 3825 N N . THR C 3 401 ? -13.031 19.840 9.446 1.00 33.76 453 THR C N 1
ATOM 3826 C CA . THR C 3 401 ? -13.431 20.854 10.387 1.00 34.82 453 THR C CA 1
ATOM 3827 C C . THR C 3 401 ? -14.671 20.353 11.172 1.00 34.37 453 THR C C 1
ATOM 3828 O O . THR C 3 401 ? -15.502 19.622 10.616 1.00 32.57 453 THR C O 1
ATOM 3832 N N . LEU C 3 402 ? -14.832 20.797 12.438 1.00 32.27 454 LEU C N 1
ATOM 3833 C CA . LEU C 3 402 ? -16.042 20.486 13.189 1.00 31.67 454 LEU C CA 1
ATOM 3834 C C . LEU C 3 402 ? -16.872 21.725 13.249 1.00 32.11 454 LEU C C 1
ATOM 3835 O O . LEU C 3 402 ? -16.331 22.838 13.361 1.00 34.40 454 LEU C O 1
ATOM 3840 N N . VAL C 3 403 ? -18.188 21.555 13.195 1.00 32.05 455 VAL C N 1
ATOM 3841 C CA . VAL C 3 403 ? -19.078 22.696 13.124 1.00 30.62 455 VAL C CA 1
ATOM 3842 C C . VAL C 3 403 ? -20.246 22.481 14.014 1.00 30.32 455 VAL C C 1
ATOM 3843 O O . VAL C 3 403 ? -20.908 21.460 13.944 1.00 30.25 455 VAL C O 1
ATOM 3847 N N . ARG C 3 404 ? -20.523 23.489 14.841 1.00 30.07 456 ARG C N 1
ATOM 3848 C CA . ARG C 3 404 ? -21.659 23.435 15.750 1.00 29.44 456 ARG C CA 1
ATOM 3849 C C . ARG C 3 404 ? -22.903 23.897 15.049 1.00 29.86 456 ARG C C 1
ATOM 3850 O O . ARG C 3 404 ? -22.810 24.677 14.098 1.00 31.41 456 ARG C O 1
ATOM 3858 N N . ASN C 3 405 ? -24.072 23.450 15.500 1.00 31.28 457 ASN C N 1
ATOM 3859 C CA . ASN C 3 405 ? -25.375 23.783 14.879 1.00 31.44 457 ASN C CA 1
ATOM 3860 C C . ASN C 3 405 ? -25.706 25.282 14.684 1.00 32.05 457 ASN C C 1
ATOM 3861 O O . ASN C 3 405 ? -26.559 25.604 13.862 1.00 31.19 457 ASN C O 1
ATOM 3866 N N . ASP C 3 406 ? -25.063 26.171 15.456 1.00 31.40 458 ASP C N 1
ATOM 3867 C CA . ASP C 3 406 ? -25.268 27.628 15.343 1.00 33.09 458 ASP C CA 1
ATOM 3868 C C . ASP C 3 406 ? -24.153 28.263 14.489 1.00 32.64 458 ASP C C 1
ATOM 3869 O O . ASP C 3 406 ? -24.036 29.497 14.406 1.00 31.77 458 ASP C O 1
ATOM 3874 N N . GLY C 3 407 ? -23.346 27.422 13.852 1.00 31.40 459 GLY C N 1
ATOM 3875 C CA . GLY C 3 407 ? -22.424 27.908 12.830 1.00 31.02 459 GLY C CA 1
ATOM 3876 C C . GLY C 3 407 ? -21.027 28.200 13.331 1.00 31.71 459 GLY C C 1
ATOM 3877 O O . GLY C 3 407 ? -20.184 28.674 12.571 1.00 30.45 459 GLY C O 1
ATOM 3878 N N . VAL C 3 408 ? -20.784 27.976 14.633 1.00 29.84 460 VAL C N 1
ATOM 3879 C CA . VAL C 3 408 ? -19.425 28.074 15.131 1.00 29.73 460 VAL C CA 1
ATOM 3880 C C . VAL C 3 408 ? -18.526 26.980 14.544 1.00 30.03 460 VAL C C 1
ATOM 3881 O O . VAL C 3 408 ? -18.851 25.781 14.568 1.00 31.22 460 VAL C O 1
ATOM 3885 N N . ILE C 3 409 ? -17.395 27.415 14.019 1.00 29.28 461 ILE C N 1
ATOM 3886 C CA . ILE C 3 409 ? -16.491 26.539 13.290 1.00 29.71 461 ILE C CA 1
ATOM 3887 C C . ILE C 3 409 ? -15.268 26.286 14.144 1.00 28.80 461 ILE C C 1
ATOM 3888 O O . ILE C 3 409 ? -14.672 27.228 14.625 1.00 29.54 461 ILE C O 1
ATOM 3893 N N . TYR C 3 410 ? -14.917 25.016 14.323 1.00 28.88 462 TYR C N 1
ATOM 3894 C CA . TYR C 3 410 ? -13.758 24.641 15.138 1.00 29.71 462 TYR C CA 1
ATOM 3895 C C . TYR C 3 410 ? -12.743 23.940 14.221 1.00 31.78 462 TYR C C 1
ATOM 3896 O O . TYR C 3 410 ? -12.894 22.742 13.914 1.00 31.09 462 TYR C O 1
ATOM 3905 N N . SER C 3 411 ? -11.750 24.721 13.792 1.00 33.46 463 SER C N 1
ATOM 3906 C CA . SER C 3 411 ? -10.705 24.309 12.853 1.00 37.45 463 SER C CA 1
ATOM 3907 C C . SER C 3 411 ? -9.912 23.133 13.428 1.00 38.26 463 SER C C 1
ATOM 3908 O O . SER C 3 411 ? -9.694 23.074 14.623 1.00 35.61 463 SER C O 1
ATOM 3911 N N . THR C 3 412 ? -9.465 22.208 12.582 1.00 39.77 464 THR C N 1
ATOM 3912 C CA . THR C 3 412 ? -8.545 21.189 13.070 1.00 40.36 464 THR C CA 1
ATOM 3913 C C . THR C 3 412 ? -7.278 21.381 12.254 1.00 41.01 464 THR C C 1
ATOM 3914 O O . THR C 3 412 ? -7.280 22.086 11.238 1.00 42.37 464 THR C O 1
ATOM 3918 N N . SER C 3 413 ? -6.190 20.773 12.661 1.00 41.51 465 SER C N 1
ATOM 3919 C CA . SER C 3 413 ? -5.005 20.841 11.818 1.00 41.70 465 SER C CA 1
ATOM 3920 C C . SER C 3 413 ? -5.006 19.730 10.773 1.00 41.03 465 SER C C 1
ATOM 3921 O O . SER C 3 413 ? -4.068 19.622 9.985 1.00 42.00 465 SER C O 1
ATOM 3924 N N . LEU C 3 414 ? -6.076 18.928 10.736 1.00 38.48 466 LEU C N 1
ATOM 3925 C CA . LEU C 3 414 ? -6.012 17.648 10.068 1.00 36.74 466 LEU C CA 1
ATOM 3926 C C . LEU C 3 414 ? -6.707 17.724 8.719 1.00 35.86 466 LEU C C 1
ATOM 3927 O O . LEU C 3 414 ? -7.582 18.588 8.495 1.00 31.90 466 LEU C O 1
ATOM 3932 N N . THR C 3 415 ? -6.279 16.846 7.817 1.00 34.94 467 THR C N 1
ATOM 3933 C CA . THR C 3 415 ? -6.834 16.860 6.469 1.00 35.85 467 THR C CA 1
ATOM 3934 C C . THR C 3 415 ? -7.212 15.429 6.178 1.00 35.10 467 THR C C 1
ATOM 3935 O O . THR C 3 415 ? -6.748 14.529 6.857 1.00 35.39 467 THR C O 1
ATOM 3939 N N . PHE C 3 416 ? -8.052 15.215 5.181 1.00 33.82 468 PHE C N 1
ATOM 3940 C CA . PHE C 3 416 ? -8.307 13.878 4.674 1.00 32.75 468 PHE C CA 1
ATOM 3941 C C . PHE C 3 416 ? -7.853 13.848 3.188 1.00 32.56 468 PHE C C 1
ATOM 3942 O O . PHE C 3 416 ? -8.123 14.800 2.450 1.00 31.89 468 PHE C O 1
ATOM 3950 N N . THR C 3 417 ? -7.202 12.768 2.764 1.00 32.34 469 THR C N 1
ATOM 3951 C CA . THR C 3 417 ? -6.764 12.622 1.372 1.00 32.63 469 THR C CA 1
ATOM 3952 C C . THR C 3 417 ? -7.472 11.484 0.675 1.00 32.28 469 THR C C 1
ATOM 3953 O O . THR C 3 417 ? -7.483 10.358 1.161 1.00 32.46 469 THR C O 1
ATOM 3957 N N . TYR C 3 418 ? -8.018 11.778 -0.496 1.00 32.33 470 TYR C N 1
ATOM 3958 C CA . TYR C 3 418 ? -8.448 10.732 -1.409 1.00 31.21 470 TYR C CA 1
ATOM 3959 C C . TYR C 3 418 ? -7.272 10.337 -2.294 1.00 32.00 470 TYR C C 1
ATOM 3960 O O . TYR C 3 418 ? -6.646 11.205 -2.894 1.00 30.61 470 TYR C O 1
ATOM 3969 N N . THR C 3 419 ? -6.972 9.044 -2.393 1.00 32.23 471 THR C N 1
ATOM 3970 C CA A THR C 3 419 ? -5.838 8.572 -3.189 0.50 34.26 471 THR C CA 1
ATOM 3971 C CA B THR C 3 419 ? -5.839 8.610 -3.198 0.50 34.14 471 THR C CA 1
ATOM 3972 C C . THR C 3 419 ? -6.296 7.622 -4.311 1.00 34.85 471 THR C C 1
ATOM 3973 O O . THR C 3 419 ? -7.123 6.751 -4.066 1.00 34.52 471 THR C O 1
ATOM 3980 N N . PRO C 3 420 ? -5.767 7.785 -5.552 1.00 36.32 472 PRO C N 1
ATOM 3981 C CA . PRO C 3 420 ? -6.128 6.802 -6.592 1.00 38.35 472 PRO C CA 1
ATOM 3982 C C . PRO C 3 420 ? -5.794 5.360 -6.214 1.00 40.83 472 PRO C C 1
ATOM 3983 O O . PRO C 3 420 ? -4.831 5.108 -5.479 1.00 39.99 472 PRO C O 1
ATOM 3987 N N . GLU C 3 421 ? -6.587 4.419 -6.710 1.00 43.86 473 GLU C N 1
ATOM 3988 C CA . GLU C 3 421 ? -6.262 2.994 -6.572 1.00 48.64 473 GLU C CA 1
ATOM 3989 C C . GLU C 3 421 ? -4.924 2.633 -7.247 1.00 50.21 473 GLU C C 1
ATOM 3990 O O . GLU C 3 421 ? -4.601 3.174 -8.321 1.00 50.86 473 GLU C O 1
ATOM 3996 N N . PRO C 3 422 ? -4.136 1.727 -6.610 1.00 51.73 474 PRO C N 1
ATOM 3997 C CA . PRO C 3 422 ? -2.902 1.182 -7.160 1.00 52.84 474 PRO C CA 1
ATOM 3998 C C . PRO C 3 422 ? -2.983 0.849 -8.657 1.00 53.86 474 PRO C C 1
ATOM 3999 O O . PRO C 3 422 ? -1.947 0.832 -9.353 1.00 54.16 474 PRO C O 1
#